Protein AF-0000000075737712 (afdb_homodimer)

Solvent-accessible surface area (backbone atoms only — not comparable to full-atom values): 26379 Å² total; per-residue (Å²): 135,84,79,73,77,73,74,68,77,76,77,76,68,74,72,74,31,56,35,34,42,17,41,94,82,67,62,63,42,80,44,81,36,83,49,54,65,42,32,29,44,57,57,32,47,80,74,64,46,76,66,58,78,51,39,43,37,33,36,39,42,82,89,48,37,44,40,80,39,49,55,85,38,77,43,50,46,87,69,40,35,41,34,35,51,35,73,28,31,40,35,22,30,32,29,46,74,85,38,64,37,58,39,51,47,57,53,48,33,29,44,54,54,23,53,58,67,74,46,68,51,87,57,45,36,36,32,38,64,48,86,98,45,79,60,42,80,40,46,56,86,35,73,43,73,34,70,52,92,54,56,50,40,33,37,70,44,70,52,67,54,66,28,46,30,25,49,72,87,41,80,40,84,35,59,51,69,54,47,36,31,66,57,56,47,33,74,76,36,77,63,38,86,80,46,72,83,65,60,64,46,33,37,38,36,57,34,35,90,95,50,38,56,50,74,45,50,88,88,36,68,44,65,60,36,67,62,18,34,36,43,76,41,76,48,78,79,116,134,85,80,74,78,73,74,69,77,76,75,76,69,75,71,74,32,55,35,35,41,16,42,93,82,66,63,63,42,79,44,80,36,82,48,54,66,42,30,28,44,57,57,32,48,80,73,64,45,76,66,57,77,49,38,42,36,32,38,39,41,82,89,49,35,46,38,82,39,50,54,84,38,75,42,49,45,86,68,36,36,42,34,35,51,34,72,28,31,39,35,23,29,32,30,48,73,84,39,64,36,58,38,52,47,57,53,49,33,30,42,54,53,22,53,57,67,74,46,69,51,86,56,44,36,36,32,39,65,48,86,99,44,78,59,42,79,40,47,54,86,36,75,42,75,33,69,52,93,54,56,51,41,33,39,72,44,71,52,68,56,66,26,46,32,26,49,70,88,40,79,39,84,36,60,51,68,53,47,37,32,66,56,56,46,34,75,74,37,76,62,36,86,80,46,71,82,65,62,61,46,34,35,36,36,57,35,34,90,92,49,38,57,49,74,44,50,89,89,35,66,44,62,60,36,67,63,18,34,36,43,74,42,76,49,76,80,114

Sequence (476 aa):
MSITDTLAPAASHPDVFAALIADESFNFRSFPFDDRQVTGAQIGEVFGAHPISDFVIIQQLESLELETLRPTELADLRKSVRFFVIRGDATYTFIVDGLTMVWPKKTITGKAVKMLTNKDEDDIEVLLEREDRPDKVIGDDDDIQLAADGVEKLKTRYAKTTVTIIVEGTPHKWDKKKISYAEVVTLEVSDYEHHPDITYSVNFTNGPHNRPEGDLAKGESVKVRDGMIFSVSETGQSMSITDTLAPAASHPDVFAALIADESFNFRSFPFDDRQVTGAQIGEVFGAHPISDFVIIQQLESLELETLRPTELADLRKSVRFFVIRGDATYTFIVDGLTMVWPKKTITGKAVKMLTNKDEDDIEVLLEREDRPDKVIGDDDDIQLAADGVEKLKTRYAKTTVTIIVEGTPHKWDKKKISYAEVVTLEVSDYEHHPDITYSVNFTNGPHNRPEGDLAKGESVKVRDGMIFSVSETGQS

Foldseek 3Di:
DPPPPPPDPDPPPQPKFWAFEEALVPPTDIDIDNDQKDAQLRNCVVVPNPPLQQKWKWFQFPQLAIDTTDRGRIDGRVGGRYMYIYGANDWFWAAEPRHIHIDRDQKHAQCSVCVSNVNNDPQKWKWWDDPPDDTDTGDRGRIDGRNPPDYIYMYMDGAQPFAWEAQPNRTDTDRDQKDAPQRSVCVVPVCCVVVVVFFKWKKKACFDPVDRIDTHGHPGMGGHDHHIYMYIGGDPPD/DPPPPPPDPDPPPQPKFWAFEEALVPPTDIDIDNDQKDAQLRNCVVVPNPPLQQKWKWFQFPQLAIDTTDRGRIDGRVGGRYMYIYGANDWFWAAEPRHIHIDRDQKHAQCSVCVSNVNNDPQKWKWWDDPPDDTDTGDRGRIDGRNPPDYIYMYMDGFQPFAWEAQPNRTDTDRDQKDAPQRSVCVVPVCCVVVVVFFKWKKKACFDPVDRIDTHGHPDMGGDDHHIYMYIGGDPPD

InterPro domains:
  IPR027802 Multi-ubiquitin domain [PF14452] (27-87)
  IPR027802 Multi-ubiquitin domain [PF14452] (92-157)
  IPR027802 Multi-ubiquitin domain [PF14452] (163-235)

Secondary structure (DSSP, 8-state):
----------------EEEEEE-TT---EEEEESSSEEEHHHHHHHHT-SSGGGEEEEEEPTTS-EEE--TT-EEETTT--EEEEEE-SEEEEEEETTEEEEESSSEEEHHHHHHHTT---TTEEEEE--SSSPPEEE-TTPEEE-SSSS-EEEEEEE----EEEEETTEEEEE-SSEEEHHHHHHHH-TTGGG-TTS-EEEEEES--TT-SSEE--TT-EEE--TT-EEEEEE-S--/----------------EEEEEE-TT---EEEEESSSEEEHHHHHHHHT-SSGGGEEEEEEPTTS-EEE--TT-EEETTT--EEEEEE-SEEEEEEETTEEEEESSSEEEHHHHHHHTT---TTEEEEE--SSSPPEEE-TTPEEE-SSSS-EEEEEEE----EEEEETTEEEEE-SSEEEHHHHHHHH-TTGGG-TTS-EEEEEES--TT-SSEE--TT-EEE--TT-EEEEEE-S--

Radius of gyration: 37.26 Å; Cα contacts (8 Å, |Δi|>4): 1011; chains: 2; bounding box: 70×129×100 Å

pLDDT: mean 91.1, std 13.83, range [31.19, 98.94]

Organism: Rhodopseudomonas palustris (strain ATCC BAA-98 / CGA009) (NCBI:txid258594)

Structure (mmCIF, N/CA/C/O backbone):
data_AF-0000000075737712-model_v1
#
loop_
_entity.id
_entity.type
_entity.pdbx_description
1 polymer 'Multiubiquitin domain-containing protein'
#
loop_
_atom_site.group_PDB
_atom_site.id
_atom_site.type_symbol
_atom_site.label_atom_id
_atom_site.label_alt_id
_atom_site.label_comp_id
_atom_site.label_asym_id
_atom_site.label_entity_id
_atom_site.label_seq_id
_atom_site.pdbx_PDB_ins_code
_atom_site.Cartn_x
_atom_site.Cartn_y
_atom_site.Cartn_z
_atom_site.occupancy
_atom_site.B_iso_or_equiv
_atom_site.auth_seq_id
_atom_site.auth_comp_id
_atom_site.auth_asym_id
_atom_site.auth_atom_id
_atom_site.pdbx_PDB_model_num
ATOM 1 N N . MET A 1 1 ? -29.906 17.703 -62.062 1 31.19 1 MET A N 1
ATOM 2 C CA . MET A 1 1 ? -29.438 18.094 -60.75 1 31.19 1 MET A CA 1
ATOM 3 C C . MET A 1 1 ? -29.188 16.875 -59.875 1 31.19 1 MET A C 1
ATOM 5 O O . MET A 1 1 ? -30.078 16.062 -59.625 1 31.19 1 MET A O 1
ATOM 9 N N . SER A 1 2 ? -27.953 16.328 -59.906 1 38.94 2 SER A N 1
ATOM 10 C CA . SER A 1 2 ? -27.469 15.109 -59.25 1 38.94 2 SER A CA 1
ATOM 11 C C . SER A 1 2 ? -27.516 15.25 -57.75 1 38.94 2 SER A C 1
ATOM 13 O O . SER A 1 2 ? -27.016 16.219 -57.188 1 38.94 2 SER A O 1
ATOM 15 N N . ILE A 1 3 ? -28.562 14.711 -57.125 1 43.81 3 ILE A N 1
ATOM 16 C CA . ILE A 1 3 ? -28.766 14.633 -55.656 1 43.81 3 ILE A CA 1
ATOM 17 C C . ILE A 1 3 ? -27.594 13.898 -55.031 1 43.81 3 ILE A C 1
ATOM 19 O O . ILE A 1 3 ? -27.375 12.711 -55.281 1 43.81 3 ILE A O 1
ATOM 23 N N . THR A 1 4 ? -26.406 14.539 -54.938 1 43.56 4 THR A N 1
ATOM 24 C CA . THR A 1 4 ? -25.344 13.953 -54.156 1 43.56 4 THR A CA 1
ATOM 25 C C . THR A 1 4 ? -25.812 13.742 -52.719 1 43.56 4 THR A C 1
ATOM 27 O O . THR A 1 4 ? -26.141 14.711 -52 1 43.56 4 THR A O 1
ATOM 30 N N . ASP A 1 5 ? -26.406 12.578 -52.469 1 45.56 5 ASP A N 1
ATOM 31 C CA . ASP A 1 5 ? -26.688 12.141 -51.094 1 45.56 5 ASP A CA 1
ATOM 32 C C . ASP A 1 5 ? -25.453 12.25 -50.219 1 45.56 5 ASP A C 1
ATOM 34 O O . ASP A 1 5 ? -24.438 11.609 -50.5 1 45.56 5 ASP A O 1
ATOM 38 N N . THR A 1 6 ? -25.188 13.469 -49.719 1 44.34 6 THR A N 1
ATOM 39 C CA . THR A 1 6 ? -24.141 13.602 -48.719 1 44.34 6 THR A CA 1
ATOM 40 C C . THR A 1 6 ? -24.406 12.633 -47.562 1 44.34 6 THR A C 1
ATOM 42 O O . THR A 1 6 ? -25.422 12.727 -46.875 1 44.34 6 THR A O 1
ATOM 45 N N . LEU A 1 7 ? -23.922 11.414 -47.594 1 35.03 7 LEU A N 1
ATOM 46 C CA . LEU A 1 7 ? -23.922 10.555 -46.406 1 35.03 7 LEU A CA 1
ATOM 47 C C . LEU A 1 7 ? -23.422 11.312 -45.188 1 35.03 7 LEU A C 1
ATOM 49 O O . LEU A 1 7 ? -22.422 12.023 -45.25 1 35.03 7 LEU A O 1
ATOM 53 N N . ALA A 1 8 ? -24.312 11.711 -44.312 1 48.03 8 ALA A N 1
ATOM 54 C CA . ALA A 1 8 ? -23.938 12.289 -43 1 48.03 8 ALA A CA 1
ATOM 55 C C . ALA A 1 8 ? -22.75 11.539 -42.406 1 48.03 8 ALA A C 1
ATOM 57 O O . ALA A 1 8 ? -22.609 10.328 -42.594 1 48.03 8 ALA A O 1
ATOM 58 N N . PRO A 1 9 ? -21.688 12.219 -42 1 45.56 9 PRO A N 1
ATOM 59 C CA . PRO A 1 9 ? -20.609 11.469 -41.375 1 45.56 9 PRO A CA 1
ATOM 60 C C . PRO A 1 9 ? -21.109 10.414 -40.375 1 45.56 9 PRO A C 1
ATOM 62 O O . PRO A 1 9 ? -22.156 10.602 -39.75 1 45.56 9 PRO A O 1
ATOM 65 N N . ALA A 1 10 ? -20.75 9.156 -40.5 1 46.53 10 ALA A N 1
ATOM 66 C CA . ALA A 1 10 ? -20.984 8.086 -39.531 1 46.53 10 ALA A CA 1
ATOM 67 C C . ALA A 1 10 ? -20.922 8.609 -38.094 1 46.53 10 ALA A C 1
ATOM 69 O O . ALA A 1 10 ? -20.031 9.398 -37.75 1 46.53 10 ALA A O 1
ATOM 70 N N . ALA A 1 11 ? -21.906 8.75 -37.375 1 44 11 ALA A N 1
ATOM 71 C CA . ALA A 1 11 ? -21.938 9.047 -35.938 1 44 11 ALA A CA 1
ATOM 72 C C . ALA A 1 11 ? -20.828 8.312 -35.188 1 44 11 ALA A C 1
ATOM 74 O O . ALA A 1 11 ? -20.75 7.082 -35.219 1 44 11 ALA A O 1
ATOM 75 N N . SER A 1 12 ? -19.594 8.852 -35.094 1 46.12 12 SER A N 1
ATOM 76 C CA . SER A 1 12 ? -18.516 8.305 -34.281 1 46.12 12 SER A CA 1
ATOM 77 C C . SER A 1 12 ? -19.047 7.789 -32.938 1 46.12 12 SER A C 1
ATOM 79 O O . SER A 1 12 ? -19.594 8.555 -32.156 1 46.12 12 SER A O 1
ATOM 81 N N . HIS A 1 13 ? -19.641 6.66 -32.844 1 52.53 13 HIS A N 1
ATOM 82 C CA . HIS A 1 13 ? -20.078 6.086 -31.578 1 52.53 13 HIS A CA 1
ATOM 83 C C . HIS A 1 13 ? -19.047 6.34 -30.484 1 52.53 13 HIS A C 1
ATOM 85 O O . HIS A 1 13 ? -17.859 6.086 -30.672 1 52.53 13 HIS A O 1
ATOM 91 N N . PRO A 1 14 ? -19.266 7.18 -29.578 1 59.62 14 PRO A N 1
ATOM 92 C CA . PRO A 1 14 ? -18.297 7.457 -28.5 1 59.62 14 PRO A CA 1
ATOM 93 C C . PRO A 1 14 ? -17.719 6.184 -27.906 1 59.62 14 PRO A C 1
ATOM 95 O O . PRO A 1 14 ? -18.422 5.18 -27.766 1 59.62 14 PRO A O 1
ATOM 98 N N . ASP A 1 15 ? -16.469 5.855 -28.125 1 75.44 15 ASP A N 1
ATOM 99 C CA . ASP A 1 15 ? -15.789 4.695 -27.562 1 75.44 15 ASP A CA 1
ATOM 100 C C . ASP A 1 15 ? -16.141 4.496 -26.094 1 75.44 15 ASP A C 1
ATOM 102 O O . ASP A 1 15 ? -15.992 5.414 -25.281 1 75.44 15 ASP A O 1
ATOM 106 N N . VAL A 1 16 ? -17.109 3.605 -25.797 1 86.38 16 VAL A N 1
ATOM 107 C CA . VAL A 1 16 ? -17.422 3.217 -24.422 1 86.38 16 VAL A CA 1
ATOM 108 C C . VAL A 1 16 ? -16.328 2.291 -23.891 1 86.38 16 VAL A C 1
ATOM 110 O O . VAL A 1 16 ? -15.93 1.337 -24.562 1 86.38 16 VAL A O 1
ATOM 113 N N . PHE A 1 17 ? -15.836 2.699 -22.75 1 95.19 17 PHE A N 1
ATOM 114 C CA . PHE A 1 17 ? -14.828 1.907 -22.047 1 95.19 17 PHE A CA 1
ATOM 115 C C . PHE A 1 17 ? -15.445 1.175 -20.875 1 95.19 17 PHE A C 1
ATOM 117 O O . PHE A 1 17 ? -16.469 1.601 -20.328 1 95.19 17 PHE A O 1
ATOM 124 N N . ALA A 1 18 ? -14.945 0.064 -20.594 1 97.69 18 ALA A N 1
ATOM 125 C CA . ALA A 1 18 ? -15.484 -0.687 -19.469 1 97.69 18 ALA A CA 1
ATOM 126 C C . ALA A 1 18 ? -14.367 -1.185 -18.547 1 97.69 18 ALA A C 1
ATOM 128 O O . ALA A 1 18 ? -13.281 -1.529 -19.016 1 97.69 18 ALA A O 1
ATOM 129 N N . ALA A 1 19 ? -14.617 -1.159 -17.266 1 98.62 19 ALA A N 1
ATOM 130 C CA . ALA A 1 19 ? -13.75 -1.778 -16.266 1 98.62 19 ALA A CA 1
ATOM 131 C C . ALA A 1 19 ? -14.406 -3.02 -15.664 1 98.62 19 ALA A C 1
ATOM 133 O O . ALA A 1 19 ? -15.633 -3.061 -15.492 1 98.62 19 ALA A O 1
ATOM 134 N N . LEU A 1 20 ? -13.68 -4.051 -15.43 1 98.81 20 LEU A N 1
ATOM 135 C CA . LEU A 1 20 ? -14.094 -5.203 -14.633 1 98.81 20 LEU A CA 1
ATOM 136 C C . LEU A 1 20 ? -13.68 -5.035 -13.18 1 98.81 20 LEU A C 1
ATOM 138 O O . LEU A 1 20 ? -12.492 -4.953 -12.867 1 98.81 20 LEU A O 1
ATOM 142 N N . ILE A 1 21 ? -14.68 -4.945 -12.328 1 98.88 21 ILE A N 1
ATOM 143 C CA . ILE A 1 21 ? -14.398 -4.625 -10.93 1 98.88 21 ILE A CA 1
ATOM 144 C C . ILE A 1 21 ? -14.938 -5.73 -10.023 1 98.88 21 ILE A C 1
ATOM 146 O O . ILE A 1 21 ? -16.062 -6.199 -10.219 1 98.88 21 ILE A O 1
ATOM 150 N N . ALA A 1 22 ? -14.18 -6.211 -9.125 1 98.88 22 ALA A N 1
ATOM 151 C CA . ALA A 1 22 ? -14.578 -7.18 -8.109 1 98.88 22 ALA A CA 1
ATOM 152 C C . ALA A 1 22 ? -14.078 -6.766 -6.727 1 98.88 22 ALA A C 1
ATOM 154 O O . ALA A 1 22 ? -13.297 -5.816 -6.605 1 98.88 22 ALA A O 1
ATOM 155 N N . ASP A 1 23 ? -14.625 -7.359 -5.738 1 98.69 23 ASP A N 1
ATOM 156 C CA . ASP A 1 23 ? -14.016 -7.363 -4.41 1 98.69 23 ASP A CA 1
ATOM 157 C C . ASP A 1 23 ? -13.227 -8.648 -4.172 1 98.69 23 ASP A C 1
ATOM 159 O O . ASP A 1 23 ? -12.719 -9.258 -5.117 1 98.69 23 ASP A O 1
ATOM 163 N N . GLU A 1 24 ? -12.984 -9.086 -3.002 1 97.88 24 GLU A N 1
ATOM 164 C CA . GLU A 1 24 ? -12.141 -10.227 -2.648 1 97.88 24 GLU A CA 1
ATOM 165 C C . GLU A 1 24 ? -12.797 -11.539 -3.059 1 97.88 24 GLU A C 1
ATOM 167 O O . GLU A 1 24 ? -12.164 -12.594 -3 1 97.88 24 GLU A O 1
ATOM 172 N N . SER A 1 25 ? -14.055 -11.5 -3.533 1 97.25 25 SER A N 1
ATOM 173 C CA . SER A 1 25 ? -14.727 -12.703 -4.008 1 97.25 25 SER A CA 1
ATOM 174 C C . SER A 1 25 ? -14.266 -13.078 -5.41 1 97.25 25 SER A C 1
ATOM 176 O O . SER A 1 25 ? -14.516 -14.195 -5.875 1 97.25 25 SER A O 1
ATOM 178 N N . PHE A 1 26 ? -13.719 -12.141 -6.156 1 97.81 26 PHE A N 1
ATOM 179 C CA . PHE A 1 26 ? -13.234 -12.297 -7.523 1 97.81 26 PHE A CA 1
ATOM 180 C C . PHE A 1 26 ? -14.406 -12.438 -8.5 1 97.81 26 PHE A C 1
ATOM 182 O O . PHE A 1 26 ? -14.242 -12.992 -9.586 1 97.81 26 PHE A O 1
ATOM 189 N N . ASN A 1 27 ? -15.594 -12.039 -8.039 1 98.19 27 ASN A N 1
ATOM 190 C CA . ASN A 1 27 ? -16.734 -11.945 -8.945 1 98.19 27 ASN A CA 1
ATOM 191 C C . ASN A 1 27 ? -16.734 -10.633 -9.719 1 98.19 27 ASN A C 1
ATOM 193 O O . ASN A 1 27 ? -17.344 -9.656 -9.297 1 98.19 27 ASN A O 1
ATOM 197 N N . PHE A 1 28 ? -16.125 -10.656 -10.836 1 98.5 28 PHE A N 1
ATOM 198 C CA . PHE A 1 28 ? -15.945 -9.445 -11.617 1 98.5 28 PHE A CA 1
ATOM 199 C C . PHE A 1 28 ? -17.234 -9.055 -12.32 1 98.5 28 PHE A C 1
ATOM 201 O O . PHE A 1 28 ? -17.938 -9.914 -12.852 1 98.5 28 PHE A O 1
ATOM 208 N N . ARG A 1 29 ? -17.547 -7.809 -12.297 1 98.69 29 ARG A N 1
ATOM 209 C CA . ARG A 1 29 ? -18.656 -7.191 -13.031 1 98.69 29 ARG A CA 1
ATOM 210 C C . ARG A 1 29 ? -18.141 -6.059 -13.922 1 98.69 29 ARG A C 1
ATOM 212 O O . ARG A 1 29 ? -17.172 -5.379 -13.578 1 98.69 29 ARG A O 1
ATOM 219 N N . SER A 1 30 ? -18.781 -5.918 -15 1 98.56 30 SER A N 1
ATOM 220 C CA . SER A 1 30 ? -18.391 -4.898 -15.961 1 98.56 30 SER A CA 1
ATOM 221 C C . SER A 1 30 ? -19.109 -3.58 -15.695 1 98.56 30 SER A C 1
ATOM 223 O O . SER A 1 30 ? -20.328 -3.564 -15.477 1 98.56 30 SER A O 1
ATOM 225 N N . PHE A 1 31 ? -18.422 -2.465 -15.648 1 98.69 31 PHE A N 1
ATOM 226 C CA . PHE A 1 31 ? -18.953 -1.125 -15.461 1 98.69 31 PHE A CA 1
ATOM 227 C C . PHE A 1 31 ? -18.531 -0.203 -16.594 1 98.69 31 PHE A C 1
ATOM 229 O O . PHE A 1 31 ? -17.344 -0.103 -16.906 1 98.69 31 PHE A O 1
ATOM 236 N N . PRO A 1 32 ? -19.406 0.487 -17.188 1 97.38 32 PRO A N 1
ATOM 237 C CA . PRO A 1 32 ? -19.078 1.386 -18.297 1 97.38 32 PRO A CA 1
ATOM 238 C C . PRO A 1 32 ? -18.562 2.744 -17.812 1 97.38 32 PRO A C 1
ATOM 240 O O . PRO A 1 32 ? -18.953 3.219 -16.75 1 97.38 32 PRO A O 1
ATOM 243 N N . PHE A 1 33 ? -17.688 3.301 -18.609 1 97.62 33 PHE A N 1
ATOM 244 C CA . PHE A 1 33 ? -17.203 4.66 -18.422 1 97.62 33 PHE A CA 1
ATOM 245 C C . PHE A 1 33 ? -17.203 5.434 -19.734 1 97.62 33 PHE A C 1
ATOM 247 O O . PHE A 1 33 ? -17.031 4.848 -20.797 1 97.62 33 PHE A O 1
ATOM 254 N N . ASP A 1 34 ? -17.281 6.773 -19.609 1 94.81 34 ASP A N 1
ATOM 255 C CA . ASP A 1 34 ? -17.328 7.633 -20.781 1 94.81 34 ASP A CA 1
ATOM 256 C C . ASP A 1 34 ? -15.922 7.965 -21.281 1 94.81 34 ASP A C 1
ATOM 258 O O . ASP A 1 34 ? -15.742 8.375 -22.422 1 94.81 34 ASP A O 1
ATOM 262 N N . ASP A 1 35 ? -15.031 7.848 -20.422 1 95.56 35 ASP A N 1
ATOM 263 C CA . ASP A 1 35 ? -13.641 8.195 -20.703 1 95.56 35 ASP A CA 1
ATOM 264 C C . ASP A 1 35 ? -12.719 7 -20.484 1 95.56 35 ASP A C 1
ATOM 266 O O . ASP A 1 35 ? -12.969 6.176 -19.594 1 95.56 35 ASP A O 1
ATOM 270 N N . ARG A 1 36 ? -11.648 6.984 -21.25 1 96.25 36 ARG A N 1
ATOM 271 C CA . ARG A 1 36 ? -10.68 5.906 -21.078 1 96.25 36 ARG A CA 1
ATOM 272 C C . ARG A 1 36 ? -9.867 6.094 -19.797 1 96.25 36 ARG A C 1
ATOM 274 O O . ARG A 1 36 ? -9.32 5.129 -19.25 1 96.25 36 ARG A O 1
ATOM 281 N N . GLN A 1 37 ? -9.711 7.367 -19.406 1 97.75 37 GLN A N 1
ATOM 282 C CA . GLN A 1 37 ? -9.016 7.676 -18.156 1 97.75 37 GLN A CA 1
ATOM 283 C C . GLN A 1 37 ? -9.992 7.824 -17 1 97.75 37 GLN A C 1
ATOM 285 O O . GLN A 1 37 ? -10.906 8.656 -17.062 1 97.75 37 GLN A O 1
ATOM 290 N N . VAL A 1 38 ? -9.82 7.008 -16 1 98.12 38 VAL A N 1
ATOM 291 C CA . VAL A 1 38 ? -10.711 7.02 -14.844 1 98.12 38 VAL A CA 1
ATOM 292 C C . VAL A 1 38 ? -9.891 7.109 -13.555 1 98.12 38 VAL A C 1
ATOM 294 O O . VAL A 1 38 ? -8.789 6.566 -13.477 1 98.12 38 VAL A O 1
ATOM 297 N N . THR A 1 39 ? -10.445 7.758 -12.523 1 97.38 39 THR A N 1
ATOM 298 C CA . THR A 1 39 ? -9.742 7.875 -11.25 1 97.38 39 THR A CA 1
ATOM 299 C C . THR A 1 39 ? -10.086 6.707 -10.328 1 97.38 39 THR A C 1
ATOM 301 O O . THR A 1 39 ? -11.078 6.012 -10.547 1 97.38 39 THR A O 1
ATOM 304 N N . GLY A 1 40 ? -9.242 6.531 -9.328 1 97.75 40 GLY A N 1
ATOM 305 C CA . GLY A 1 40 ? -9.586 5.562 -8.297 1 97.75 40 GLY A CA 1
ATOM 306 C C . GLY A 1 40 ? -10.93 5.824 -7.656 1 97.75 40 GLY A C 1
ATOM 307 O O . GLY A 1 40 ? -11.688 4.887 -7.387 1 97.75 40 GLY A O 1
ATOM 308 N N . ALA A 1 41 ? -11.227 7.082 -7.438 1 97.19 41 ALA A N 1
ATOM 309 C CA . ALA A 1 41 ? -12.5 7.449 -6.836 1 97.19 41 ALA A CA 1
ATOM 310 C C . ALA A 1 41 ? -13.672 7.023 -7.719 1 97.19 41 ALA A C 1
ATOM 312 O O . ALA A 1 41 ? -14.695 6.543 -7.223 1 97.19 41 ALA A O 1
ATOM 313 N N . GLN A 1 42 ? -13.555 7.203 -9.031 1 98.31 42 GLN A N 1
ATOM 314 C CA . GLN A 1 42 ? -14.609 6.805 -9.961 1 98.31 42 GLN A CA 1
ATOM 315 C C . GLN A 1 42 ? -14.805 5.289 -9.953 1 98.31 42 GLN A C 1
ATOM 317 O O . GLN A 1 42 ? -15.938 4.805 -9.953 1 98.31 42 GLN A O 1
ATOM 322 N N . ILE A 1 43 ? -13.688 4.535 -9.914 1 98.75 43 ILE A N 1
ATOM 323 C CA . ILE A 1 43 ? -13.75 3.08 -9.836 1 98.75 43 ILE A CA 1
ATOM 324 C C . ILE A 1 43 ? -14.492 2.658 -8.57 1 98.75 43 ILE A C 1
ATOM 326 O O . ILE A 1 43 ? -15.398 1.824 -8.625 1 98.75 43 ILE A O 1
ATOM 330 N N . GLY A 1 44 ? -14.078 3.246 -7.469 1 98.75 44 GLY A N 1
ATOM 331 C CA . GLY A 1 44 ? -14.734 2.928 -6.207 1 98.75 44 GLY A CA 1
ATOM 332 C C . GLY A 1 44 ? -16.203 3.279 -6.199 1 98.75 44 GLY A C 1
ATOM 333 O O . GLY A 1 44 ? -17.031 2.508 -5.707 1 98.75 44 GLY A O 1
ATOM 334 N N . GLU A 1 45 ? -16.547 4.402 -6.746 1 98.31 45 GLU A N 1
ATOM 335 C CA . GLU A 1 45 ? -17.922 4.918 -6.723 1 98.31 45 GLU A CA 1
ATOM 336 C C . GLU A 1 45 ? -18.859 3.994 -7.477 1 98.31 45 GLU A C 1
ATOM 338 O O . GLU A 1 45 ? -19.938 3.637 -6.969 1 98.31 45 GLU A O 1
ATOM 343 N N . VAL A 1 46 ? -18.531 3.586 -8.664 1 98.19 46 VAL A N 1
ATOM 344 C CA . VAL A 1 46 ? -19.438 2.77 -9.477 1 98.19 46 VAL A CA 1
ATOM 345 C C . VAL A 1 46 ? -19.625 1.403 -8.82 1 98.19 46 VAL A C 1
ATOM 347 O O . VAL A 1 46 ? -20.641 0.735 -9.039 1 98.19 46 VAL A O 1
ATOM 350 N N . PHE A 1 47 ? -18.688 1.034 -7.957 1 98.5 47 PHE A N 1
ATOM 351 C CA . PHE A 1 47 ? -18.766 -0.26 -7.289 1 98.5 47 PHE A CA 1
ATOM 352 C C . PHE A 1 47 ? -19.516 -0.149 -5.969 1 98.5 47 PHE A C 1
ATOM 354 O O . PHE A 1 47 ? -19.75 -1.155 -5.297 1 98.5 47 PHE A O 1
ATOM 361 N N . GLY A 1 48 ? -19.672 1.105 -5.523 1 98 48 GLY A N 1
ATOM 362 C CA . GLY A 1 48 ? -20.469 1.329 -4.324 1 98 48 GLY A CA 1
ATOM 363 C C . GLY A 1 48 ? -19.625 1.537 -3.08 1 98 48 GLY A C 1
ATOM 364 O O . GLY A 1 48 ? -20.125 1.379 -1.961 1 98 48 GLY A O 1
ATOM 365 N N . ALA A 1 49 ? -18.406 1.906 -3.254 1 97.75 49 ALA A N 1
ATOM 366 C CA . ALA A 1 49 ? -17.516 2.146 -2.119 1 97.75 49 ALA A CA 1
ATOM 367 C C . ALA A 1 49 ? -17.828 3.484 -1.454 1 97.75 49 ALA A C 1
ATOM 369 O O . ALA A 1 49 ? -17.484 4.543 -1.988 1 97.75 49 ALA A O 1
ATOM 370 N N . HIS A 1 50 ? -18.359 3.4 -0.224 1 95.94 50 HIS A N 1
ATOM 371 C CA . HIS A 1 50 ? -18.703 4.609 0.519 1 95.94 50 HIS A CA 1
ATOM 372 C C . HIS A 1 50 ? -18.594 4.379 2.021 1 95.94 50 HIS A C 1
ATOM 374 O O . HIS A 1 50 ? -19.25 3.49 2.568 1 95.94 50 HIS A O 1
ATOM 380 N N . PRO A 1 51 ? -17.828 5.371 2.674 1 95.06 51 PRO A N 1
ATOM 381 C CA . PRO A 1 51 ? -16.922 6.375 2.107 1 95.06 51 PRO A CA 1
ATOM 382 C C . PRO A 1 51 ? -15.711 5.758 1.419 1 95.06 51 PRO A C 1
ATOM 384 O O . PRO A 1 51 ? -15.266 4.676 1.805 1 95.06 51 PRO A O 1
ATOM 387 N N . ILE A 1 52 ? -15.156 6.359 0.39 1 95.44 52 ILE A N 1
ATOM 388 C CA . ILE A 1 52 ? -14.055 5.852 -0.426 1 95.44 52 ILE A CA 1
ATOM 389 C C . ILE A 1 52 ? -12.844 5.582 0.456 1 95.44 52 ILE A C 1
ATOM 391 O O . ILE A 1 52 ? -12.062 4.664 0.187 1 95.44 52 ILE A O 1
ATOM 395 N N . SER A 1 53 ? -12.703 6.328 1.571 1 93.19 53 SER A N 1
ATOM 396 C CA . SER A 1 53 ? -11.547 6.25 2.459 1 93.19 53 SER A CA 1
ATOM 397 C C . SER A 1 53 ? -11.492 4.902 3.176 1 93.19 53 SER A C 1
ATOM 399 O O . SER A 1 53 ? -10.461 4.535 3.738 1 93.19 53 SER A O 1
ATOM 401 N N . ASP A 1 54 ? -12.602 4.188 3.158 1 95.94 54 ASP A N 1
ATOM 402 C CA . ASP A 1 54 ? -12.664 2.912 3.861 1 95.94 54 ASP A CA 1
ATOM 403 C C . ASP A 1 54 ? -12.281 1.756 2.939 1 95.94 54 ASP A C 1
ATOM 405 O O . ASP A 1 54 ? -12.352 0.59 3.336 1 95.94 54 ASP A O 1
ATOM 409 N N . PHE A 1 55 ? -11.891 2.096 1.722 1 98.12 55 PHE A N 1
ATOM 410 C CA . PHE A 1 55 ? -11.617 1.06 0.734 1 98.12 55 PHE A CA 1
ATOM 411 C C . PHE A 1 55 ? -10.219 1.229 0.145 1 98.12 55 PHE A C 1
ATOM 413 O O . PHE A 1 55 ? -9.672 2.334 0.131 1 98.12 55 PHE A O 1
ATOM 420 N N . VAL A 1 56 ? -9.664 0.151 -0.22 1 98.38 56 VAL A N 1
ATOM 421 C CA . VAL A 1 56 ? -8.453 0.124 -1.039 1 98.38 56 VAL A CA 1
ATOM 422 C C . VAL A 1 56 ? -8.812 -0.26 -2.473 1 98.38 56 VAL A C 1
ATOM 424 O O . VAL A 1 56 ? -9.508 -1.25 -2.703 1 98.38 56 VAL A O 1
ATOM 427 N N . ILE A 1 57 ? -8.422 0.547 -3.4 1 98.56 57 ILE A N 1
ATOM 428 C CA . ILE A 1 57 ? -8.625 0.283 -4.82 1 98.56 57 ILE A CA 1
ATOM 429 C C . ILE A 1 57 ? -7.332 -0.229 -5.441 1 98.56 57 ILE A C 1
ATOM 431 O O . ILE A 1 57 ? -6.277 0.396 -5.301 1 98.56 57 ILE A O 1
ATOM 435 N N . ILE A 1 58 ? -7.395 -1.381 -6.07 1 98.62 58 ILE A N 1
ATOM 436 C CA . ILE A 1 58 ? -6.234 -2.031 -6.672 1 98.62 58 ILE A CA 1
ATOM 437 C C . ILE A 1 58 ? -6.477 -2.232 -8.164 1 98.62 58 ILE A C 1
ATOM 439 O O . ILE A 1 58 ? -7.562 -2.648 -8.578 1 98.62 58 ILE A O 1
ATOM 443 N N . GLN A 1 59 ? -5.551 -1.873 -8.922 1 97.94 59 GLN A N 1
ATOM 444 C CA . GLN A 1 59 ? -5.543 -2.209 -10.344 1 97.94 59 GLN A CA 1
ATOM 445 C C . GLN A 1 59 ? -4.633 -3.404 -10.625 1 97.94 59 GLN A C 1
ATOM 447 O O . GLN A 1 59 ? -3.498 -3.449 -10.141 1 97.94 59 GLN A O 1
ATOM 452 N N . GLN A 1 60 ? -5.164 -4.391 -11.258 1 97.75 60 GLN A N 1
ATOM 453 C CA . GLN A 1 60 ? -4.305 -5.469 -11.734 1 97.75 60 GLN A CA 1
ATOM 454 C C . GLN A 1 60 ? -3.785 -5.184 -13.141 1 97.75 60 GLN A C 1
ATOM 456 O O . GLN A 1 60 ? -4.57 -5.035 -14.078 1 97.75 60 GLN A O 1
ATOM 461 N N . LEU A 1 61 ? -2.529 -5.18 -13.266 1 96.75 61 LEU A N 1
ATOM 462 C CA . LEU A 1 61 ? -1.879 -4.84 -14.531 1 96.75 61 LEU A CA 1
ATOM 463 C C . LEU A 1 61 ? -1.852 -6.039 -15.469 1 96.75 61 LEU A C 1
ATOM 465 O O . LEU A 1 61 ? -2.174 -7.16 -15.062 1 96.75 61 LEU A O 1
ATOM 469 N N . GLU A 1 62 ? -1.472 -5.824 -16.734 1 94.81 62 GLU A N 1
ATOM 470 C CA . GLU A 1 62 ? -1.355 -6.902 -17.719 1 94.81 62 GLU A CA 1
ATOM 471 C C . GLU A 1 62 ? -0.3 -7.918 -17.297 1 94.81 62 GLU A C 1
ATOM 473 O O . GLU A 1 62 ? -0.424 -9.109 -17.594 1 94.81 62 GLU A O 1
ATOM 478 N N . SER A 1 63 ? 0.733 -7.473 -16.625 1 93.5 63 SER A N 1
ATOM 479 C CA . SER A 1 63 ? 1.775 -8.352 -16.109 1 93.5 63 SER A CA 1
ATOM 480 C C . SER A 1 63 ? 1.249 -9.203 -14.953 1 93.5 63 SER A C 1
ATOM 482 O O . SER A 1 63 ? 1.938 -10.109 -14.484 1 93.5 63 SER A O 1
ATOM 484 N N . LEU A 1 64 ? 0.059 -8.938 -14.43 1 95.69 64 LEU A N 1
ATOM 485 C CA . LEU A 1 64 ? -0.631 -9.594 -13.328 1 95.69 64 LEU A CA 1
ATOM 486 C C . LEU A 1 64 ? -0.238 -8.969 -11.992 1 95.69 64 LEU A C 1
ATOM 488 O O . LEU A 1 64 ? -0.844 -9.266 -10.961 1 95.69 64 LEU A O 1
ATOM 492 N N . GLU A 1 65 ? 0.757 -8.062 -12.055 1 96.06 65 GLU A N 1
ATOM 493 C CA . GLU A 1 65 ? 1.077 -7.332 -10.828 1 96.06 65 GLU A CA 1
ATOM 494 C C . GLU A 1 65 ? -0.105 -6.484 -10.367 1 96.06 65 GLU A C 1
ATOM 496 O O . GLU A 1 65 ? -1.002 -6.18 -11.156 1 96.06 65 GLU A O 1
ATOM 501 N N . LEU A 1 66 ? -0.091 -6.168 -9.117 1 96.5 66 LEU A N 1
ATOM 502 C CA . LEU A 1 66 ? -1.146 -5.363 -8.516 1 96.5 66 LEU A CA 1
ATOM 503 C C . LEU A 1 66 ? -0.614 -3.996 -8.094 1 96.5 66 LEU A C 1
ATOM 505 O O . LEU A 1 66 ? 0.502 -3.891 -7.582 1 96.5 66 LEU A O 1
ATOM 509 N N . GLU A 1 67 ? -1.422 -3.033 -8.312 1 94.69 67 GLU A N 1
ATOM 510 C CA . GLU A 1 67 ? -1.058 -1.671 -7.938 1 94.69 67 GLU A CA 1
ATOM 511 C C . GLU A 1 67 ? -2.213 -0.968 -7.227 1 94.69 67 GLU A C 1
ATOM 513 O O . GLU A 1 67 ? -3.354 -1.017 -7.688 1 94.69 67 GLU A O 1
ATOM 518 N N . THR A 1 68 ? -1.839 -0.36 -6.066 1 96.38 68 THR A N 1
ATOM 519 C CA . THR A 1 68 ? -2.861 0.477 -5.449 1 96.38 68 THR A CA 1
ATOM 520 C C . THR A 1 68 ? -3.119 1.725 -6.289 1 96.38 68 THR A C 1
ATOM 522 O O . THR A 1 68 ? -2.195 2.271 -6.895 1 96.38 68 THR A O 1
ATOM 525 N N . LEU A 1 69 ? -4.32 2.08 -6.332 1 96.5 69 LEU A N 1
ATOM 526 C CA . LEU A 1 69 ? -4.77 3.258 -7.066 1 96.5 69 LEU A CA 1
ATOM 527 C C . LEU A 1 69 ? -5.363 4.293 -6.117 1 96.5 69 LEU A C 1
ATOM 529 O O . LEU A 1 69 ? -6.383 4.039 -5.477 1 96.5 69 LEU A O 1
ATOM 533 N N . ARG A 1 70 ? -4.688 5.449 -6 1 95.12 70 ARG A N 1
ATOM 534 C CA . ARG A 1 70 ? -5.211 6.523 -5.16 1 95.12 70 ARG A CA 1
ATOM 535 C C . ARG A 1 70 ? -6.523 7.066 -5.719 1 95.12 70 ARG A C 1
ATOM 537 O O . ARG A 1 70 ? -6.781 6.957 -6.922 1 95.12 70 ARG A O 1
ATOM 544 N N . PRO A 1 71 ? -7.32 7.695 -4.891 1 94.75 71 PRO A N 1
ATOM 545 C CA . PRO A 1 71 ? -8.594 8.242 -5.355 1 94.75 71 PRO A CA 1
ATOM 546 C C . PRO A 1 71 ? -8.43 9.258 -6.488 1 94.75 71 PRO A C 1
ATOM 548 O O . PRO A 1 71 ? -9.25 9.312 -7.402 1 94.75 71 PRO A O 1
ATOM 551 N N . THR A 1 72 ? -7.324 10.016 -6.559 1 93.25 72 THR A N 1
ATOM 552 C CA . THR A 1 72 ? -7.125 11.07 -7.543 1 93.25 72 THR A CA 1
ATOM 553 C C . THR A 1 72 ? -6.258 10.586 -8.695 1 93.25 72 THR A C 1
ATOM 555 O O . THR A 1 72 ? -6.008 11.328 -9.648 1 93.25 72 THR A O 1
ATOM 558 N N . GLU A 1 73 ? -5.75 9.398 -8.523 1 94.88 73 GLU A N 1
ATOM 559 C CA . GLU A 1 73 ? -4.855 8.828 -9.523 1 94.88 73 GLU A CA 1
ATOM 560 C C . GLU A 1 73 ? -5.629 8.359 -10.75 1 94.88 73 GLU A C 1
ATOM 562 O O . GLU A 1 73 ? -6.711 7.777 -10.625 1 94.88 73 GLU A O 1
ATOM 567 N N . LEU A 1 74 ? -5.055 8.57 -11.93 1 95.56 74 LEU A N 1
ATOM 568 C CA . LEU A 1 74 ? -5.691 8.156 -13.172 1 95.56 74 LEU A CA 1
ATOM 569 C C . LEU A 1 74 ? -5.227 6.766 -13.586 1 95.56 74 LEU A C 1
ATOM 571 O O . LEU A 1 74 ? -4.043 6.441 -13.461 1 95.56 74 LEU A O 1
ATOM 575 N N . ALA A 1 75 ? -6.137 5.953 -14.016 1 97.12 75 ALA A N 1
ATOM 576 C CA . ALA A 1 75 ? -5.895 4.684 -14.688 1 97.12 75 ALA A CA 1
ATOM 577 C C . ALA A 1 75 ? -6.383 4.727 -16.141 1 97.12 75 ALA A C 1
ATOM 579 O O . ALA A 1 75 ? -7.402 5.355 -16.438 1 97.12 75 ALA A O 1
ATOM 580 N N . ASP A 1 76 ? -5.668 4.133 -17.016 1 97.19 76 ASP A N 1
ATOM 581 C CA . ASP A 1 76 ? -6.027 4.027 -18.438 1 97.19 76 ASP A CA 1
ATOM 582 C C . ASP A 1 76 ? -6.676 2.68 -18.734 1 97.19 76 ASP A C 1
ATOM 584 O O . ASP A 1 76 ? -6.008 1.644 -18.719 1 97.19 76 ASP A O 1
ATOM 588 N N . LEU A 1 77 ? -7.906 2.654 -19.156 1 97.5 77 LEU A N 1
ATOM 589 C CA . LEU A 1 77 ? -8.695 1.443 -19.344 1 97.5 77 LEU A CA 1
ATOM 590 C C . LEU A 1 77 ? -8.289 0.735 -20.641 1 97.5 77 LEU A C 1
ATOM 592 O O . LEU A 1 77 ? -8.734 -0.384 -20.906 1 97.5 77 LEU A O 1
ATOM 596 N N . ARG A 1 78 ? -7.395 1.354 -21.406 1 95.19 78 ARG A N 1
ATOM 597 C CA . ARG A 1 78 ? -6.84 0.674 -22.562 1 95.19 78 ARG A CA 1
ATOM 598 C C . ARG A 1 78 ? -5.691 -0.244 -22.172 1 95.19 78 ARG A C 1
ATOM 600 O O . ARG A 1 78 ? -5.363 -1.186 -22.906 1 95.19 78 ARG A O 1
ATOM 607 N N . LYS A 1 79 ? -5.113 0.107 -21 1 93.69 79 LYS A N 1
ATOM 608 C CA . LYS A 1 79 ? -3.955 -0.663 -20.547 1 93.69 79 LYS A CA 1
ATOM 609 C C . LYS A 1 79 ? -4.383 -1.837 -19.672 1 93.69 79 LYS A C 1
ATOM 611 O O . LYS A 1 79 ? -3.891 -2.955 -19.844 1 93.69 79 LYS A O 1
ATOM 616 N N . SER A 1 80 ? -5.238 -1.537 -18.781 1 94.62 80 SER A N 1
ATOM 617 C CA . SER A 1 80 ? -5.777 -2.586 -17.922 1 94.62 80 SER A CA 1
ATOM 618 C C . SER A 1 80 ? -7.191 -2.246 -17.453 1 94.62 80 SER A C 1
ATOM 620 O O . SER A 1 80 ? -7.488 -1.087 -17.156 1 94.62 80 SER A O 1
ATOM 622 N N . VAL A 1 81 ? -7.969 -3.359 -17.312 1 97 81 VAL A N 1
ATOM 623 C CA . VAL A 1 81 ? -9.375 -3.078 -17.047 1 97 81 VAL A CA 1
ATOM 624 C C . VAL A 1 81 ? -9.797 -3.734 -15.734 1 97 81 VAL A C 1
ATOM 626 O O . VAL A 1 81 ? -10.945 -3.605 -15.312 1 97 81 VAL A O 1
ATOM 629 N N . ARG A 1 82 ? -8.922 -4.465 -15.117 1 98.25 82 ARG A N 1
ATOM 630 C CA . ARG A 1 82 ? -9.312 -5.215 -13.93 1 98.25 82 ARG A CA 1
ATOM 631 C C . ARG A 1 82 ? -8.969 -4.445 -12.664 1 98.25 82 ARG A C 1
ATOM 633 O O . ARG A 1 82 ? -7.824 -4.016 -12.477 1 98.25 82 ARG A O 1
ATOM 640 N N . PHE A 1 83 ? -9.969 -4.328 -11.797 1 98.88 83 PHE A N 1
ATOM 641 C CA . PHE A 1 83 ? -9.797 -3.613 -10.539 1 98.88 83 PHE A CA 1
ATOM 642 C C . PHE A 1 83 ? -10.406 -4.398 -9.383 1 98.88 83 PHE A C 1
ATOM 644 O O . PHE A 1 83 ? -11.336 -5.184 -9.578 1 98.88 83 PHE A O 1
ATOM 651 N N . PHE A 1 84 ? -9.836 -4.23 -8.289 1 98.88 84 PHE A N 1
ATOM 652 C CA . PHE A 1 84 ? -10.422 -4.672 -7.027 1 98.88 84 PHE A CA 1
ATOM 653 C C . PHE A 1 84 ? -10.797 -3.479 -6.156 1 98.88 84 PHE A C 1
ATOM 655 O O . PHE A 1 84 ? -10.039 -2.506 -6.07 1 98.88 84 PHE A O 1
ATOM 662 N N . VAL A 1 85 ? -11.945 -3.482 -5.605 1 98.94 85 VAL A N 1
ATOM 663 C CA . VAL A 1 85 ? -12.398 -2.549 -4.582 1 98.94 85 VAL A CA 1
ATOM 664 C C . VAL A 1 85 ? -12.742 -3.309 -3.303 1 98.94 85 VAL A C 1
ATOM 666 O O . VAL A 1 85 ? -13.75 -4.012 -3.238 1 98.94 85 VAL A O 1
ATOM 669 N N . ILE A 1 86 ? -11.898 -3.164 -2.328 1 98.81 86 ILE A N 1
ATOM 670 C CA . ILE A 1 86 ? -12 -3.988 -1.129 1 98.81 86 ILE A CA 1
ATOM 671 C C . ILE A 1 86 ? -11.906 -3.107 0.114 1 98.81 86 ILE A C 1
ATOM 673 O O . ILE A 1 86 ? -11.055 -2.219 0.186 1 98.81 86 ILE A O 1
ATOM 677 N N . ARG A 1 87 ? -12.82 -3.277 1.049 1 98.31 87 ARG A N 1
ATOM 678 C CA . ARG A 1 87 ? -12.711 -2.553 2.311 1 98.31 87 ARG A CA 1
ATOM 679 C C . ARG A 1 87 ? -11.391 -2.865 3.012 1 98.31 87 ARG A C 1
ATOM 681 O O . ARG A 1 87 ? -11.023 -4.031 3.152 1 98.31 87 ARG A O 1
ATOM 688 N N . GLY A 1 88 ? -10.695 -1.879 3.371 1 97.69 88 GLY A N 1
ATOM 689 C CA . GLY A 1 88 ? -9.414 -2.064 4.039 1 97.69 88 GLY A CA 1
ATOM 690 C C . GLY A 1 88 ? -8.695 -0.761 4.316 1 97.69 88 GLY A C 1
ATOM 691 O O . GLY A 1 88 ? -9.102 0.296 3.828 1 97.69 88 GLY A O 1
ATOM 692 N N . ASP A 1 89 ? -7.66 -0.816 5.164 1 97.88 89 ASP A N 1
ATOM 693 C CA . ASP A 1 89 ? -6.902 0.347 5.617 1 97.88 89 ASP A CA 1
ATOM 694 C C . ASP A 1 89 ? -5.402 0.106 5.504 1 97.88 89 ASP A C 1
ATOM 696 O O . ASP A 1 89 ? -4.602 0.881 6.031 1 97.88 89 ASP A O 1
ATOM 700 N N . ALA A 1 90 ? -5.086 -0.962 4.883 1 98.44 90 ALA A N 1
ATOM 701 C CA . ALA A 1 90 ? -3.695 -1.38 4.707 1 98.44 90 ALA A CA 1
ATOM 702 C C . ALA A 1 90 ? -3.547 -2.289 3.488 1 98.44 90 ALA A C 1
ATOM 704 O O . ALA A 1 90 ? -4.543 -2.77 2.939 1 98.44 90 ALA A O 1
ATOM 705 N N . THR A 1 91 ? -2.336 -2.402 3.02 1 98.5 91 THR A N 1
ATOM 706 C CA . THR A 1 91 ? -1.988 -3.459 2.074 1 98.5 91 THR A CA 1
ATOM 707 C C . THR A 1 91 ? -0.762 -4.23 2.553 1 98.5 91 THR A C 1
ATOM 709 O O . THR A 1 91 ? 0.122 -3.664 3.199 1 98.5 91 THR A O 1
ATOM 712 N N . TYR A 1 92 ? -0.728 -5.445 2.213 1 98.62 92 TYR A N 1
ATOM 713 C CA . TYR A 1 92 ? 0.359 -6.352 2.564 1 98.62 92 TYR A CA 1
ATOM 714 C C . TYR A 1 92 ? 1.032 -6.906 1.314 1 98.62 92 TYR A C 1
ATOM 716 O O . TYR A 1 92 ? 0.356 -7.309 0.364 1 98.62 92 TYR A O 1
ATOM 724 N N . THR A 1 93 ? 2.363 -6.922 1.372 1 98.06 93 THR A N 1
ATOM 725 C CA . THR A 1 93 ? 3.146 -7.34 0.215 1 98.06 93 THR A CA 1
ATOM 726 C C . THR A 1 93 ? 3.406 -8.844 0.253 1 98.06 93 THR A C 1
ATOM 728 O O . THR A 1 93 ? 3.678 -9.406 1.316 1 98.06 93 THR A O 1
ATOM 731 N N . PHE A 1 94 ? 3.285 -9.477 -0.813 1 97.94 94 PHE A N 1
ATOM 732 C CA . PHE A 1 94 ? 3.725 -10.852 -1.003 1 97.94 94 PHE A CA 1
ATOM 733 C C . PHE A 1 94 ? 4.223 -11.07 -2.428 1 97.94 94 PHE A C 1
ATOM 735 O O . PHE A 1 94 ? 4.035 -10.211 -3.293 1 97.94 94 PHE A O 1
ATOM 742 N N . ILE A 1 95 ? 4.922 -12.164 -2.6 1 97.56 95 ILE A N 1
ATOM 743 C CA . ILE A 1 95 ? 5.504 -12.477 -3.9 1 97.56 95 ILE A CA 1
ATOM 744 C C . ILE A 1 95 ? 4.992 -13.828 -4.383 1 97.56 95 ILE A C 1
ATOM 746 O O . ILE A 1 95 ? 4.934 -14.789 -3.607 1 97.56 95 ILE A O 1
ATOM 750 N N . VAL A 1 96 ? 4.582 -13.898 -5.539 1 97.81 96 VAL A N 1
ATOM 751 C CA . VAL A 1 96 ? 4.188 -15.164 -6.156 1 97.81 96 VAL A CA 1
ATOM 752 C C . VAL A 1 96 ? 4.891 -15.32 -7.504 1 97.81 96 VAL A C 1
ATOM 754 O O . VAL A 1 96 ? 4.758 -14.469 -8.383 1 97.81 96 VAL A O 1
ATOM 757 N N . ASP A 1 97 ? 5.641 -16.422 -7.695 1 96.38 97 ASP A N 1
ATOM 758 C CA . ASP A 1 97 ? 6.367 -16.688 -8.93 1 96.38 97 ASP A CA 1
ATOM 759 C C . ASP A 1 97 ? 7.199 -15.477 -9.352 1 96.38 97 ASP A C 1
ATOM 761 O O . ASP A 1 97 ? 7.211 -15.102 -10.531 1 96.38 97 ASP A O 1
ATOM 765 N N . GLY A 1 98 ? 7.719 -14.758 -8.406 1 91.94 98 GLY A N 1
ATOM 766 C CA . GLY A 1 98 ? 8.617 -13.648 -8.68 1 91.94 98 GLY A CA 1
ATOM 767 C C . GLY A 1 98 ? 7.898 -12.328 -8.883 1 91.94 98 GLY A C 1
ATOM 768 O O . GLY A 1 98 ? 8.531 -11.273 -8.984 1 91.94 98 GLY A O 1
ATOM 769 N N . LEU A 1 99 ? 6.562 -12.344 -8.93 1 92.62 99 LEU A N 1
ATOM 770 C CA . LEU A 1 99 ? 5.754 -11.141 -9.086 1 92.62 99 LEU A CA 1
ATOM 771 C C . LEU A 1 99 ? 5.449 -10.508 -7.734 1 92.62 99 LEU A C 1
ATOM 773 O O . LEU A 1 99 ? 4.957 -11.18 -6.828 1 92.62 99 LEU A O 1
ATOM 777 N N . THR A 1 100 ? 5.84 -9.25 -7.602 1 91.25 100 THR A N 1
ATOM 778 C CA . THR A 1 100 ? 5.504 -8.539 -6.367 1 91.25 100 THR A CA 1
ATOM 779 C C . THR A 1 100 ? 4.039 -8.125 -6.363 1 91.25 100 THR A C 1
ATOM 781 O O . THR A 1 100 ? 3.58 -7.434 -7.273 1 91.25 100 THR A O 1
ATOM 784 N N . MET A 1 101 ? 3.287 -8.617 -5.32 1 96.31 101 MET A N 1
ATOM 785 C CA . MET A 1 101 ? 1.856 -8.367 -5.176 1 96.31 101 MET A CA 1
ATOM 786 C C . MET A 1 101 ? 1.568 -7.578 -3.902 1 96.31 101 MET A C 1
ATOM 788 O O . MET A 1 101 ? 2.443 -7.43 -3.047 1 96.31 101 MET A O 1
ATOM 792 N N . VAL A 1 102 ? 0.386 -6.98 -3.865 1 97.94 102 VAL A N 1
ATOM 793 C CA . VAL A 1 102 ? -0.165 -6.371 -2.658 1 97.94 102 VAL A CA 1
ATOM 794 C C . VAL A 1 102 ? -1.622 -6.793 -2.486 1 97.94 102 VAL A C 1
ATOM 796 O O . VAL A 1 102 ? -2.344 -6.973 -3.469 1 97.94 102 VAL A O 1
ATOM 799 N N . TRP A 1 103 ? -2.053 -6.977 -1.294 1 98.62 103 TRP A N 1
ATOM 800 C CA . TRP A 1 103 ? -3.426 -7.363 -0.988 1 98.62 103 TRP A CA 1
ATOM 801 C C . TRP A 1 103 ? -3.928 -6.645 0.261 1 98.62 103 TRP A C 1
ATOM 803 O O . TRP A 1 103 ? -3.199 -6.527 1.25 1 98.62 103 TRP A O 1
ATOM 813 N N . PRO A 1 104 ? -5.133 -6.164 0.21 1 98.5 104 PRO A N 1
ATOM 814 C CA . PRO A 1 104 ? -5.598 -5.301 1.299 1 98.5 104 PRO A CA 1
ATOM 815 C C . PRO A 1 104 ? -6.285 -6.082 2.418 1 98.5 104 PRO A C 1
ATOM 817 O O . PRO A 1 104 ? -7.211 -5.57 3.053 1 98.5 104 PRO A O 1
ATOM 820 N N . LYS A 1 105 ? -6.004 -7.344 2.553 1 98.38 105 LYS A N 1
ATOM 821 C CA . LYS A 1 105 ? -6.457 -8.195 3.652 1 98.38 105 LYS A CA 1
ATOM 822 C C . LYS A 1 105 ? -5.277 -8.859 4.348 1 98.38 105 LYS A C 1
ATOM 824 O O . LYS A 1 105 ? -4.25 -9.141 3.721 1 98.38 105 LYS A O 1
ATOM 829 N N . LYS A 1 106 ? -5.508 -9.164 5.625 1 98.06 106 LYS A N 1
ATOM 830 C CA . LYS A 1 106 ? -4.445 -9.766 6.434 1 98.06 106 LYS A CA 1
ATOM 831 C C . LYS A 1 106 ? -4.129 -11.18 5.961 1 98.06 106 LYS A C 1
ATOM 833 O O . LYS A 1 106 ? -3.066 -11.719 6.273 1 98.06 106 LYS A O 1
ATOM 838 N N . THR A 1 107 ? -5.133 -11.766 5.285 1 98.44 107 THR A N 1
ATOM 839 C CA . THR A 1 107 ? -4.949 -13.117 4.758 1 98.44 107 THR A CA 1
ATOM 840 C C . THR A 1 107 ? -5.398 -13.195 3.299 1 98.44 107 THR A C 1
ATOM 842 O O . THR A 1 107 ? -6.137 -12.328 2.826 1 98.44 107 THR A O 1
ATOM 845 N N . ILE A 1 108 ? -4.941 -14.203 2.605 1 98.62 108 ILE A N 1
ATOM 846 C CA . ILE A 1 108 ? -5.371 -14.539 1.252 1 98.62 108 ILE A CA 1
ATOM 847 C C . ILE A 1 108 ? -5.438 -16.062 1.091 1 98.62 108 ILE A C 1
ATOM 849 O O . ILE A 1 108 ? -4.637 -16.781 1.683 1 98.62 108 ILE A O 1
ATOM 853 N N . THR A 1 109 ? -6.375 -16.594 0.345 1 98.31 109 THR A N 1
ATOM 854 C CA . THR A 1 109 ? -6.527 -18.031 0.188 1 98.31 109 THR A CA 1
ATOM 855 C C . THR A 1 109 ? -5.664 -18.547 -0.96 1 98.31 109 THR A C 1
ATOM 857 O O . THR A 1 109 ? -5.277 -17.781 -1.846 1 98.31 109 THR A O 1
ATOM 860 N N . GLY A 1 110 ? -5.383 -19.844 -0.919 1 98.31 110 GLY A N 1
ATOM 861 C CA . GLY A 1 110 ? -4.723 -20.453 -2.064 1 98.31 110 GLY A CA 1
ATOM 862 C C . GLY A 1 110 ? -5.461 -20.234 -3.369 1 98.31 110 GLY A C 1
ATOM 863 O O . GLY A 1 110 ? -4.84 -19.938 -4.395 1 98.31 110 GLY A O 1
ATOM 864 N N . LYS A 1 111 ? -6.746 -20.344 -3.318 1 97.38 111 LYS A N 1
ATOM 865 C CA . LYS A 1 111 ? -7.566 -20.125 -4.508 1 97.38 111 LYS A CA 1
ATOM 866 C C . LYS A 1 111 ? -7.391 -18.703 -5.047 1 97.38 111 LYS A C 1
ATOM 868 O O . LYS A 1 111 ? -7.254 -18.516 -6.254 1 97.38 111 LYS A O 1
ATOM 873 N N . ALA A 1 112 ? -7.422 -17.734 -4.18 1 98.5 112 ALA A N 1
ATOM 874 C CA . ALA A 1 112 ? -7.246 -16.344 -4.586 1 98.5 112 ALA A CA 1
ATOM 875 C C . ALA A 1 112 ? -5.891 -16.125 -5.258 1 98.5 112 ALA A C 1
ATOM 877 O O . ALA A 1 112 ? -5.793 -15.422 -6.262 1 98.5 112 ALA A O 1
ATOM 878 N N . VAL A 1 113 ? -4.852 -16.719 -4.676 1 98.75 113 VAL A N 1
ATOM 879 C CA . VAL A 1 113 ? -3.52 -16.609 -5.262 1 98.75 113 VAL A CA 1
ATOM 880 C C . VAL A 1 113 ? -3.533 -17.172 -6.684 1 98.75 113 VAL A C 1
ATOM 882 O O . VAL A 1 113 ? -2.992 -16.562 -7.605 1 98.75 113 VAL A O 1
ATOM 885 N N . LYS A 1 114 ? -4.168 -18.328 -6.859 1 97.88 114 LYS A N 1
ATOM 886 C CA . LYS A 1 114 ? -4.273 -18.938 -8.18 1 97.88 114 LYS A CA 1
ATOM 887 C C . LYS A 1 114 ? -5.02 -18.031 -9.148 1 97.88 114 LYS A C 1
ATOM 889 O O . LYS A 1 114 ? -4.59 -17.844 -10.289 1 97.88 114 LYS A O 1
ATOM 894 N N . MET A 1 115 ? -6.074 -17.422 -8.688 1 98 115 MET A N 1
ATOM 895 C CA . MET A 1 115 ? -6.883 -16.531 -9.523 1 98 115 MET A CA 1
ATOM 896 C C . MET A 1 115 ? -6.102 -15.289 -9.914 1 98 115 MET A C 1
ATOM 898 O O . MET A 1 115 ? -6.164 -14.836 -11.055 1 98 115 MET A O 1
ATOM 902 N N . LEU A 1 116 ? -5.332 -14.742 -8.945 1 98 116 LEU A N 1
ATOM 903 C CA . LEU A 1 116 ? -4.543 -13.539 -9.203 1 98 116 LEU A CA 1
ATOM 904 C C . LEU A 1 116 ? -3.479 -13.812 -10.266 1 98 116 LEU A C 1
ATOM 906 O O . LEU A 1 116 ? -3.09 -12.906 -11.008 1 98 116 LEU A O 1
ATOM 910 N N . THR A 1 117 ? -2.994 -15.078 -10.344 1 97.56 117 THR A N 1
ATOM 911 C CA . THR A 1 117 ? -1.895 -15.406 -11.242 1 97.56 117 THR A CA 1
ATOM 912 C C . THR A 1 117 ? -2.412 -16.094 -12.508 1 97.56 117 THR A C 1
ATOM 914 O O . THR A 1 117 ? -1.629 -16.609 -13.305 1 97.56 117 THR A O 1
ATOM 917 N N . ASN A 1 118 ? -3.738 -16.156 -12.648 1 95.94 118 ASN A N 1
ATOM 918 C CA . ASN A 1 118 ? -4.391 -16.812 -13.773 1 95.94 118 ASN A CA 1
ATOM 919 C C . ASN A 1 118 ? -3.982 -18.266 -13.891 1 95.94 118 ASN A C 1
ATOM 921 O O . ASN A 1 118 ? -3.674 -18.75 -14.984 1 95.94 118 ASN A O 1
ATOM 925 N N . LYS A 1 119 ? -3.889 -18.953 -12.773 1 96.12 119 LYS A N 1
ATOM 926 C CA . LYS A 1 119 ? -3.535 -20.359 -12.68 1 96.12 119 LYS A CA 1
ATOM 927 C C . LYS A 1 119 ? -4.535 -21.125 -11.805 1 96.12 119 LYS A C 1
ATOM 929 O O . LYS A 1 119 ? -4.141 -21.859 -10.906 1 96.12 119 LYS A O 1
ATOM 934 N N . ASP A 1 120 ? -5.781 -20.859 -12.125 1 93.5 120 ASP A N 1
ATOM 935 C CA . ASP A 1 120 ? -6.809 -21.391 -11.242 1 93.5 120 ASP A CA 1
ATOM 936 C C . ASP A 1 120 ? -7.234 -22.797 -11.688 1 93.5 120 ASP A C 1
ATOM 938 O O . ASP A 1 120 ? -8.312 -23.266 -11.328 1 93.5 120 ASP A O 1
ATOM 942 N N . GLU A 1 121 ? -6.367 -23.469 -12.406 1 90.12 121 GLU A N 1
ATOM 943 C CA . GLU A 1 121 ? -6.609 -24.859 -12.766 1 90.12 121 GLU A CA 1
ATOM 944 C C . GLU A 1 121 ? -6.527 -25.766 -11.547 1 90.12 121 GLU A C 1
ATOM 946 O O . GLU A 1 121 ? -5.746 -25.516 -10.625 1 90.12 121 GLU A O 1
ATOM 951 N N . ASP A 1 122 ? -7.223 -26.859 -11.562 1 85.19 122 ASP A N 1
ATOM 952 C CA . ASP A 1 122 ? -7.324 -27.766 -10.422 1 85.19 122 ASP A CA 1
ATOM 953 C C . ASP A 1 122 ? -5.988 -28.453 -10.141 1 85.19 122 ASP A C 1
ATOM 955 O O . ASP A 1 122 ? -5.684 -28.781 -9 1 85.19 122 ASP A O 1
ATOM 959 N N . ASP A 1 123 ? -5.191 -28.656 -11.133 1 84.19 123 ASP A N 1
ATOM 960 C CA . ASP A 1 123 ? -3.971 -29.438 -10.953 1 84.19 123 ASP A CA 1
ATOM 961 C C . ASP A 1 123 ? -2.785 -28.531 -10.633 1 84.19 123 ASP A C 1
ATOM 963 O O . ASP A 1 123 ? -1.638 -28.984 -10.625 1 84.19 123 ASP A O 1
ATOM 967 N N . ILE A 1 124 ? -3.086 -27.281 -10.406 1 92.5 124 ILE A N 1
ATOM 968 C CA . ILE A 1 124 ? -2.039 -26.375 -9.961 1 92.5 124 ILE A CA 1
ATOM 969 C C . ILE A 1 124 ? -2.113 -26.203 -8.445 1 92.5 124 ILE A C 1
ATOM 971 O O . ILE A 1 124 ? -3.201 -26.062 -7.883 1 92.5 124 ILE A O 1
ATOM 975 N N . GLU A 1 125 ? -0.982 -26.297 -7.863 1 94.38 125 GLU A N 1
ATOM 976 C CA . GLU A 1 125 ? -0.918 -26.078 -6.422 1 94.38 125 GLU A CA 1
ATOM 977 C C . GLU A 1 125 ? -0.051 -24.859 -6.086 1 94.38 125 GLU A C 1
ATOM 979 O O . GLU A 1 125 ? 0.82 -24.484 -6.871 1 94.38 125 GLU A O 1
ATOM 984 N N . VAL A 1 126 ? -0.35 -24.203 -4.992 1 97.69 126 VAL A N 1
ATOM 985 C CA . VAL A 1 126 ? 0.409 -23.078 -4.449 1 97.69 126 VAL A CA 1
ATOM 986 C C . VAL A 1 126 ? 1.348 -23.562 -3.352 1 97.69 126 VAL A C 1
ATOM 988 O O . VAL A 1 126 ? 0.961 -24.391 -2.521 1 97.69 126 VAL A O 1
ATOM 991 N N . LEU A 1 127 ? 2.555 -23.125 -3.404 1 98.06 127 LEU A N 1
ATOM 992 C CA . LEU A 1 127 ? 3.537 -23.453 -2.373 1 98.06 127 LEU A CA 1
ATOM 993 C C . LEU A 1 127 ? 3.986 -22.188 -1.638 1 98.06 127 LEU A C 1
ATOM 995 O O . LEU A 1 127 ? 4.219 -21.156 -2.26 1 98.06 127 LEU A O 1
ATOM 999 N N . LEU A 1 128 ? 4.027 -22.266 -0.327 1 98.44 128 LEU A N 1
ATOM 1000 C CA . LEU A 1 128 ? 4.629 -21.234 0.503 1 98.44 128 LEU A CA 1
ATOM 1001 C C . LEU A 1 128 ? 6.082 -21.562 0.833 1 98.44 128 LEU A C 1
ATOM 1003 O O . LEU A 1 128 ? 6.355 -22.609 1.443 1 98.44 128 LEU A O 1
ATOM 1007 N N . GLU A 1 129 ? 6.945 -20.688 0.376 1 97.62 129 GLU A N 1
ATOM 1008 C CA . GLU A 1 129 ? 8.359 -20.906 0.666 1 97.62 129 GLU A CA 1
ATOM 1009 C C . GLU A 1 129 ? 8.664 -20.688 2.145 1 97.62 129 GLU A C 1
ATOM 1011 O O . GLU A 1 129 ? 8.195 -19.719 2.738 1 97.62 129 GLU A O 1
ATOM 1016 N N . ARG A 1 130 ? 9.375 -21.656 2.74 1 95.94 130 ARG A N 1
ATOM 1017 C CA . ARG A 1 130 ? 9.773 -21.562 4.141 1 95.94 130 ARG A CA 1
ATOM 1018 C C . ARG A 1 130 ? 11.289 -21.656 4.285 1 95.94 130 ARG A C 1
ATOM 1020 O O . ARG A 1 130 ? 11.961 -22.25 3.432 1 95.94 130 ARG A O 1
ATOM 1027 N N . GLU A 1 131 ? 11.742 -20.969 5.305 1 91.62 131 GLU A N 1
ATOM 1028 C CA . GLU A 1 131 ? 13.172 -21.031 5.574 1 91.62 131 GLU A CA 1
ATOM 1029 C C . GLU A 1 131 ? 13.547 -22.312 6.301 1 91.62 131 GLU A C 1
ATOM 1031 O O . GLU A 1 131 ? 12.953 -22.656 7.328 1 91.62 131 GLU A O 1
ATOM 1036 N N . ASP A 1 132 ? 14.477 -23.047 5.828 1 92.44 132 ASP A N 1
ATOM 1037 C CA . ASP A 1 132 ? 15.117 -24.219 6.438 1 92.44 132 ASP A CA 1
ATOM 1038 C C . ASP A 1 132 ? 14.133 -25.375 6.586 1 92.44 132 ASP A C 1
ATOM 1040 O O . ASP A 1 132 ? 14.289 -26.219 7.461 1 92.44 132 ASP A O 1
ATOM 1044 N N . ARG A 1 133 ? 12.992 -25.297 6.059 1 92.94 133 ARG A N 1
ATOM 1045 C CA . ARG A 1 133 ? 12.008 -26.359 6 1 92.94 133 ARG A CA 1
ATOM 1046 C C . ARG A 1 133 ? 11.398 -26.484 4.605 1 92.94 133 ARG A C 1
ATOM 1048 O O . ARG A 1 133 ? 11.461 -25.531 3.82 1 92.94 133 ARG A O 1
ATOM 1055 N N . PRO A 1 134 ? 10.922 -27.656 4.246 1 93.56 134 PRO A N 1
ATOM 1056 C CA . PRO A 1 134 ? 10.289 -27.781 2.934 1 93.56 134 PRO A CA 1
ATOM 1057 C C . PRO A 1 134 ? 9.133 -26.812 2.734 1 93.56 134 PRO A C 1
ATOM 1059 O O . PRO A 1 134 ? 8.438 -26.469 3.695 1 93.56 134 PRO A O 1
ATOM 1062 N N . ASP A 1 135 ? 8.898 -26.422 1.525 1 96.44 135 ASP A N 1
ATOM 1063 C CA . ASP A 1 135 ? 7.77 -25.562 1.188 1 96.44 135 ASP A CA 1
ATOM 1064 C C . ASP A 1 135 ? 6.449 -26.172 1.646 1 96.44 135 ASP A C 1
ATOM 1066 O O . ASP A 1 135 ? 6.293 -27.391 1.649 1 96.44 135 ASP A O 1
ATOM 1070 N N . LYS A 1 136 ? 5.57 -25.453 2.049 1 96.69 136 LYS A N 1
ATOM 1071 C CA . LYS A 1 136 ? 4.238 -25.891 2.463 1 96.69 136 LYS A CA 1
ATOM 1072 C C . LYS A 1 136 ? 3.242 -25.781 1.314 1 96.69 136 LYS A C 1
ATOM 1074 O O . LYS A 1 136 ? 3.121 -24.719 0.691 1 96.69 136 LYS A O 1
ATOM 1079 N N . VAL A 1 137 ? 2.566 -26.859 1.037 1 95.31 137 VAL A N 1
ATOM 1080 C CA . VAL A 1 137 ? 1.49 -26.828 0.052 1 95.31 137 VAL A CA 1
ATOM 1081 C C . VAL A 1 137 ? 0.271 -26.125 0.64 1 95.31 137 VAL A C 1
ATOM 1083 O O . VAL A 1 137 ? -0.156 -26.438 1.755 1 95.31 137 VAL A O 1
ATOM 1086 N N . ILE A 1 138 ? -0.224 -25.172 -0.141 1 97.38 138 ILE A N 1
ATOM 1087 C CA . ILE A 1 138 ? -1.388 -24.406 0.281 1 97.38 138 ILE A CA 1
ATOM 1088 C C . ILE A 1 138 ? -2.609 -24.828 -0.532 1 97.38 138 ILE A C 1
ATOM 1090 O O . ILE A 1 138 ? -2.625 -24.688 -1.758 1 97.38 138 ILE A O 1
ATOM 1094 N N . GLY A 1 139 ? -3.629 -25.344 0.199 1 94.38 139 GLY A N 1
ATOM 1095 C CA . GLY A 1 139 ? -4.867 -25.703 -0.475 1 94.38 139 GLY A CA 1
ATOM 1096 C C . GLY A 1 139 ? -5.688 -24.5 -0.892 1 94.38 139 GLY A C 1
ATOM 1097 O O . GLY A 1 139 ? -5.426 -23.375 -0.449 1 94.38 139 GLY A O 1
ATOM 1098 N N . ASP A 1 140 ? -6.668 -24.797 -1.677 1 94.62 140 ASP A N 1
ATOM 1099 C CA . ASP A 1 140 ? -7.492 -23.719 -2.221 1 94.62 140 ASP A CA 1
ATOM 1100 C C . ASP A 1 140 ? -8.164 -22.922 -1.104 1 94.62 140 ASP A C 1
ATOM 1102 O O . ASP A 1 140 ? -8.273 -21.703 -1.192 1 94.62 140 ASP A O 1
ATOM 1106 N N . ASP A 1 141 ? -8.539 -23.562 -0.02 1 96.5 141 ASP A N 1
ATOM 1107 C CA . ASP A 1 141 ? -9.32 -22.906 1.03 1 96.5 141 ASP A CA 1
ATOM 1108 C C . ASP A 1 141 ? -8.43 -22.516 2.205 1 96.5 141 ASP A C 1
ATOM 1110 O O . ASP A 1 141 ? -8.914 -21.938 3.182 1 96.5 141 ASP A O 1
ATOM 1114 N N . ASP A 1 142 ? -7.156 -22.859 2.051 1 97.75 142 ASP A N 1
ATOM 1115 C CA . ASP A 1 142 ? -6.223 -22.5 3.117 1 97.75 142 ASP A CA 1
ATOM 1116 C C . ASP A 1 142 ? -5.855 -21.016 3.059 1 97.75 142 ASP A C 1
ATOM 1118 O O . ASP A 1 142 ? -5.715 -20.453 1.974 1 97.75 142 ASP A O 1
ATOM 1122 N N . ASP A 1 143 ? -5.645 -20.453 4.285 1 98 143 ASP A N 1
ATOM 1123 C CA . ASP A 1 143 ? -5.242 -19.047 4.391 1 98 143 ASP A CA 1
ATOM 1124 C C . ASP A 1 143 ? -3.725 -18.922 4.488 1 98 143 ASP A C 1
ATOM 1126 O O . ASP A 1 143 ? -3.07 -19.719 5.16 1 98 143 ASP A O 1
ATOM 1130 N N . ILE A 1 144 ? -3.256 -18 3.812 1 98.31 144 ILE A N 1
ATOM 1131 C CA . ILE A 1 144 ? -1.891 -17.516 3.977 1 98.31 144 ILE A CA 1
ATOM 1132 C C . ILE A 1 144 ? -1.899 -16.203 4.773 1 98.31 144 ILE A C 1
ATOM 1134 O O . ILE A 1 144 ? -2.613 -15.266 4.426 1 98.31 144 ILE A O 1
ATOM 1138 N N . GLN A 1 145 ? -1.132 -16.156 5.848 1 98.44 145 GLN A N 1
ATOM 1139 C CA . GLN A 1 145 ? -1.049 -14.953 6.668 1 98.44 145 GLN A CA 1
ATOM 1140 C C . GLN A 1 145 ? -0.124 -13.914 6.035 1 98.44 145 GLN A C 1
ATOM 1142 O O . GLN A 1 145 ? 1.086 -14.133 5.938 1 98.44 145 GLN A O 1
ATOM 1147 N N . LEU A 1 146 ? -0.65 -12.812 5.656 1 98.12 146 LEU A N 1
ATOM 1148 C CA . LEU A 1 146 ? 0.153 -11.789 4.988 1 98.12 146 LEU A CA 1
ATOM 1149 C C . LEU A 1 146 ? 0.623 -10.734 5.98 1 98.12 146 LEU A C 1
ATOM 1151 O O . LEU A 1 146 ? 1.569 -9.992 5.703 1 98.12 146 LEU A O 1
ATOM 1155 N N . ALA A 1 147 ? -0.057 -10.664 7.129 1 96.88 147 ALA A N 1
ATOM 1156 C CA . ALA A 1 147 ? 0.214 -9.594 8.086 1 96.88 147 ALA A CA 1
ATOM 1157 C C . ALA A 1 147 ? 1.319 -9.984 9.055 1 96.88 147 ALA A C 1
ATOM 1159 O O . ALA A 1 147 ? 1.667 -9.219 9.961 1 96.88 147 ALA A O 1
ATOM 1160 N N . ALA A 1 148 ? 1.777 -11.211 8.984 1 94.94 148 ALA A N 1
ATOM 1161 C CA . ALA A 1 148 ? 2.953 -11.578 9.773 1 94.94 148 ALA A CA 1
ATOM 1162 C C . ALA A 1 148 ? 4.191 -10.82 9.289 1 94.94 148 ALA A C 1
ATOM 1164 O O . ALA A 1 148 ? 4.215 -10.305 8.172 1 94.94 148 ALA A O 1
ATOM 1165 N N . ASP A 1 149 ? 5.223 -10.758 10.156 1 94.69 149 ASP A N 1
ATOM 1166 C CA . ASP A 1 149 ? 6.434 -10.047 9.773 1 94.69 149 ASP A CA 1
ATOM 1167 C C . ASP A 1 149 ? 7.113 -10.719 8.578 1 94.69 149 ASP A C 1
ATOM 1169 O O . ASP A 1 149 ? 7.285 -11.938 8.562 1 94.69 149 ASP A O 1
ATOM 1173 N N . GLY A 1 150 ? 7.508 -9.867 7.637 1 95.81 150 GLY A N 1
ATOM 1174 C CA . GLY A 1 150 ? 8.203 -10.367 6.457 1 95.81 150 GLY A CA 1
ATOM 1175 C C . GLY A 1 150 ? 7.305 -10.492 5.242 1 95.81 150 GLY A C 1
ATOM 1176 O O . GLY A 1 150 ? 6.078 -10.438 5.363 1 95.81 150 GLY A O 1
ATOM 1177 N N . VAL A 1 151 ? 7.879 -10.672 4.125 1 97.44 151 VAL A N 1
ATOM 1178 C CA . VAL A 1 151 ? 7.168 -10.836 2.859 1 97.44 151 VAL A CA 1
ATOM 1179 C C . VAL A 1 151 ? 7.008 -12.312 2.539 1 97.44 151 VAL A C 1
ATOM 1181 O O . VAL A 1 151 ? 7.992 -13.047 2.449 1 97.44 151 VAL A O 1
ATOM 1184 N N . GLU A 1 152 ? 5.766 -12.789 2.404 1 97.94 15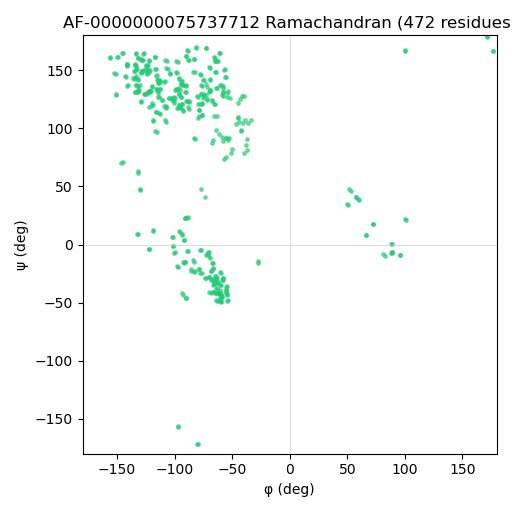2 GLU A N 1
ATOM 1185 C CA . GLU A 1 152 ? 5.527 -14.172 2.018 1 97.94 152 GLU A CA 1
ATOM 1186 C C . GLU A 1 152 ? 5.938 -14.422 0.569 1 97.94 152 GLU A C 1
ATOM 1188 O O . GLU A 1 152 ? 5.617 -13.625 -0.317 1 97.94 152 GLU A O 1
ATOM 1193 N N . LYS A 1 153 ? 6.633 -15.453 0.37 1 97.94 153 LYS A N 1
ATOM 1194 C CA . LYS A 1 153 ? 7.035 -15.867 -0.97 1 97.94 153 LYS A CA 1
ATOM 1195 C C . LYS A 1 153 ? 6.328 -17.156 -1.383 1 97.94 153 LYS A C 1
ATOM 1197 O O . LYS A 1 153 ? 6.41 -18.172 -0.686 1 97.94 153 LYS A O 1
ATOM 1202 N N . LEU A 1 154 ? 5.691 -17.078 -2.453 1 98.62 154 LEU A N 1
ATOM 1203 C CA . LEU A 1 154 ? 4.891 -18.188 -2.957 1 98.62 154 LEU A CA 1
ATOM 1204 C C . LEU A 1 154 ? 5.359 -18.609 -4.348 1 98.62 154 LEU A C 1
ATOM 1206 O O . LEU A 1 154 ? 5.961 -17.812 -5.07 1 98.62 154 LEU A O 1
ATOM 1210 N N . LYS A 1 155 ? 5.039 -19.812 -4.707 1 97.94 155 LYS A N 1
ATOM 1211 C CA . LYS A 1 155 ? 5.23 -20.375 -6.047 1 97.94 155 LYS A CA 1
ATOM 1212 C C . LYS A 1 155 ? 4.059 -21.266 -6.441 1 97.94 155 LYS A C 1
ATOM 1214 O O . LYS A 1 155 ? 3.314 -21.75 -5.582 1 97.94 155 LYS A O 1
ATOM 1219 N N . THR A 1 156 ? 3.867 -21.406 -7.66 1 97.44 156 THR A N 1
ATOM 1220 C CA . THR A 1 156 ? 2.863 -22.328 -8.172 1 97.44 156 THR A CA 1
ATOM 1221 C C . THR A 1 156 ? 3.518 -23.453 -8.977 1 97.44 156 THR A C 1
ATOM 1223 O O . THR A 1 156 ? 4.594 -23.266 -9.547 1 97.44 156 THR A O 1
ATOM 1226 N N . ARG A 1 157 ? 2.963 -24.641 -8.898 1 94.44 157 ARG A N 1
ATOM 1227 C CA . ARG A 1 157 ? 3.404 -25.781 -9.695 1 94.44 157 ARG A CA 1
ATOM 1228 C C . ARG A 1 157 ? 2.242 -26.719 -9.984 1 94.44 157 ARG A C 1
ATOM 1230 O O . ARG A 1 157 ? 1.185 -26.625 -9.359 1 94.44 157 ARG A O 1
ATOM 1237 N N . TYR A 1 158 ? 2.484 -27.5 -10.977 1 88.31 158 TYR A N 1
ATOM 1238 C CA . TYR A 1 158 ? 1.529 -28.578 -11.211 1 88.31 158 TYR A CA 1
ATOM 1239 C C . TYR A 1 158 ? 1.651 -29.656 -10.133 1 88.31 158 TYR A C 1
ATOM 1241 O O . TYR A 1 158 ? 2.76 -30.062 -9.773 1 88.31 158 TYR A O 1
ATOM 1249 N N . ALA A 1 159 ? 0.51 -29.922 -9.508 1 80.06 159 ALA A N 1
ATOM 1250 C CA . ALA A 1 159 ? 0.491 -30.953 -8.477 1 80.06 159 ALA A CA 1
ATOM 1251 C C . ALA A 1 159 ? 1.042 -32.281 -9.016 1 80.06 159 ALA A C 1
ATOM 1253 O O . ALA A 1 159 ? 0.822 -32.625 -10.18 1 80.06 159 ALA A O 1
ATOM 1254 N N . LYS A 1 160 ? 1.946 -32.75 -8.172 1 69.12 160 LYS A N 1
ATOM 1255 C CA . LYS A 1 160 ? 2.424 -34.094 -8.516 1 69.12 160 LYS A CA 1
ATOM 1256 C C . LYS A 1 160 ? 1.317 -35.125 -8.359 1 69.12 160 LYS A C 1
ATOM 1258 O O . LYS A 1 160 ? 0.625 -35.156 -7.34 1 69.12 160 LYS A O 1
ATOM 1263 N N . THR A 1 161 ? 0.534 -35.406 -9.328 1 64.12 161 THR A N 1
ATOM 1264 C CA . THR A 1 161 ? -0.453 -36.469 -9.234 1 64.12 161 THR A CA 1
ATOM 1265 C C . THR A 1 161 ? 0.224 -37.812 -8.945 1 64.12 161 THR A C 1
ATOM 1267 O O . THR A 1 161 ? 1.107 -38.219 -9.695 1 64.12 161 THR A O 1
ATOM 1270 N N . THR A 1 162 ? 0.277 -38.062 -7.59 1 74.94 162 THR A N 1
ATOM 1271 C CA . THR A 1 162 ? 0.749 -39.406 -7.305 1 74.94 162 THR A CA 1
ATOM 1272 C C . THR A 1 162 ? -0.371 -40.406 -7.508 1 74.94 162 THR A C 1
ATOM 1274 O O . THR A 1 162 ? -1.502 -40.188 -7.066 1 74.94 162 THR A O 1
ATOM 1277 N N . VAL A 1 163 ? -0.227 -41.188 -8.523 1 83.06 163 VAL A N 1
ATOM 1278 C CA . VAL A 1 163 ? -1.182 -42.281 -8.742 1 83.06 163 VAL A CA 1
ATOM 1279 C C . VAL A 1 163 ? -0.599 -43.594 -8.219 1 83.06 163 VAL A C 1
ATOM 1281 O O . VAL A 1 163 ? 0.604 -43.688 -7.965 1 83.06 163 VAL A O 1
ATOM 1284 N N . THR A 1 164 ? -1.518 -44.5 -7.723 1 93.44 164 THR A N 1
ATOM 1285 C CA . THR A 1 164 ? -1.106 -45.844 -7.422 1 93.44 164 THR A CA 1
ATOM 1286 C C . THR A 1 164 ? -1.232 -46.75 -8.656 1 93.44 164 THR A C 1
ATOM 1288 O O . THR A 1 164 ? -2.314 -46.875 -9.227 1 93.44 164 THR A O 1
ATOM 1291 N N . ILE A 1 165 ? -0.158 -47.281 -9.102 1 95.88 165 ILE A N 1
ATOM 1292 C CA . ILE A 1 165 ? -0.186 -48.281 -10.164 1 95.88 165 ILE A CA 1
ATOM 1293 C C . ILE A 1 165 ? 0.128 -49.656 -9.578 1 95.88 165 ILE A C 1
ATOM 1295 O O . ILE A 1 165 ? 0.678 -49.75 -8.484 1 95.88 165 ILE A O 1
ATOM 1299 N N . ILE A 1 166 ? -0.415 -50.688 -10.242 1 97.25 166 ILE A N 1
ATOM 1300 C CA . ILE A 1 166 ? -0.191 -52.062 -9.797 1 97.25 166 ILE A CA 1
ATOM 1301 C C . ILE A 1 166 ? 0.723 -52.781 -10.789 1 97.25 166 ILE A C 1
ATOM 1303 O O . ILE A 1 166 ? 0.407 -52.875 -11.984 1 97.25 166 ILE A O 1
ATOM 1307 N N . VAL A 1 167 ? 1.854 -53.219 -10.328 1 97.5 167 VAL A N 1
ATOM 1308 C CA . VAL A 1 167 ? 2.773 -53.969 -11.156 1 97.5 167 VAL A CA 1
ATOM 1309 C C . VAL A 1 167 ? 2.879 -55.406 -10.633 1 97.5 167 VAL A C 1
ATOM 1311 O O . VAL A 1 167 ? 3.367 -55.625 -9.523 1 97.5 167 VAL A O 1
ATOM 1314 N N . GLU A 1 168 ? 2.426 -56.375 -11.359 1 95.94 168 GLU A N 1
ATOM 1315 C CA . GLU A 1 168 ? 2.434 -57.781 -10.984 1 95.94 168 GLU A CA 1
ATOM 1316 C C . GLU A 1 168 ? 1.812 -57.969 -9.602 1 95.94 168 GLU A C 1
ATOM 1318 O O . GLU A 1 168 ? 2.41 -58.625 -8.734 1 95.94 168 GLU A O 1
ATOM 1323 N N . GLY A 1 169 ? 0.63 -57.312 -9.461 1 95.69 169 GLY A N 1
ATOM 1324 C CA . GLY A 1 169 ? -0.156 -57.5 -8.258 1 95.69 169 GLY A CA 1
ATOM 1325 C C . GLY A 1 169 ? 0.319 -56.625 -7.098 1 95.69 169 GLY A C 1
ATOM 1326 O O . GLY A 1 169 ? -0.337 -56.562 -6.055 1 95.69 169 GLY A O 1
ATOM 1327 N N . THR A 1 170 ? 1.449 -55.969 -7.215 1 96.62 170 THR A N 1
ATOM 1328 C CA . THR A 1 170 ? 2.006 -55.156 -6.141 1 96.62 170 THR A CA 1
ATOM 1329 C C . THR A 1 170 ? 1.714 -53.688 -6.371 1 96.62 170 THR A C 1
ATOM 1331 O O . THR A 1 170 ? 2.07 -53.125 -7.414 1 96.62 170 THR A O 1
ATOM 1334 N N . PRO A 1 171 ? 1.09 -53 -5.473 1 96.88 171 PRO A N 1
ATOM 1335 C CA . PRO A 1 171 ? 0.842 -51.562 -5.625 1 96.88 171 PRO A CA 1
ATOM 1336 C C . PRO A 1 171 ? 2.107 -50.719 -5.457 1 96.88 171 PRO A C 1
ATOM 1338 O O . PRO A 1 171 ? 2.957 -51.031 -4.621 1 96.88 171 PRO A O 1
ATOM 1341 N N . HIS A 1 172 ? 2.252 -49.688 -6.344 1 95.31 172 HIS A N 1
ATOM 1342 C CA . HIS A 1 172 ? 3.34 -48.719 -6.301 1 95.31 172 HIS A CA 1
ATOM 1343 C C . HIS A 1 172 ? 2.814 -47.312 -6.426 1 95.31 172 HIS A C 1
ATOM 1345 O O . HIS A 1 172 ? 1.941 -47.031 -7.25 1 95.31 172 HIS A O 1
ATOM 1351 N N . LYS A 1 173 ? 3.312 -46.375 -5.629 1 92.88 173 LYS A N 1
ATOM 1352 C CA . LYS A 1 173 ? 3.033 -44.969 -5.816 1 92.88 173 LYS A CA 1
ATOM 1353 C C . LYS A 1 173 ? 3.857 -44.375 -6.965 1 92.88 173 LYS A C 1
ATOM 1355 O O . LYS A 1 173 ? 5.035 -44.719 -7.117 1 92.88 173 LYS A O 1
ATOM 1360 N N . TRP A 1 174 ? 3.176 -43.688 -7.859 1 89.38 174 TRP A N 1
ATOM 1361 C CA . TRP A 1 174 ? 3.811 -43.094 -9.023 1 89.38 174 TRP A CA 1
ATOM 1362 C C . TRP A 1 174 ? 3.486 -41.594 -9.109 1 89.38 174 TRP A C 1
ATOM 1364 O O . TRP A 1 174 ? 2.322 -41.219 -9.008 1 89.38 174 TRP A O 1
ATOM 1374 N N . ASP A 1 175 ? 4.504 -40.781 -9.273 1 83.19 175 ASP A N 1
ATOM 1375 C CA . ASP A 1 175 ? 4.273 -39.344 -9.133 1 83.19 175 ASP A CA 1
ATOM 1376 C C . ASP A 1 175 ? 4.59 -38.594 -10.43 1 83.19 175 ASP A C 1
ATOM 1378 O O . ASP A 1 175 ? 4.777 -37.375 -10.422 1 83.19 175 ASP A O 1
ATOM 1382 N N . LYS A 1 176 ? 4.766 -39.438 -11.461 1 81.31 176 LYS A N 1
ATOM 1383 C CA . LYS A 1 176 ? 4.945 -38.844 -12.773 1 81.31 176 LYS A CA 1
ATOM 1384 C C . LYS A 1 176 ? 3.703 -39.031 -13.641 1 81.31 176 LYS A C 1
ATOM 1386 O O . LYS A 1 176 ? 2.861 -39.875 -13.352 1 81.31 176 LYS A O 1
ATOM 1391 N N . LYS A 1 177 ? 3.578 -38.125 -14.695 1 80.38 177 LYS A N 1
ATOM 1392 C CA . LYS A 1 177 ? 2.443 -38.188 -15.609 1 80.38 177 LYS A CA 1
ATOM 1393 C C . LYS A 1 177 ? 2.527 -39.406 -16.5 1 80.38 177 LYS A C 1
ATOM 1395 O O . LYS A 1 177 ? 1.502 -39.938 -16.953 1 80.38 177 LYS A O 1
ATOM 1400 N N . LYS A 1 178 ? 3.803 -39.906 -16.781 1 89.38 178 LYS A N 1
ATOM 1401 C CA . LYS A 1 178 ? 4.047 -41.062 -17.625 1 89.38 178 LYS A CA 1
ATOM 1402 C C . LYS A 1 178 ? 4.957 -42.062 -16.922 1 89.38 178 LYS A C 1
ATOM 1404 O O . LYS A 1 178 ? 5.613 -41.719 -15.938 1 89.38 178 LYS A O 1
ATOM 1409 N N . ILE A 1 179 ? 4.883 -43.312 -17.406 1 94.81 179 ILE A N 1
ATOM 1410 C CA . ILE A 1 179 ? 5.809 -44.344 -16.953 1 94.81 179 ILE A CA 1
ATOM 1411 C C . ILE A 1 179 ? 6.391 -45.062 -18.172 1 94.81 179 ILE A C 1
ATOM 1413 O O . ILE A 1 179 ? 5.676 -45.344 -19.141 1 94.81 179 ILE A O 1
ATOM 1417 N N . SER A 1 180 ? 7.637 -45.219 -18.156 1 95.5 180 SER A N 1
ATOM 1418 C CA . SER A 1 180 ? 8.312 -45.875 -19.266 1 95.5 180 SER A CA 1
ATOM 1419 C C . SER A 1 180 ? 8.359 -47.406 -19.062 1 95.5 180 SER A C 1
ATOM 1421 O O . SER A 1 180 ? 8.133 -47.875 -17.953 1 95.5 180 SER A O 1
ATOM 1423 N N . TYR A 1 181 ? 8.719 -48.125 -20.203 1 95.5 181 TYR A N 1
ATOM 1424 C CA . TYR A 1 181 ? 8.977 -49.562 -20.172 1 95.5 181 TYR A CA 1
ATOM 1425 C C . TYR A 1 181 ? 10.008 -49.906 -19.109 1 95.5 181 TYR A C 1
ATOM 1427 O O . TYR A 1 181 ? 9.773 -50.75 -18.25 1 95.5 181 TYR A O 1
ATOM 1435 N N . ALA A 1 182 ? 11.078 -49.156 -19.125 1 94.56 182 ALA A N 1
ATOM 1436 C CA . ALA A 1 182 ? 12.188 -49.469 -18.219 1 94.56 182 ALA A CA 1
ATOM 1437 C C . ALA A 1 182 ? 11.781 -49.25 -16.766 1 94.56 182 ALA A C 1
ATOM 1439 O O . ALA A 1 182 ? 12.156 -50.062 -15.898 1 94.56 182 ALA A O 1
ATOM 1440 N N . GLU A 1 183 ? 10.953 -48.25 -16.531 1 94.88 183 GLU A N 1
ATOM 1441 C CA . GLU A 1 183 ? 10.516 -47.969 -15.18 1 94.88 183 GLU A CA 1
ATOM 1442 C C . GLU A 1 183 ? 9.57 -49.031 -14.656 1 94.88 183 GLU A C 1
ATOM 1444 O O . GLU A 1 183 ? 9.672 -49.438 -13.5 1 94.88 183 GLU A O 1
ATOM 1449 N N . VAL A 1 184 ? 8.641 -49.5 -15.516 1 96.81 184 VAL A N 1
ATOM 1450 C CA . VAL A 1 184 ? 7.727 -50.562 -15.109 1 96.81 184 VAL A CA 1
ATOM 1451 C C . VAL A 1 184 ? 8.516 -51.812 -14.773 1 96.81 184 VAL A C 1
ATOM 1453 O O . VAL A 1 184 ? 8.312 -52.438 -13.719 1 96.81 184 VAL A O 1
ATOM 1456 N N . VAL A 1 185 ? 9.453 -52.219 -15.68 1 96.06 185 VAL A N 1
ATOM 1457 C CA . VAL A 1 185 ? 10.227 -53.438 -15.492 1 96.06 185 VAL A CA 1
ATOM 1458 C C . VAL A 1 185 ? 11.047 -53.344 -14.211 1 96.06 185 VAL A C 1
ATOM 1460 O O . VAL A 1 185 ? 11.125 -54.312 -13.445 1 96.06 185 VAL A O 1
ATOM 1463 N N . THR A 1 186 ? 11.586 -52.188 -13.938 1 95 186 THR A N 1
ATOM 1464 C CA . THR A 1 186 ? 12.414 -52 -12.758 1 95 186 THR A CA 1
ATOM 1465 C C . THR A 1 186 ? 11.602 -52.188 -11.477 1 95 186 THR A C 1
ATOM 1467 O O . THR A 1 186 ? 12.125 -52.656 -10.469 1 95 186 THR A O 1
ATOM 1470 N N . LEU A 1 187 ? 10.359 -51.812 -11.5 1 95 187 LEU A N 1
ATOM 1471 C CA . LEU A 1 187 ? 9.5 -51.969 -10.328 1 95 187 LEU A CA 1
ATOM 1472 C C . LEU A 1 187 ? 9.297 -53.438 -10 1 95 187 LEU A C 1
ATOM 1474 O O . LEU A 1 187 ? 9.094 -53.812 -8.844 1 95 187 LEU A O 1
ATOM 1478 N N . GLU A 1 188 ? 9.328 -54.344 -11.039 1 93.38 188 GLU A N 1
ATOM 1479 C CA . GLU A 1 188 ? 9.141 -55.781 -10.852 1 93.38 188 GLU A CA 1
ATOM 1480 C C . GLU A 1 188 ? 10.477 -56.469 -10.672 1 93.38 188 GLU A C 1
ATOM 1482 O O . GLU A 1 188 ? 10.594 -57.406 -9.859 1 93.38 188 GLU A O 1
ATOM 1487 N N . VAL A 1 189 ? 11.477 -56.062 -11.516 1 92.88 189 VAL A N 1
ATOM 1488 C CA . VAL A 1 189 ? 12.805 -56.656 -11.539 1 92.88 189 VAL A CA 1
ATOM 1489 C C . VAL A 1 189 ? 13.852 -55.625 -11.109 1 92.88 189 VAL A C 1
ATOM 1491 O O . VAL A 1 189 ? 14.367 -54.875 -11.945 1 92.88 189 VAL A O 1
ATOM 1494 N N . SER A 1 190 ? 14.242 -55.625 -9.914 1 89.5 190 SER A N 1
ATOM 1495 C CA . SER A 1 190 ? 15.055 -54.562 -9.32 1 89.5 190 SER A CA 1
ATOM 1496 C C . SER A 1 190 ? 16.422 -54.5 -9.984 1 89.5 190 SER A C 1
ATOM 1498 O O . SER A 1 190 ? 17.031 -53.406 -10.031 1 89.5 190 SER A O 1
ATOM 1500 N N . ASP A 1 191 ? 16.922 -55.562 -10.523 1 88.81 191 ASP A N 1
ATOM 1501 C CA . ASP A 1 191 ? 18.266 -55.594 -11.094 1 88.81 191 ASP A CA 1
ATOM 1502 C C . ASP A 1 191 ? 18.219 -55.344 -12.602 1 88.81 191 ASP A C 1
ATOM 1504 O O . ASP A 1 191 ? 19.234 -55.5 -13.289 1 88.81 191 ASP A O 1
ATOM 1508 N N . TYR A 1 192 ? 17.078 -54.938 -13.133 1 90.38 192 TYR A N 1
ATOM 1509 C CA . TYR A 1 192 ? 16.922 -54.75 -14.562 1 90.38 192 TYR A CA 1
ATOM 1510 C C . TYR A 1 192 ? 17.969 -53.812 -15.109 1 90.38 192 TYR A C 1
ATOM 1512 O O . TYR A 1 192 ? 18.484 -54 -16.219 1 90.38 192 TYR A O 1
ATOM 1520 N N . GLU A 1 193 ? 18.359 -52.812 -14.375 1 86.75 193 GLU A N 1
ATOM 1521 C CA . GLU A 1 193 ? 19.328 -51.812 -14.828 1 86.75 193 GLU A CA 1
ATOM 1522 C C . GLU A 1 193 ? 20.672 -52.438 -15.164 1 86.75 193 GLU A C 1
ATOM 1524 O O . GLU A 1 193 ? 21.422 -51.938 -16 1 86.75 193 GLU A O 1
ATOM 1529 N N . HIS A 1 194 ? 20.922 -53.594 -14.57 1 88.31 194 HIS A N 1
ATOM 1530 C CA . HIS A 1 194 ? 22.203 -54.281 -14.781 1 88.31 194 HIS A CA 1
ATOM 1531 C C . HIS A 1 194 ? 22.109 -55.25 -15.938 1 88.31 194 HIS A C 1
ATOM 1533 O O . HIS A 1 194 ? 23.141 -55.781 -16.406 1 88.31 194 HIS A O 1
ATOM 1539 N N . HIS A 1 195 ? 21 -55.625 -16.406 1 86.5 195 HIS A N 1
ATOM 1540 C CA . HIS A 1 195 ? 20.781 -56.531 -17.516 1 86.5 195 HIS A CA 1
ATOM 1541 C C . HIS A 1 195 ? 19.781 -56 -18.531 1 86.5 195 HIS A C 1
ATOM 1543 O O . HIS A 1 195 ? 18.766 -56.625 -18.812 1 86.5 195 HIS A O 1
ATOM 1549 N N . PRO A 1 196 ? 20.125 -54.844 -19.156 1 82.5 196 PRO A N 1
ATOM 1550 C CA . PRO A 1 196 ? 19.141 -54.188 -20 1 82.5 196 PRO A CA 1
ATOM 1551 C C . PRO A 1 196 ? 18.875 -54.938 -21.312 1 82.5 196 PRO A C 1
ATOM 1553 O O . PRO A 1 196 ? 17.922 -54.625 -22.031 1 82.5 196 PRO A O 1
ATOM 1556 N N . ASP A 1 197 ? 19.672 -55.969 -21.594 1 86.5 197 ASP A N 1
ATOM 1557 C CA . ASP A 1 197 ? 19.516 -56.719 -22.828 1 86.5 197 ASP A CA 1
ATOM 1558 C C . ASP A 1 197 ? 18.344 -57.688 -22.719 1 86.5 197 ASP A C 1
ATOM 1560 O O . ASP A 1 197 ? 17.828 -58.188 -23.719 1 86.5 197 ASP A O 1
ATOM 1564 N N . ILE A 1 198 ? 18.031 -58.062 -21.453 1 87.5 198 ILE A N 1
ATOM 1565 C CA . ILE A 1 198 ? 16.875 -58.938 -21.266 1 87.5 198 ILE A CA 1
ATOM 1566 C C . ILE A 1 198 ? 15.594 -58.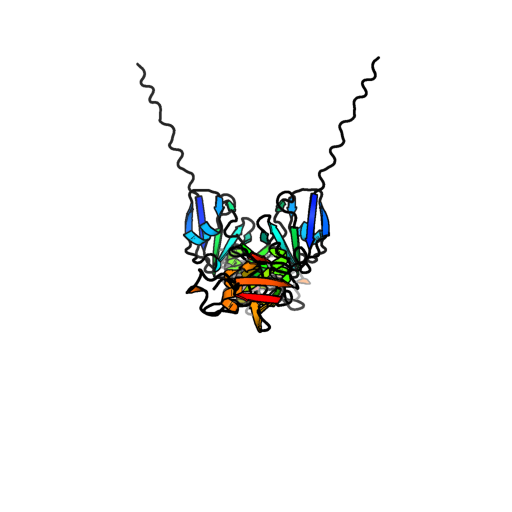188 -21.625 1 87.5 198 ILE A C 1
ATOM 1568 O O . ILE A 1 198 ? 15.391 -57.062 -21.219 1 87.5 198 ILE A O 1
ATOM 1572 N N . THR A 1 199 ? 14.852 -58.781 -22.547 1 91.5 199 THR A N 1
ATOM 1573 C CA . THR A 1 199 ? 13.586 -58.156 -22.953 1 91.5 199 THR A CA 1
ATOM 1574 C C . THR A 1 199 ? 12.422 -58.781 -22.188 1 91.5 199 THR A C 1
ATOM 1576 O O . THR A 1 199 ? 12.344 -60 -22.047 1 91.5 199 THR A O 1
ATOM 1579 N N . TYR A 1 200 ? 11.57 -58 -21.703 1 94.5 200 TYR A N 1
ATOM 1580 C CA . TYR A 1 200 ? 10.344 -58.406 -21.016 1 94.5 200 TYR A CA 1
ATOM 1581 C C . TYR A 1 200 ? 9.109 -58 -21.812 1 94.5 200 TYR A C 1
ATOM 1583 O O . TYR A 1 200 ? 9.133 -56.969 -22.531 1 94.5 200 TYR A O 1
ATOM 1591 N N . SER A 1 201 ? 8.117 -58.906 -21.781 1 95.25 201 SER A N 1
ATOM 1592 C CA . SER A 1 201 ? 6.805 -58.5 -22.266 1 95.25 201 SER A CA 1
ATOM 1593 C C . SER A 1 201 ? 6.051 -57.688 -21.219 1 95.25 201 SER A C 1
ATOM 1595 O O . SER A 1 201 ? 5.887 -58.156 -20.078 1 95.25 201 SER A O 1
ATOM 1597 N N . VAL A 1 202 ? 5.676 -56.469 -21.516 1 96.94 202 VAL A N 1
ATOM 1598 C CA . VAL A 1 202 ? 4.93 -55.625 -20.609 1 96.94 202 VAL A CA 1
ATOM 1599 C C . VAL A 1 202 ? 3.58 -55.25 -21.234 1 96.94 202 VAL A C 1
ATOM 1601 O O . VAL A 1 202 ? 3.521 -54.781 -22.359 1 96.94 202 VAL A O 1
ATOM 1604 N N . ASN A 1 203 ? 2.527 -55.594 -20.562 1 97.44 203 ASN A N 1
ATOM 1605 C CA . ASN A 1 203 ? 1.19 -55.156 -20.953 1 97.44 203 ASN A CA 1
ATOM 1606 C C . ASN A 1 203 ? 0.487 -54.438 -19.812 1 97.44 203 ASN A C 1
ATOM 1608 O O . ASN A 1 203 ? 0.895 -54.531 -18.656 1 97.44 203 ASN A O 1
ATOM 1612 N N . PHE A 1 204 ? -0.445 -53.562 -20.141 1 97.56 204 PHE A N 1
ATOM 1613 C CA . PHE A 1 204 ? -1.173 -52.844 -19.109 1 97.56 204 PHE A CA 1
ATOM 1614 C C . PHE A 1 204 ? -2.672 -52.875 -19.375 1 97.56 204 PHE A C 1
ATOM 1616 O O . PHE A 1 204 ? -3.096 -53.031 -20.531 1 97.56 204 PHE A O 1
ATOM 1623 N N . THR A 1 205 ? -3.49 -52.812 -18.328 1 97 205 THR A N 1
ATOM 1624 C CA . THR A 1 205 ? -4.934 -52.625 -18.312 1 97 205 THR A CA 1
ATOM 1625 C C . THR A 1 205 ? -5.305 -51.469 -17.391 1 97 205 THR A C 1
ATOM 1627 O O . THR A 1 205 ? -4.441 -50.906 -16.703 1 97 205 THR A O 1
ATOM 1630 N N . ASN A 1 206 ? -6.559 -51 -17.562 1 95.69 206 ASN A N 1
ATOM 1631 C CA . ASN A 1 206 ? -7.031 -49.812 -16.828 1 95.69 206 ASN A CA 1
ATOM 1632 C C . ASN A 1 206 ? -6.172 -48.594 -17.125 1 95.69 206 ASN A C 1
ATOM 1634 O O . ASN A 1 206 ? -5.797 -47.844 -16.203 1 95.69 206 ASN A O 1
ATOM 1638 N N . GLY A 1 207 ? -5.844 -48.594 -18.391 1 92.06 207 GLY A N 1
ATOM 1639 C CA . GLY A 1 207 ? -4.984 -47.531 -18.844 1 92.06 207 GLY A CA 1
ATOM 1640 C C . GLY A 1 207 ? -5.738 -46.219 -19.094 1 92.06 207 GLY A C 1
ATOM 1641 O O . GLY A 1 207 ? -6.891 -46.094 -18.688 1 92.06 207 GLY A O 1
ATOM 1642 N N . PRO A 1 208 ? -5.078 -45.219 -19.672 1 88.19 208 PRO A N 1
ATOM 1643 C CA . PRO A 1 208 ? -5.727 -43.938 -19.969 1 88.19 208 PRO A CA 1
ATOM 1644 C C . PRO A 1 208 ? -6.898 -44.062 -20.922 1 88.19 208 PRO A C 1
ATOM 1646 O O . PRO A 1 208 ? -7.059 -45.094 -21.562 1 88.19 208 PRO A O 1
ATOM 1649 N N . HIS A 1 209 ? -7.676 -43.062 -20.984 1 84.88 209 HIS A N 1
ATOM 1650 C CA . HIS A 1 209 ? -8.93 -43.062 -21.734 1 84.88 209 HIS A CA 1
ATOM 1651 C C . HIS A 1 209 ? -8.695 -43.469 -23.188 1 84.88 209 HIS A C 1
ATOM 1653 O O . HIS A 1 209 ? -9.438 -44.281 -23.734 1 84.88 209 HIS A O 1
ATOM 1659 N N . ASN A 1 210 ? -7.66 -42.938 -23.781 1 85.5 210 ASN A N 1
ATOM 1660 C CA . ASN A 1 210 ? -7.422 -43.156 -25.203 1 85.5 210 ASN A CA 1
ATOM 1661 C C . ASN A 1 210 ? -6.695 -44.5 -25.453 1 85.5 210 ASN A C 1
ATOM 1663 O O . ASN A 1 210 ? -6.59 -44.938 -26.594 1 85.5 210 ASN A O 1
ATOM 1667 N N . ARG A 1 211 ? -6.137 -45.094 -24.469 1 91.12 211 ARG A N 1
ATOM 1668 C CA . ARG A 1 211 ? -5.402 -46.375 -24.531 1 91.12 211 ARG A CA 1
ATOM 1669 C C . ARG A 1 211 ? -5.625 -47.188 -23.266 1 91.12 211 ARG A C 1
ATOM 1671 O O . ARG A 1 211 ? -4.691 -47.438 -22.5 1 91.12 211 ARG A O 1
ATOM 1678 N N . PRO A 1 212 ? -6.895 -47.75 -23.078 1 93 212 PRO A N 1
ATOM 1679 C CA . PRO A 1 212 ? -7.273 -48.375 -21.828 1 93 212 PRO A CA 1
ATOM 1680 C C . PRO A 1 212 ? -6.465 -49.656 -21.531 1 93 212 PRO A C 1
ATOM 1682 O O . PRO A 1 212 ? -6.355 -50.062 -20.391 1 93 212 PRO A O 1
ATOM 1685 N N . GLU A 1 213 ? -6.07 -50.406 -22.641 1 96.38 213 GLU A N 1
ATOM 1686 C CA . GLU A 1 213 ? -5.188 -51.562 -22.484 1 96.38 213 GLU A CA 1
ATOM 1687 C C . GLU A 1 213 ? -4.188 -51.625 -23.641 1 96.38 213 GLU A C 1
ATOM 1689 O O . GLU A 1 213 ? -4.398 -51.031 -24.688 1 96.38 213 GLU A O 1
ATOM 1694 N N . GLY A 1 214 ? -3.049 -52.219 -23.469 1 95.38 214 GLY A N 1
ATOM 1695 C CA . GLY A 1 214 ? -2.076 -52.375 -24.531 1 95.38 214 GLY A CA 1
ATOM 1696 C C . GLY A 1 214 ? -0.734 -52.906 -24.047 1 95.38 214 GLY A C 1
ATOM 1697 O O . GLY A 1 214 ? -0.597 -53.281 -22.891 1 95.38 214 GLY A O 1
ATOM 1698 N N . ASP A 1 215 ? 0.136 -53.062 -25.031 1 96.5 215 ASP A N 1
ATOM 1699 C CA . ASP A 1 215 ? 1.52 -53.438 -24.781 1 96.5 215 ASP A CA 1
ATOM 1700 C C . ASP A 1 215 ? 2.424 -52.219 -24.688 1 96.5 215 ASP A C 1
ATOM 1702 O O . ASP A 1 215 ? 2.182 -51.219 -25.359 1 96.5 215 ASP A O 1
ATOM 1706 N N . LEU A 1 216 ? 3.309 -52.281 -23.812 1 96 216 LEU A N 1
ATOM 1707 C CA . LEU A 1 216 ? 4.355 -51.281 -23.672 1 96 216 LEU A CA 1
ATOM 1708 C C . LEU A 1 216 ? 5.703 -51.812 -24.125 1 96 216 LEU A C 1
ATOM 1710 O O . LEU A 1 216 ? 6.285 -52.656 -23.438 1 96 216 LEU A O 1
ATOM 1714 N N . ALA A 1 217 ? 6.211 -51.406 -25.297 1 94.38 217 ALA A N 1
ATOM 1715 C CA . ALA A 1 217 ? 7.457 -51.938 -25.859 1 94.38 217 ALA A CA 1
ATOM 1716 C C . ALA A 1 217 ? 8.664 -51.219 -25.25 1 94.38 217 ALA A C 1
ATOM 1718 O O . ALA A 1 217 ? 8.539 -50.125 -24.688 1 94.38 217 ALA A O 1
ATOM 1719 N N . LYS A 1 218 ? 9.789 -51.969 -25.391 1 91.94 218 LYS A N 1
ATOM 1720 C CA . LYS A 1 218 ? 11.047 -51.375 -24.969 1 91.94 218 LYS A CA 1
ATOM 1721 C C . LYS A 1 218 ? 11.25 -50 -25.609 1 91.94 218 LYS A C 1
ATOM 1723 O O . LYS A 1 218 ? 11.086 -49.844 -26.828 1 91.94 218 LYS A O 1
ATOM 1728 N N . GLY A 1 219 ? 11.508 -48.969 -24.734 1 92.88 219 GLY A N 1
ATOM 1729 C CA . GLY A 1 219 ? 11.727 -47.625 -25.25 1 92.88 219 GLY A CA 1
ATOM 1730 C C . GLY A 1 219 ? 10.469 -46.781 -25.234 1 92.88 219 GLY A C 1
ATOM 1731 O O . GLY A 1 219 ? 10.539 -45.562 -25.438 1 92.88 219 GLY A O 1
ATOM 1732 N N . GLU A 1 220 ? 9.312 -47.344 -24.953 1 94.75 220 GLU A N 1
ATOM 1733 C CA . GLU A 1 220 ? 8.055 -46.594 -24.984 1 94.75 220 GLU A CA 1
ATOM 1734 C C . GLU A 1 220 ? 7.641 -46.156 -23.578 1 94.75 220 GLU A C 1
ATOM 1736 O O . GLU A 1 220 ? 8.148 -46.688 -22.578 1 94.75 220 GLU A O 1
ATOM 1741 N N . SER A 1 221 ? 6.805 -45.125 -23.562 1 95.94 221 SER A N 1
ATOM 1742 C CA . SER A 1 221 ? 6.148 -44.688 -22.344 1 95.94 221 SER A CA 1
ATOM 1743 C C . SER A 1 221 ? 4.641 -44.562 -22.531 1 95.94 221 SER A C 1
ATOM 1745 O O . SER A 1 221 ? 4.156 -44.531 -23.672 1 95.94 221 SER A O 1
ATOM 1747 N N . VAL A 1 222 ? 3.9 -44.594 -21.469 1 94.69 222 VAL A N 1
ATOM 1748 C CA . VAL A 1 222 ? 2.447 -44.469 -21.484 1 94.69 222 VAL A CA 1
ATOM 1749 C C . VAL A 1 222 ? 2.002 -43.5 -20.375 1 94.69 222 VAL A C 1
ATOM 1751 O O . VAL A 1 222 ? 2.602 -43.5 -19.297 1 94.69 222 VAL A O 1
ATOM 1754 N N . LYS A 1 223 ? 0.979 -42.656 -20.594 1 92.38 223 LYS A N 1
ATOM 1755 C CA . LYS A 1 223 ? 0.369 -41.844 -19.562 1 92.38 223 LYS A CA 1
ATOM 1756 C C . LYS A 1 223 ? -0.21 -42.688 -18.438 1 92.38 223 LYS A C 1
ATOM 1758 O O . LYS A 1 223 ? -0.822 -43.75 -18.688 1 92.38 223 LYS A O 1
ATOM 1763 N N . VAL A 1 224 ? 0.019 -42.25 -17.219 1 90.19 224 VAL A N 1
ATOM 1764 C CA . VAL A 1 224 ? -0.383 -43.062 -16.062 1 90.19 224 VAL A CA 1
ATOM 1765 C C . VAL A 1 224 ? -1.745 -42.594 -15.562 1 90.19 224 VAL A C 1
ATOM 1767 O O . VAL A 1 224 ? -2.08 -41.406 -15.664 1 90.19 224 VAL A O 1
ATOM 1770 N N . ARG A 1 225 ? -2.492 -43.5 -15.148 1 88.88 225 ARG A N 1
ATOM 1771 C CA . ARG A 1 225 ? -3.762 -43.281 -14.461 1 88.88 225 ARG A CA 1
ATOM 1772 C C . ARG A 1 225 ? -3.822 -44.062 -13.156 1 88.88 225 ARG A C 1
ATOM 1774 O O . ARG A 1 225 ? -3.193 -45.125 -13.039 1 88.88 225 ARG A O 1
ATOM 1781 N N . ASP A 1 226 ? -4.527 -43.5 -12.219 1 91.56 226 ASP A N 1
ATOM 1782 C CA . ASP A 1 226 ? -4.668 -44.219 -10.953 1 91.56 226 ASP A CA 1
ATOM 1783 C C . ASP A 1 226 ? -5.285 -45.594 -11.172 1 91.56 226 ASP A C 1
ATOM 1785 O O . ASP A 1 226 ? -6.293 -45.719 -11.867 1 91.56 226 ASP A O 1
ATOM 1789 N N . GLY A 1 227 ? -4.695 -46.625 -10.609 1 94.44 227 GLY A N 1
ATOM 1790 C CA . GLY A 1 227 ? -5.211 -47.969 -10.68 1 94.44 227 GLY A CA 1
ATOM 1791 C C . GLY A 1 227 ? -4.727 -48.75 -11.891 1 94.44 227 GLY A C 1
ATOM 1792 O O . GLY A 1 227 ? -5.102 -49.906 -12.094 1 94.44 227 GLY A O 1
ATOM 1793 N N . MET A 1 228 ? -3.93 -48.094 -12.664 1 96 228 MET A N 1
ATOM 1794 C CA . MET A 1 228 ? -3.383 -48.781 -13.836 1 96 228 MET A CA 1
ATOM 1795 C C . MET A 1 228 ? -2.619 -50.031 -13.43 1 96 228 MET A C 1
ATOM 1797 O O . MET A 1 228 ? -1.897 -50.031 -12.43 1 96 228 MET A O 1
ATOM 1801 N N . ILE A 1 229 ? -2.859 -51.188 -14.227 1 97.44 229 ILE A N 1
ATOM 1802 C CA . ILE A 1 229 ? -2.289 -52.5 -13.891 1 97.44 229 ILE A CA 1
ATOM 1803 C C . ILE A 1 229 ? -1.3 -52.906 -14.969 1 97.44 229 ILE A C 1
ATOM 1805 O O . ILE A 1 229 ? -1.645 -52.969 -16.156 1 97.44 229 ILE A O 1
ATOM 1809 N N . PHE A 1 230 ? -0.142 -53.219 -14.547 1 97.5 230 PHE A N 1
ATOM 1810 C CA . PHE A 1 230 ? 0.898 -53.688 -15.461 1 97.5 230 PHE A CA 1
ATOM 1811 C C . PHE A 1 230 ? 1.241 -55.125 -15.188 1 97.5 230 PHE A C 1
ATOM 1813 O O . PHE A 1 230 ? 1.302 -55.562 -14.031 1 97.5 230 PHE A O 1
ATOM 1820 N N . SER A 1 231 ? 1.441 -55.906 -16.266 1 97.12 231 SER A N 1
ATOM 1821 C CA . SER A 1 231 ? 1.988 -57.281 -16.219 1 97.12 231 SER A CA 1
ATOM 1822 C C . SER A 1 231 ? 3.354 -57.344 -16.906 1 97.12 231 SER A C 1
ATOM 1824 O O . SER A 1 231 ? 3.549 -56.75 -17.969 1 97.12 231 SER A O 1
ATOM 1826 N N . VAL A 1 232 ? 4.262 -57.906 -16.234 1 96.06 232 VAL A N 1
ATOM 1827 C CA . VAL A 1 232 ? 5.629 -58.062 -16.719 1 96.06 232 VAL A CA 1
ATOM 1828 C C . VAL A 1 232 ? 6 -59.531 -16.781 1 96.06 232 VAL A C 1
ATOM 1830 O O . VAL A 1 232 ? 5.898 -60.25 -15.773 1 96.06 232 VAL A O 1
ATOM 1833 N N . SER A 1 233 ? 6.348 -60.094 -17.969 1 92.31 233 SER A N 1
ATOM 1834 C CA . SER A 1 233 ? 6.75 -61.469 -18.125 1 92.31 233 SER A CA 1
ATOM 1835 C C . SER A 1 233 ? 8.008 -61.594 -18.984 1 92.31 233 SER A C 1
ATOM 1837 O O . SER A 1 233 ? 8.211 -60.812 -19.906 1 92.31 233 SER A O 1
ATOM 1839 N N . GLU A 1 234 ? 8.945 -62.469 -18.547 1 85.31 234 GLU A N 1
ATOM 1840 C CA . GLU A 1 234 ? 10.141 -62.719 -19.344 1 85.31 234 GLU A CA 1
ATOM 1841 C C . GLU A 1 234 ? 9.797 -63.375 -20.672 1 85.31 234 GLU A C 1
ATOM 1843 O O . GLU A 1 234 ? 8.945 -64.25 -20.734 1 85.31 234 GLU A O 1
ATOM 1848 N N . THR A 1 235 ? 10.172 -62.688 -21.75 1 78.94 235 THR A N 1
ATOM 1849 C CA . THR A 1 235 ? 9.969 -63.344 -23.047 1 78.94 235 THR A CA 1
ATOM 1850 C C . THR A 1 235 ? 10.836 -64.562 -23.172 1 78.94 235 THR A C 1
ATOM 1852 O O . THR A 1 235 ? 11.93 -64.625 -22.609 1 78.94 235 THR A O 1
ATOM 1855 N N . GLY A 1 236 ? 10.344 -65.75 -23.172 1 60.38 236 GLY A N 1
ATOM 1856 C CA . GLY A 1 236 ? 10.984 -67.062 -23.281 1 60.38 236 GLY A CA 1
ATOM 1857 C C . GLY A 1 236 ? 12.289 -67 -24.062 1 60.38 236 GLY A C 1
ATOM 1858 O O . GLY A 1 236 ? 12.953 -68 -24.234 1 60.38 236 GLY A O 1
ATOM 1859 N N . GLN A 1 237 ? 12.594 -66 -24.797 1 49.78 237 GLN A N 1
ATOM 1860 C CA . GLN A 1 237 ? 13.82 -66.312 -25.5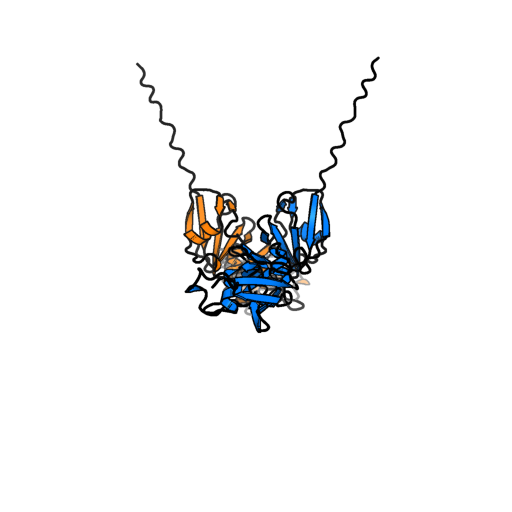31 1 49.78 237 GLN A CA 1
ATOM 1861 C C . GLN A 1 237 ? 15.039 -66.188 -24.625 1 49.78 237 GLN A C 1
ATOM 1863 O O . GLN A 1 237 ? 15.609 -65.125 -24.422 1 49.78 237 GLN A O 1
ATOM 1868 N N . SER A 1 238 ? 15.016 -66.75 -23.469 1 36.5 238 SER A N 1
ATOM 1869 C CA . SER A 1 238 ? 16.391 -66.938 -23 1 36.5 238 SER A CA 1
ATOM 1870 C C . SER A 1 238 ? 17.219 -67.75 -23.984 1 36.5 238 SER A C 1
ATOM 1872 O O . SER A 1 238 ? 16.688 -68.562 -24.719 1 36.5 238 SER A O 1
ATOM 1874 N N . MET B 1 1 ? 41.812 34.25 -46.531 1 31.83 1 MET B N 1
ATOM 1875 C CA . MET B 1 1 ? 41.031 33.094 -46.188 1 31.83 1 MET B CA 1
ATOM 1876 C C . MET B 1 1 ? 40.531 33.156 -44.75 1 31.83 1 MET B C 1
ATOM 1878 O O . MET B 1 1 ? 41.344 33.312 -43.812 1 31.83 1 MET B O 1
ATOM 1882 N N . SER B 1 2 ? 39.344 33.688 -44.531 1 39.22 2 SER B N 1
ATOM 1883 C CA . SER B 1 2 ? 38.656 33.938 -43.25 1 39.22 2 SER B CA 1
ATOM 1884 C C . SER B 1 2 ? 38.406 32.656 -42.5 1 39.22 2 SER B C 1
ATOM 1886 O O . SER B 1 2 ? 37.812 31.703 -43.031 1 39.22 2 SER B O 1
ATOM 1888 N N . ILE B 1 3 ? 39.312 32.281 -41.562 1 43.91 3 ILE B N 1
ATOM 1889 C CA . ILE B 1 3 ? 39.188 31.125 -40.656 1 43.91 3 ILE B CA 1
ATOM 1890 C C . ILE B 1 3 ? 37.875 31.234 -39.875 1 43.91 3 ILE B C 1
ATOM 1892 O O . ILE B 1 3 ? 37.688 32.188 -39.094 1 43.91 3 ILE B O 1
ATOM 1896 N N . THR B 1 4 ? 36.719 30.953 -40.531 1 44.47 4 THR B N 1
ATOM 1897 C CA . THR B 1 4 ? 35.5 30.828 -39.75 1 44.47 4 THR B CA 1
ATOM 1898 C C . THR B 1 4 ? 35.688 29.781 -38.656 1 44.47 4 THR B C 1
ATOM 1900 O O . THR B 1 4 ? 35.969 28.609 -38.938 1 44.47 4 THR B O 1
ATOM 1903 N N . ASP B 1 5 ? 36.125 30.25 -37.469 1 46.75 5 ASP B N 1
ATOM 1904 C CA . ASP B 1 5 ? 36.125 29.438 -36.25 1 46.75 5 ASP B CA 1
ATOM 1905 C C . ASP B 1 5 ? 34.75 28.797 -36.031 1 46.75 5 ASP B C 1
ATOM 1907 O O . ASP B 1 5 ? 33.75 29.5 -35.844 1 46.75 5 ASP B O 1
ATOM 1911 N N . THR B 1 6 ? 34.469 27.703 -36.781 1 43.88 6 THR B N 1
ATOM 1912 C CA . THR B 1 6 ? 33.25 26.953 -36.438 1 43.88 6 THR B CA 1
ATOM 1913 C C . THR B 1 6 ? 33.219 26.594 -34.969 1 43.88 6 THR B C 1
ATOM 1915 O O . THR B 1 6 ? 34.094 25.906 -34.469 1 43.88 6 THR B O 1
ATOM 1918 N N . LEU B 1 7 ? 32.625 27.438 -34.094 1 38.62 7 LEU B N 1
ATOM 1919 C CA . LEU B 1 7 ? 32.344 27.062 -32.719 1 38.62 7 LEU B CA 1
ATOM 1920 C C . LEU B 1 7 ? 31.766 25.656 -32.656 1 38.62 7 LEU B C 1
ATOM 1922 O O . LEU B 1 7 ? 30.875 25.312 -33.438 1 38.62 7 LEU B O 1
ATOM 1926 N N . ALA B 1 8 ? 32.531 24.641 -32.219 1 45.53 8 ALA B N 1
ATOM 1927 C CA . ALA B 1 8 ? 32.031 23.312 -31.953 1 45.53 8 ALA B CA 1
ATOM 1928 C C . ALA B 1 8 ? 30.672 23.375 -31.234 1 45.53 8 ALA B C 1
ATOM 1930 O O . ALA B 1 8 ? 30.422 24.281 -30.453 1 45.53 8 ALA B O 1
ATOM 1931 N N . PRO B 1 9 ? 29.625 22.672 -31.734 1 44 9 PRO B N 1
ATOM 1932 C CA . PRO B 1 9 ? 28.375 22.688 -30.984 1 44 9 PRO B CA 1
ATOM 1933 C C . PRO B 1 9 ? 28.578 22.484 -29.484 1 44 9 PRO B C 1
ATOM 1935 O O . PRO B 1 9 ? 29.531 21.828 -29.078 1 44 9 PRO B O 1
ATOM 1938 N N . ALA B 1 10 ? 28.172 23.359 -28.625 1 40.56 10 ALA B N 1
ATOM 1939 C CA . ALA B 1 10 ? 28.156 23.188 -27.172 1 40.56 10 ALA B CA 1
ATOM 1940 C C . ALA B 1 10 ? 27.812 21.75 -26.797 1 40.56 10 ALA B C 1
ATOM 1942 O O . ALA B 1 10 ? 26.875 21.156 -27.344 1 40.56 10 ALA B O 1
ATOM 1943 N N . ALA B 1 11 ? 28.672 20.922 -26.391 1 42.75 11 ALA B N 1
ATOM 1944 C CA . ALA B 1 11 ? 28.438 19.594 -25.844 1 42.75 11 ALA B CA 1
ATOM 1945 C C . ALA B 1 11 ? 27.172 19.562 -24.984 1 42.75 11 ALA B C 1
ATOM 1947 O O . ALA B 1 11 ? 27.031 20.359 -24.047 1 42.75 11 ALA B O 1
ATOM 1948 N N . SER B 1 12 ? 25.969 19.266 -25.484 1 46.47 12 SER B N 1
ATOM 1949 C CA . SER B 1 12 ? 24.719 19.094 -24.734 1 46.47 12 SER B CA 1
ATOM 1950 C C . SER B 1 12 ? 24.969 18.406 -23.406 1 46.47 12 SER B C 1
ATOM 1952 O O . SER B 1 12 ? 25.438 17.266 -23.359 1 46.47 12 SER B O 1
ATOM 1954 N N . HIS B 1 13 ? 25.391 19.047 -22.391 1 53.25 13 HIS B N 1
ATOM 1955 C CA . HIS B 1 13 ? 25.547 18.438 -21.078 1 53.25 13 HIS B CA 1
ATOM 1956 C C . HIS B 1 13 ? 24.375 17.5 -20.766 1 53.25 13 HIS B C 1
ATOM 1958 O O . HIS B 1 13 ? 23.219 17.875 -20.922 1 53.25 13 HIS B O 1
ATOM 1964 N N . PRO B 1 14 ? 24.594 16.234 -20.844 1 59.44 14 PRO B N 1
ATOM 1965 C CA . PRO B 1 14 ? 23.484 15.312 -20.547 1 59.44 14 PRO B CA 1
ATOM 1966 C C . PRO B 1 14 ? 22.703 15.703 -19.297 1 59.44 14 PRO B C 1
ATOM 1968 O O . PRO B 1 14 ? 23.297 16.172 -18.312 1 59.44 14 PRO B O 1
ATOM 1971 N N . ASP B 1 15 ? 21.5 16.172 -19.375 1 75.12 15 ASP B N 1
ATOM 1972 C CA . ASP B 1 15 ? 20.641 16.531 -18.25 1 75.12 15 ASP B CA 1
ATOM 1973 C C . ASP B 1 15 ? 20.734 15.484 -17.141 1 75.12 15 ASP B C 1
ATOM 1975 O O . ASP B 1 15 ? 20.531 14.297 -17.375 1 75.12 15 ASP B O 1
ATOM 1979 N N . VAL B 1 16 ? 21.547 15.75 -16.109 1 86.44 16 VAL B N 1
ATOM 1980 C CA . VAL B 1 16 ? 21.609 14.914 -14.914 1 86.44 16 VAL B CA 1
ATOM 1981 C C . VAL B 1 16 ? 20.375 15.164 -14.047 1 86.44 16 VAL B C 1
ATOM 1983 O O . VAL B 1 16 ? 20.016 16.312 -13.781 1 86.44 16 VAL B O 1
ATOM 1986 N N . PHE B 1 17 ? 19.734 14.086 -13.75 1 95.25 17 PHE B N 1
ATOM 1987 C CA . PHE B 1 17 ? 18.562 14.117 -12.867 1 95.25 17 PHE B CA 1
ATOM 1988 C C . PHE B 1 17 ? 18.922 13.609 -11.477 1 95.25 17 PHE B C 1
ATOM 1990 O O . PHE B 1 17 ? 19.875 12.844 -11.312 1 95.25 17 PHE B O 1
ATOM 1997 N N . ALA B 1 18 ? 18.312 14.133 -10.523 1 97.75 18 ALA B N 1
ATOM 1998 C CA . ALA B 1 18 ? 18.609 13.68 -9.164 1 97.75 18 ALA B CA 1
ATOM 1999 C C . ALA B 1 18 ? 17.328 13.383 -8.391 1 97.75 18 ALA B C 1
ATOM 2001 O O . ALA B 1 18 ? 16.312 14.047 -8.586 1 97.75 18 ALA B O 1
ATOM 2002 N N . ALA B 1 19 ? 17.344 12.359 -7.582 1 98.62 19 ALA B N 1
ATOM 2003 C CA . ALA B 1 19 ? 16.297 12.039 -6.625 1 98.62 19 ALA B CA 1
ATOM 2004 C C . ALA B 1 19 ? 16.75 12.312 -5.195 1 98.62 19 ALA B C 1
ATOM 2006 O O . ALA B 1 19 ? 17.922 12.125 -4.863 1 98.62 19 ALA B O 1
ATOM 2007 N N . LEU B 1 20 ? 15.906 12.828 -4.375 1 98.81 20 LEU B N 1
ATOM 2008 C CA . LEU B 1 20 ? 16.094 12.914 -2.93 1 98.81 20 LEU B CA 1
ATOM 2009 C C . LEU B 1 20 ? 15.477 11.711 -2.23 1 98.81 20 LEU B C 1
ATOM 2011 O O . LEU B 1 20 ? 14.258 11.516 -2.295 1 98.81 20 LEU B O 1
ATOM 2015 N N . ILE B 1 21 ? 16.328 10.914 -1.61 1 98.88 21 ILE B N 1
ATOM 2016 C CA . ILE B 1 21 ? 15.852 9.656 -1.047 1 98.88 21 ILE B CA 1
ATOM 2017 C C . ILE B 1 21 ? 16.156 9.617 0.45 1 98.88 21 ILE B C 1
ATOM 2019 O O . ILE B 1 21 ? 17.25 9.969 0.878 1 98.88 21 ILE B O 1
ATOM 2023 N N . ALA B 1 22 ? 15.234 9.289 1.25 1 98.88 22 ALA B N 1
ATOM 2024 C CA . ALA B 1 22 ? 15.391 9.078 2.688 1 98.88 22 ALA B CA 1
ATOM 2025 C C . ALA B 1 22 ? 14.703 7.793 3.133 1 98.88 22 ALA B C 1
ATOM 2027 O O . ALA B 1 22 ? 13.984 7.164 2.352 1 98.88 22 ALA B O 1
ATOM 2028 N N . ASP B 1 23 ? 15.031 7.359 4.285 1 98.69 23 ASP B N 1
ATOM 2029 C CA . ASP B 1 23 ? 14.227 6.383 5.008 1 98.69 23 ASP B CA 1
ATOM 2030 C C . ASP B 1 23 ? 13.312 7.07 6.02 1 98.69 23 ASP B C 1
ATOM 2032 O O . ASP B 1 23 ? 12.914 8.227 5.828 1 98.69 23 ASP B O 1
ATOM 2036 N N . GLU B 1 24 ? 12.852 6.457 7.047 1 97.88 24 GLU B N 1
ATOM 2037 C CA . GLU B 1 24 ? 11.875 6.965 8.008 1 97.88 24 GLU B CA 1
ATOM 2038 C C . GLU B 1 24 ? 12.484 8.062 8.883 1 97.88 24 GLU B C 1
ATOM 2040 O O . GLU B 1 24 ? 11.773 8.727 9.633 1 97.88 24 GLU B O 1
ATOM 2045 N N . SER B 1 25 ? 13.805 8.305 8.75 1 97.25 25 SER B N 1
ATOM 2046 C CA . SER B 1 25 ? 14.453 9.375 9.492 1 97.25 25 SER B CA 1
ATOM 2047 C C . SER B 1 25 ? 14.195 10.734 8.852 1 97.25 25 SER B C 1
ATOM 2049 O O . SER B 1 25 ? 14.438 11.773 9.461 1 97.25 25 SER B O 1
ATOM 2051 N N . PHE B 1 26 ? 13.844 10.75 7.578 1 97.81 26 PHE B N 1
ATOM 2052 C CA . PHE B 1 26 ? 13.578 11.945 6.785 1 97.81 26 PHE B CA 1
ATOM 2053 C C . PHE B 1 26 ? 14.875 12.695 6.484 1 97.81 26 PHE B C 1
ATOM 2055 O O . PHE B 1 26 ? 14.852 13.898 6.211 1 97.81 26 PHE B O 1
ATOM 2062 N N . ASN B 1 27 ? 16 12 6.648 1 98.19 27 ASN B N 1
ATOM 2063 C CA . ASN B 1 27 ? 17.281 12.562 6.207 1 98.19 27 ASN B CA 1
ATOM 2064 C C . ASN B 1 27 ? 17.5 12.328 4.715 1 98.19 27 ASN B C 1
ATOM 2066 O O . ASN B 1 27 ? 18.125 11.344 4.32 1 98.19 27 ASN B O 1
ATOM 2070 N N . PHE B 1 28 ? 17.094 13.258 3.957 1 98.5 28 PHE B N 1
ATOM 2071 C CA . PHE B 1 28 ? 17.125 13.109 2.506 1 98.5 28 PHE B CA 1
ATOM 2072 C C . PHE B 1 28 ? 18.547 13.305 1.982 1 98.5 28 PHE B C 1
ATOM 2074 O O . PHE B 1 28 ? 19.266 14.195 2.441 1 98.5 28 PHE B O 1
ATOM 2081 N N . ARG B 1 29 ? 18.938 12.484 1.086 1 98.69 29 ARG B N 1
ATOM 2082 C CA . ARG B 1 29 ? 20.188 12.578 0.333 1 98.69 29 ARG B CA 1
ATOM 2083 C C . ARG B 1 29 ? 19.922 12.586 -1.168 1 98.69 29 ARG B C 1
ATOM 2085 O O . ARG B 1 29 ? 18.969 11.969 -1.638 1 98.69 29 ARG B O 1
ATOM 2092 N N . SER B 1 30 ? 20.75 13.266 -1.847 1 98.56 30 SER B N 1
ATOM 2093 C CA . SER B 1 30 ? 20.594 13.398 -3.293 1 98.56 30 SER B CA 1
ATOM 2094 C C . SER B 1 30 ? 21.359 12.305 -4.031 1 98.56 30 SER B C 1
ATOM 2096 O O . SER B 1 30 ? 22.516 12.023 -3.709 1 98.56 30 SER B O 1
ATOM 2098 N N . PHE B 1 31 ? 20.734 11.625 -4.977 1 98.69 31 PHE B N 1
ATOM 2099 C CA . PHE B 1 31 ? 21.344 10.594 -5.809 1 98.69 31 PHE B CA 1
ATOM 2100 C C . PHE B 1 31 ? 21.172 10.922 -7.285 1 98.69 31 PHE B C 1
ATOM 2102 O O . PHE B 1 31 ? 20.062 11.188 -7.746 1 98.69 31 PHE B O 1
ATOM 2109 N N . PRO B 1 32 ? 22.188 10.867 -8.031 1 97.38 32 PRO B N 1
ATOM 2110 C CA . PRO B 1 32 ? 22.109 11.188 -9.461 1 97.38 32 PRO B CA 1
ATOM 2111 C C . PRO B 1 32 ? 21.641 10 -10.305 1 97.38 32 PRO B C 1
ATOM 2113 O O . PRO B 1 32 ? 21.891 8.844 -9.953 1 97.38 32 PRO B O 1
ATOM 2116 N N . PHE B 1 33 ? 20.938 10.344 -11.383 1 97.62 33 PHE B N 1
ATOM 2117 C CA . PHE B 1 33 ? 20.531 9.375 -12.391 1 97.62 33 PHE B CA 1
ATOM 2118 C C . PHE B 1 33 ? 20.797 9.906 -13.789 1 97.62 33 PHE B C 1
ATOM 2120 O O . PHE B 1 33 ? 20.766 11.117 -14.023 1 97.62 33 PHE B O 1
ATOM 2127 N N . ASP B 1 34 ? 20.969 8.953 -14.734 1 94.81 34 ASP B N 1
ATOM 2128 C CA . ASP B 1 34 ? 21.266 9.328 -16.109 1 94.81 34 ASP B CA 1
ATOM 2129 C C . ASP B 1 34 ? 19.984 9.602 -16.891 1 94.81 34 ASP B C 1
ATOM 2131 O O . ASP B 1 34 ? 20.016 10.242 -17.953 1 94.81 34 ASP B O 1
ATOM 2135 N N . ASP B 1 35 ? 18.953 9.086 -16.406 1 95.56 35 ASP B N 1
ATOM 2136 C CA . ASP B 1 35 ? 17.672 9.203 -17.078 1 95.56 35 ASP B CA 1
ATOM 2137 C C . ASP B 1 35 ? 16.625 9.844 -16.156 1 95.56 35 ASP B C 1
ATOM 2139 O O . ASP B 1 35 ? 16.672 9.664 -14.945 1 95.56 35 ASP B O 1
ATOM 2143 N N . ARG B 1 36 ? 15.703 10.539 -16.797 1 96.31 36 ARG B N 1
ATOM 2144 C CA . ARG B 1 36 ? 14.641 11.156 -16.016 1 96.31 36 ARG B CA 1
ATOM 2145 C C . ARG B 1 36 ? 13.648 10.109 -15.508 1 96.31 36 ARG B C 1
ATOM 2147 O O . ARG B 1 36 ? 12.938 10.352 -14.523 1 96.31 36 ARG B O 1
ATOM 2154 N N . GLN B 1 37 ? 13.531 9.031 -16.266 1 97.75 37 GLN B N 1
ATOM 2155 C CA . GLN B 1 37 ? 12.672 7.926 -15.859 1 97.75 37 GLN B CA 1
ATOM 2156 C C . GLN B 1 37 ? 13.461 6.859 -15.102 1 97.75 37 GLN B C 1
ATOM 2158 O O . GLN B 1 37 ? 14.43 6.309 -15.633 1 97.75 37 GLN B O 1
ATOM 2163 N N . VAL B 1 38 ? 13.062 6.609 -13.883 1 98.12 38 VAL B N 1
ATOM 2164 C CA . VAL B 1 38 ? 13.75 5.641 -13.039 1 98.12 38 VAL B CA 1
ATOM 2165 C C . VAL B 1 38 ? 12.742 4.652 -12.453 1 98.12 38 VAL B C 1
ATOM 2167 O O . VAL B 1 38 ? 11.609 5.02 -12.156 1 98.12 38 VAL B O 1
ATOM 2170 N N . THR B 1 39 ? 13.164 3.4 -12.234 1 97.38 39 THR B N 1
ATOM 2171 C CA . THR B 1 39 ? 12.273 2.395 -11.656 1 97.38 39 THR B CA 1
ATOM 2172 C C . THR B 1 39 ? 12.375 2.391 -10.133 1 97.38 39 THR B C 1
ATOM 2174 O O . THR B 1 39 ? 13.344 2.916 -9.57 1 97.38 39 THR B O 1
ATOM 2177 N N . GLY B 1 40 ? 11.367 1.793 -9.516 1 97.81 40 GLY B N 1
ATOM 2178 C CA . GLY B 1 40 ? 11.461 1.581 -8.086 1 97.81 40 GLY B CA 1
ATOM 2179 C C . GLY B 1 40 ? 12.711 0.814 -7.672 1 97.81 40 GLY B C 1
ATOM 2180 O O . GLY B 1 40 ? 13.336 1.136 -6.664 1 97.81 40 GLY B O 1
ATOM 2181 N N . ALA B 1 41 ? 13.062 -0.172 -8.477 1 97.19 41 ALA B N 1
ATOM 2182 C CA . ALA B 1 41 ? 14.25 -0.97 -8.188 1 97.19 41 ALA B CA 1
ATOM 2183 C C . ALA B 1 41 ? 15.508 -0.107 -8.211 1 97.19 41 ALA B C 1
ATOM 2185 O O . ALA B 1 41 ? 16.391 -0.269 -7.367 1 97.19 41 ALA B O 1
ATOM 2186 N N . GLN B 1 42 ? 15.625 0.805 -9.172 1 98.38 42 GLN B N 1
ATOM 2187 C CA . GLN B 1 42 ? 16.781 1.694 -9.266 1 98.38 42 GLN B CA 1
ATOM 2188 C C . GLN B 1 42 ? 16.859 2.625 -8.055 1 98.38 42 GLN B C 1
ATOM 2190 O O . GLN B 1 42 ? 17.938 2.842 -7.504 1 98.38 42 GLN B O 1
ATOM 2195 N N . ILE B 1 43 ? 15.688 3.166 -7.629 1 98.81 43 ILE B N 1
ATOM 2196 C CA . ILE B 1 43 ? 15.625 4.016 -6.445 1 98.81 43 ILE B CA 1
ATOM 2197 C C . ILE B 1 43 ? 16.109 3.242 -5.227 1 98.81 43 ILE B C 1
ATOM 2199 O O . ILE B 1 43 ? 16.953 3.738 -4.465 1 98.81 43 ILE B O 1
ATOM 2203 N N . GLY B 1 44 ? 15.586 2.053 -5.062 1 98.75 44 GLY B N 1
ATOM 2204 C CA . GLY B 1 44 ? 16 1.227 -3.941 1 98.75 44 GLY B CA 1
ATOM 2205 C C . GLY B 1 44 ? 17.484 0.881 -3.973 1 98.75 44 GLY B C 1
ATOM 2206 O O . GLY B 1 44 ? 18.156 0.922 -2.941 1 98.75 44 GLY B O 1
ATOM 2207 N N . GLU B 1 45 ? 17.984 0.571 -5.121 1 98.31 45 GLU B N 1
ATOM 2208 C CA . GLU B 1 45 ? 19.359 0.121 -5.285 1 98.31 45 GLU B CA 1
ATOM 2209 C C . GLU B 1 45 ? 20.344 1.214 -4.887 1 98.31 45 GLU B C 1
ATOM 2211 O O . GLU B 1 45 ? 21.297 0.961 -4.129 1 98.31 45 GLU B O 1
ATOM 2216 N N . VAL B 1 46 ? 20.172 2.422 -5.344 1 98.19 46 VAL B N 1
ATOM 2217 C CA . VAL B 1 46 ? 21.125 3.49 -5.066 1 98.19 46 VAL B CA 1
ATOM 2218 C C . VAL B 1 46 ? 21.109 3.83 -3.576 1 98.19 46 VAL B C 1
ATOM 2220 O O . VAL B 1 46 ? 22.078 4.34 -3.033 1 98.19 46 VAL B O 1
ATOM 2223 N N . PHE B 1 47 ? 20.031 3.469 -2.916 1 98.5 47 PHE B N 1
ATOM 2224 C CA . PHE B 1 47 ? 19.891 3.762 -1.494 1 98.5 47 PHE B CA 1
ATOM 2225 C C . PHE B 1 47 ? 20.422 2.611 -0.65 1 98.5 47 PHE B C 1
ATOM 2227 O O . PHE B 1 47 ? 20.484 2.711 0.577 1 98.5 47 PHE B O 1
ATOM 2234 N N . GLY B 1 48 ? 20.609 1.47 -1.322 1 98 48 GLY B N 1
ATOM 2235 C CA . GLY B 1 48 ? 21.234 0.343 -0.635 1 98 48 GLY B CA 1
ATOM 2236 C C . GLY B 1 48 ? 20.219 -0.687 -0.162 1 98 48 GLY B C 1
ATOM 2237 O O . GLY B 1 48 ? 20.516 -1.491 0.724 1 98 48 GLY B O 1
ATOM 2238 N N . ALA B 1 49 ? 19.078 -0.7 -0.751 1 97.75 49 ALA B N 1
ATOM 2239 C CA . ALA B 1 49 ? 18.031 -1.662 -0.379 1 97.75 49 ALA B CA 1
ATOM 2240 C C . ALA B 1 49 ? 18.344 -3.043 -0.953 1 97.75 49 ALA B C 1
ATOM 2242 O O . ALA B 1 49 ? 18.188 -3.27 -2.156 1 97.75 49 ALA B O 1
ATOM 2243 N N . HIS B 1 50 ? 18.656 -3.988 -0.044 1 95.88 50 HIS B N 1
ATOM 2244 C CA . HIS B 1 50 ? 18.969 -5.348 -0.467 1 95.88 50 HIS B CA 1
ATOM 2245 C C . HIS B 1 50 ? 18.594 -6.359 0.613 1 95.88 50 HIS B C 1
ATOM 2247 O O . HIS B 1 50 ? 19.078 -6.27 1.744 1 95.88 50 HIS B O 1
ATOM 2253 N N . PRO B 1 51 ? 17.797 -7.41 0.117 1 95 51 PRO B N 1
ATOM 2254 C CA . PRO B 1 51 ? 17.078 -7.543 -1.15 1 95 51 PRO B CA 1
ATOM 2255 C C . PRO B 1 51 ? 15.945 -6.527 -1.29 1 95 51 PRO B C 1
ATOM 2257 O O . PRO B 1 51 ? 15.352 -6.117 -0.29 1 95 51 PRO B O 1
ATOM 2260 N N . ILE B 1 52 ? 15.625 -6.074 -2.471 1 95.5 52 ILE B N 1
ATOM 2261 C CA . ILE B 1 52 ? 14.633 -5.039 -2.754 1 95.5 52 ILE B CA 1
ATOM 2262 C C . ILE B 1 52 ? 13.273 -5.453 -2.201 1 95.5 52 ILE B C 1
ATOM 2264 O O . ILE B 1 52 ? 12.484 -4.605 -1.78 1 95.5 52 ILE B O 1
ATOM 2268 N N . SER B 1 53 ? 13.016 -6.77 -2.123 1 93.25 53 SER B N 1
ATOM 2269 C CA . SER B 1 53 ? 11.734 -7.316 -1.704 1 93.25 53 SER B CA 1
ATOM 2270 C C . SER B 1 53 ? 11.453 -7.02 -0.233 1 93.25 53 SER B C 1
ATOM 2272 O O . SER B 1 53 ? 10.32 -7.145 0.229 1 93.25 53 SER B O 1
ATOM 2274 N N . ASP B 1 54 ? 12.484 -6.641 0.493 1 96 54 ASP B N 1
ATOM 2275 C CA . ASP B 1 54 ? 12.336 -6.383 1.923 1 96 54 ASP B CA 1
ATOM 2276 C C . ASP B 1 54 ? 12.023 -4.914 2.188 1 96 54 ASP B C 1
ATOM 2278 O O . ASP B 1 54 ? 11.938 -4.488 3.342 1 96 54 ASP B O 1
ATOM 2282 N N . PHE B 1 55 ? 11.852 -4.152 1.111 1 98.12 55 PHE B N 1
ATOM 2283 C CA . PHE B 1 55 ? 11.664 -2.715 1.262 1 98.12 55 PHE B CA 1
ATOM 2284 C C . PHE B 1 55 ? 10.398 -2.256 0.541 1 98.12 55 PHE B C 1
ATOM 2286 O O . PHE B 1 55 ? 9.953 -2.9 -0.412 1 98.12 55 PHE B O 1
ATOM 2293 N N . VAL B 1 56 ? 9.836 -1.253 1.06 1 98.38 56 VAL B N 1
ATOM 2294 C CA . VAL B 1 56 ? 8.773 -0.509 0.384 1 98.38 56 VAL B CA 1
ATOM 2295 C C . VAL B 1 56 ? 9.328 0.814 -0.141 1 98.38 56 VAL B C 1
ATOM 2297 O O . VAL B 1 56 ? 9.977 1.559 0.596 1 98.38 56 VAL B O 1
ATOM 2300 N N . ILE B 1 57 ? 9.148 1.058 -1.397 1 98.56 57 ILE B N 1
ATOM 2301 C CA . ILE B 1 57 ? 9.562 2.305 -2.031 1 98.56 57 ILE B CA 1
ATOM 2302 C C . ILE B 1 57 ? 8.352 3.211 -2.225 1 98.56 57 ILE B C 1
ATOM 2304 O O . ILE B 1 57 ? 7.34 2.793 -2.799 1 98.56 57 ILE B O 1
ATOM 2308 N N . ILE B 1 58 ? 8.422 4.41 -1.705 1 98.62 58 ILE B N 1
ATOM 2309 C CA . ILE B 1 58 ? 7.332 5.379 -1.758 1 98.62 58 ILE B CA 1
ATOM 2310 C C . ILE B 1 58 ? 7.797 6.641 -2.48 1 98.62 58 ILE B C 1
ATOM 2312 O O . ILE B 1 58 ? 8.898 7.137 -2.229 1 98.62 58 ILE B O 1
ATOM 2316 N N . GLN B 1 59 ? 7.035 7.082 -3.371 1 97.94 59 GLN B N 1
ATOM 2317 C CA . GLN B 1 59 ? 7.23 8.391 -3.982 1 97.94 59 GLN B CA 1
ATOM 2318 C C . GLN B 1 59 ? 6.289 9.43 -3.377 1 97.94 59 GLN B C 1
ATOM 2320 O O . GLN B 1 59 ? 5.094 9.18 -3.23 1 97.94 59 GLN B O 1
ATOM 2325 N N . GLN B 1 60 ? 6.844 10.492 -2.93 1 97.75 60 GLN B N 1
ATOM 2326 C CA . GLN B 1 60 ? 5.992 11.609 -2.523 1 97.75 60 GLN B CA 1
ATOM 2327 C C . GLN B 1 60 ? 5.73 12.555 -3.691 1 97.75 60 GLN B C 1
ATOM 2329 O O . GLN B 1 60 ? 6.668 13.125 -4.258 1 97.75 60 GLN B O 1
ATOM 2334 N N . LEU B 1 61 ? 4.52 12.75 -3.967 1 96.75 61 LEU B N 1
ATOM 2335 C CA . LEU B 1 61 ? 4.105 13.562 -5.105 1 96.75 61 LEU B CA 1
ATOM 2336 C C . LEU B 1 61 ? 4.141 15.047 -4.758 1 96.75 61 LEU B C 1
ATOM 2338 O O . LEU B 1 61 ? 4.305 15.414 -3.59 1 96.75 61 LEU B O 1
ATOM 2342 N N . GLU B 1 62 ? 3.992 15.922 -5.777 1 94.88 62 GLU B N 1
ATOM 2343 C CA . GLU B 1 62 ? 3.953 17.375 -5.562 1 94.88 62 GLU B CA 1
ATOM 2344 C C . GLU B 1 62 ? 2.768 17.766 -4.688 1 94.88 62 GLU B C 1
ATOM 2346 O O . GLU B 1 62 ? 2.848 18.734 -3.926 1 94.88 62 GLU B O 1
ATOM 2351 N N . SER B 1 63 ? 1.675 17.047 -4.793 1 93.62 63 SER B N 1
ATOM 2352 C CA . SER B 1 63 ? 0.498 17.281 -3.959 1 93.62 63 SER B CA 1
ATOM 2353 C C . SER B 1 63 ? 0.767 16.891 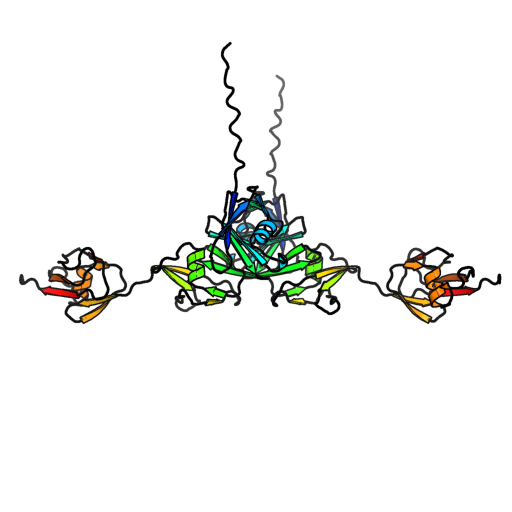-2.51 1 93.62 63 SER B C 1
ATOM 2355 O O . SER B 1 63 ? -0.05 17.156 -1.627 1 93.62 63 SER B O 1
ATOM 2357 N N . LEU B 1 64 ? 1.872 16.203 -2.199 1 95.88 64 LEU B N 1
ATOM 2358 C CA . LEU B 1 64 ? 2.322 15.711 -0.904 1 95.88 64 LEU B CA 1
ATOM 2359 C C . LEU B 1 64 ? 1.764 14.32 -0.632 1 95.88 64 LEU B C 1
ATOM 2361 O O . LEU B 1 64 ? 2.164 13.664 0.332 1 95.88 64 LEU B O 1
ATOM 2365 N N . GLU B 1 65 ? 0.856 13.875 -1.529 1 96.19 65 GLU B N 1
ATOM 2366 C CA . GLU B 1 65 ? 0.399 12.492 -1.396 1 96.19 65 GLU B CA 1
ATOM 2367 C C . GLU B 1 65 ? 1.551 11.508 -1.577 1 96.19 65 GLU B C 1
ATOM 2369 O O . GLU B 1 65 ? 2.586 11.852 -2.15 1 96.19 65 GLU B O 1
ATOM 2374 N N . LEU B 1 66 ? 1.358 10.344 -1.048 1 96.5 66 LEU B N 1
ATOM 2375 C CA . LEU B 1 66 ? 2.361 9.289 -1.129 1 96.5 66 LEU B CA 1
ATOM 2376 C C . LEU B 1 66 ? 1.874 8.141 -2.008 1 96.5 66 LEU B C 1
ATOM 2378 O O . LEU B 1 66 ? 0.701 7.77 -1.954 1 96.5 66 LEU B O 1
ATOM 2382 N N . GLU B 1 67 ? 2.781 7.641 -2.756 1 94.69 67 GLU B N 1
ATOM 2383 C CA . GLU B 1 67 ? 2.463 6.516 -3.631 1 94.69 67 GLU B CA 1
ATOM 2384 C C . GLU B 1 67 ? 3.539 5.438 -3.555 1 94.69 67 GLU B C 1
ATOM 2386 O O . GLU B 1 67 ? 4.734 5.738 -3.615 1 94.69 67 GLU B O 1
ATOM 2391 N N . THR B 1 68 ? 3.037 4.188 -3.377 1 96.44 68 THR B N 1
ATOM 2392 C CA . THR B 1 68 ? 4.008 3.104 -3.482 1 96.44 68 THR B CA 1
ATOM 2393 C C . THR B 1 68 ? 4.492 2.949 -4.922 1 96.44 68 THR B C 1
ATOM 2395 O O . THR B 1 68 ? 3.721 3.143 -5.863 1 96.44 68 THR B O 1
ATOM 2398 N N . LEU B 1 69 ? 5.723 2.67 -5.031 1 96.62 69 LEU B N 1
ATOM 2399 C CA . LEU B 1 69 ? 6.371 2.459 -6.324 1 96.62 69 LEU B CA 1
ATOM 2400 C C . LEU B 1 69 ? 6.883 1.029 -6.449 1 96.62 69 LEU B C 1
ATOM 2402 O O . LEU B 1 69 ? 7.766 0.614 -5.695 1 96.62 69 LEU B O 1
ATOM 2406 N N . ARG B 1 70 ? 6.277 0.256 -7.383 1 95.25 70 ARG B N 1
ATOM 2407 C CA . ARG B 1 70 ? 6.734 -1.11 -7.613 1 95.25 70 ARG B CA 1
ATOM 2408 C C . ARG B 1 70 ? 8.156 -1.124 -8.164 1 95.25 70 ARG B C 1
ATOM 2410 O O . ARG B 1 70 ? 8.602 -0.149 -8.773 1 95.25 70 ARG B O 1
ATOM 2417 N N . PRO B 1 71 ? 8.852 -2.221 -8.016 1 94.81 71 PRO B N 1
ATOM 2418 C CA . PRO B 1 71 ? 10.227 -2.311 -8.523 1 94.81 71 PRO B CA 1
ATOM 2419 C C . PRO B 1 71 ? 10.32 -2.059 -10.023 1 94.81 71 PRO B C 1
ATOM 2421 O O . PRO B 1 71 ? 11.289 -1.457 -10.492 1 94.81 71 PRO B O 1
ATOM 2424 N N . THR B 1 72 ? 9.297 -2.385 -10.828 1 93.25 72 THR B N 1
ATOM 2425 C CA . THR B 1 72 ? 9.344 -2.273 -12.281 1 93.25 72 THR B CA 1
ATOM 2426 C C . THR B 1 72 ? 8.641 -1.005 -12.75 1 93.25 72 THR B C 1
ATOM 2428 O O . THR B 1 72 ? 8.602 -0.716 -13.945 1 93.25 72 THR B O 1
ATOM 2431 N N . GLU B 1 73 ? 8.016 -0.353 -11.805 1 94.94 73 GLU B N 1
ATOM 2432 C CA . GLU B 1 73 ? 7.262 0.853 -12.125 1 94.94 73 GLU B CA 1
ATOM 2433 C C . GLU B 1 73 ? 8.188 2.035 -12.391 1 94.94 73 GLU B C 1
ATOM 2435 O O . GLU B 1 73 ? 9.195 2.211 -11.695 1 94.94 73 GLU B O 1
ATOM 2440 N N . LEU B 1 74 ? 7.832 2.85 -13.367 1 95.62 74 LEU B N 1
ATOM 2441 C CA . LEU B 1 74 ? 8.625 4.023 -13.703 1 95.62 74 LEU B CA 1
ATOM 2442 C C . LEU B 1 74 ? 8.133 5.254 -12.953 1 95.62 74 LEU B C 1
ATOM 2444 O O . LEU B 1 74 ? 6.922 5.457 -12.82 1 95.62 74 LEU B O 1
ATOM 2448 N N . ALA B 1 75 ? 9.031 6.035 -12.453 1 97.19 75 ALA B N 1
ATOM 2449 C CA . ALA B 1 75 ? 8.797 7.379 -11.93 1 97.19 75 ALA B CA 1
ATOM 2450 C C . ALA B 1 75 ? 9.523 8.43 -12.766 1 97.19 75 ALA B C 1
ATOM 2452 O O . ALA B 1 75 ? 10.617 8.188 -13.266 1 97.19 75 ALA B O 1
ATOM 2453 N N . ASP B 1 76 ? 8.914 9.539 -12.977 1 97.25 76 ASP B N 1
ATOM 2454 C CA . ASP B 1 76 ? 9.492 10.672 -13.703 1 97.25 76 ASP B CA 1
ATOM 2455 C C . ASP B 1 76 ? 10.07 11.703 -12.734 1 97.25 76 ASP B C 1
ATOM 2457 O O . ASP B 1 76 ? 9.336 12.391 -12.031 1 97.25 76 ASP B O 1
ATOM 2461 N N . LEU B 1 77 ? 11.352 11.945 -12.773 1 97.56 77 LEU B N 1
ATOM 2462 C CA . LEU B 1 77 ? 12.07 12.797 -11.828 1 97.56 77 LEU B CA 1
ATOM 2463 C C . LEU B 1 77 ? 11.828 14.273 -12.133 1 97.56 77 LEU B C 1
ATOM 2465 O O . LEU B 1 77 ? 12.211 15.141 -11.352 1 97.56 77 LEU B O 1
ATOM 2469 N N . ARG B 1 78 ? 11.117 14.547 -13.211 1 95.31 78 ARG B N 1
ATOM 2470 C CA . ARG B 1 78 ? 10.711 15.914 -13.492 1 95.31 78 ARG B CA 1
ATOM 2471 C C . ARG B 1 78 ? 9.438 16.281 -12.727 1 95.31 78 ARG B C 1
ATOM 2473 O O . ARG B 1 78 ? 9.156 17.453 -12.492 1 95.31 78 ARG B O 1
ATOM 2480 N N . LYS B 1 79 ? 8.703 15.195 -12.383 1 93.88 79 LYS B N 1
ATOM 2481 C CA . LYS B 1 79 ? 7.43 15.414 -11.703 1 93.88 79 LYS B CA 1
ATOM 2482 C C . LYS B 1 79 ? 7.617 15.445 -10.188 1 93.88 79 LYS B C 1
ATOM 2484 O O . LYS B 1 79 ? 7.062 16.312 -9.508 1 93.88 79 LYS B O 1
ATOM 2489 N N . SER B 1 80 ? 8.344 14.516 -9.727 1 94.88 80 SER B N 1
ATOM 2490 C CA . SER B 1 80 ? 8.664 14.477 -8.305 1 94.88 80 SER B CA 1
ATOM 2491 C C . SER B 1 80 ? 10 13.781 -8.055 1 94.88 80 SER B C 1
ATOM 2493 O O . SER B 1 80 ? 10.328 12.805 -8.719 1 94.88 80 SER B O 1
ATOM 2495 N N . VAL B 1 81 ? 10.664 14.305 -6.98 1 97.19 81 VAL B N 1
ATOM 2496 C CA . VAL B 1 81 ? 12.031 13.805 -6.812 1 97.19 81 VAL B CA 1
ATOM 2497 C C . VAL B 1 81 ? 12.172 13.172 -5.434 1 97.19 81 VAL B C 1
ATOM 2499 O O . VAL B 1 81 ? 13.25 12.664 -5.086 1 97.19 81 VAL B O 1
ATOM 2502 N N . ARG B 1 82 ? 11.156 13.227 -4.629 1 98.25 82 ARG B N 1
ATOM 2503 C CA . ARG B 1 82 ? 11.289 12.75 -3.258 1 98.25 82 ARG B CA 1
ATOM 2504 C C . ARG B 1 82 ? 10.805 11.312 -3.131 1 98.25 82 ARG B C 1
ATOM 2506 O O . ARG B 1 82 ? 9.688 10.984 -3.543 1 98.25 82 ARG B O 1
ATOM 2513 N N . PHE B 1 83 ? 11.664 10.484 -2.529 1 98.88 83 PHE B N 1
ATOM 2514 C CA . PHE B 1 83 ? 11.344 9.078 -2.332 1 98.88 83 PHE B CA 1
ATOM 2515 C C . PHE B 1 83 ? 11.695 8.633 -0.918 1 98.88 83 PHE B C 1
ATOM 2517 O O . PHE B 1 83 ? 12.586 9.211 -0.286 1 98.88 83 PHE B O 1
ATOM 2524 N N . PHE B 1 84 ? 10.969 7.73 -0.465 1 98.88 84 PHE B N 1
ATOM 2525 C CA . PHE B 1 84 ? 11.305 6.988 0.744 1 98.88 84 PHE B CA 1
ATOM 2526 C C . PHE B 1 84 ? 11.625 5.535 0.416 1 98.88 84 PHE B C 1
ATOM 2528 O O . PHE B 1 84 ? 10.945 4.914 -0.401 1 98.88 84 PHE B O 1
ATOM 2535 N N . VAL B 1 85 ? 12.656 5.02 0.94 1 98.94 85 VAL B N 1
ATOM 2536 C CA . VAL B 1 85 ? 13.023 3.607 0.919 1 98.94 85 VAL B CA 1
ATOM 2537 C C . VAL B 1 85 ? 13.086 3.068 2.348 1 98.94 85 VAL B C 1
ATOM 2539 O O . VAL B 1 85 ? 14.016 3.383 3.092 1 98.94 85 VAL B O 1
ATOM 2542 N N . ILE B 1 86 ? 12.117 2.293 2.695 1 98.81 86 ILE B N 1
ATOM 2543 C CA . ILE B 1 86 ? 11.961 1.876 4.086 1 98.81 86 ILE B CA 1
ATOM 2544 C C . ILE B 1 86 ? 11.727 0.368 4.148 1 98.81 86 ILE B C 1
ATOM 2546 O O . ILE B 1 86 ? 10.945 -0.179 3.367 1 98.81 86 ILE B O 1
ATOM 2550 N N . ARG B 1 87 ? 12.461 -0.324 5.008 1 98.31 87 ARG B N 1
ATOM 2551 C CA . ARG B 1 87 ? 12.211 -1.747 5.203 1 98.31 87 ARG B CA 1
ATOM 2552 C C . ARG B 1 87 ? 10.773 -1.987 5.66 1 98.31 87 ARG B C 1
ATOM 2554 O O . ARG B 1 87 ? 10.289 -1.332 6.586 1 98.31 87 ARG B O 1
ATOM 2561 N N . GLY B 1 88 ? 10.109 -2.836 5 1 97.69 88 GLY B N 1
ATOM 2562 C CA . GLY B 1 88 ? 8.727 -3.135 5.344 1 97.69 88 GLY B CA 1
ATOM 2563 C C . GLY B 1 88 ? 8.078 -4.117 4.387 1 97.69 88 GLY B C 1
ATOM 2564 O O . GLY B 1 88 ? 8.633 -4.434 3.336 1 97.69 88 GLY B O 1
ATOM 2565 N N . ASP B 1 89 ? 6.914 -4.652 4.785 1 97.88 89 ASP B N 1
ATOM 2566 C CA . ASP B 1 89 ? 6.188 -5.68 4.047 1 97.88 89 ASP B CA 1
ATOM 2567 C C . ASP B 1 89 ? 4.707 -5.324 3.92 1 97.88 89 ASP B C 1
ATOM 2569 O O . ASP B 1 89 ? 3.896 -6.156 3.51 1 97.88 89 ASP B O 1
ATOM 2573 N N . ALA B 1 90 ? 4.406 -4.145 4.312 1 98.44 90 ALA B N 1
ATOM 2574 C CA . ALA B 1 90 ? 3.037 -3.637 4.301 1 98.44 90 ALA B CA 1
ATOM 2575 C C . ALA B 1 90 ? 3.018 -2.113 4.234 1 98.44 90 ALA B C 1
ATOM 2577 O O . ALA B 1 90 ? 4.047 -1.463 4.426 1 98.44 90 ALA B O 1
ATOM 2578 N N . THR B 1 91 ? 1.901 -1.589 3.834 1 98.5 91 THR B N 1
ATOM 2579 C CA . THR B 1 91 ? 1.631 -0.168 4.02 1 98.5 91 THR B CA 1
ATOM 2580 C C . THR B 1 91 ? 0.285 0.042 4.707 1 98.5 91 THR B C 1
ATOM 2582 O O . THR B 1 91 ? -0.644 -0.747 4.52 1 98.5 91 THR B O 1
ATOM 2585 N N . TYR B 1 92 ? 0.211 1.079 5.434 1 98.62 92 TYR B N 1
ATOM 2586 C CA . TYR B 1 92 ? -0.988 1.464 6.172 1 98.62 92 TYR B CA 1
ATOM 2587 C C . TYR B 1 92 ? -1.487 2.832 5.723 1 98.62 92 TYR B C 1
ATOM 2589 O O . TYR B 1 92 ? -0.698 3.766 5.562 1 98.62 92 TYR B O 1
ATOM 2597 N N . THR B 1 93 ? -2.807 2.9 5.543 1 98.06 93 THR B N 1
ATOM 2598 C CA . THR B 1 93 ? -3.42 4.121 5.031 1 98.06 93 THR B CA 1
ATOM 2599 C C . THR B 1 93 ? -3.803 5.059 6.172 1 98.06 93 THR B C 1
ATOM 2601 O O . THR B 1 93 ? -4.293 4.609 7.211 1 98.06 93 THR B O 1
ATOM 2604 N N . PHE B 1 94 ? -3.545 6.273 6.035 1 97.94 94 PHE B N 1
ATOM 2605 C CA . PHE B 1 94 ? -4.059 7.32 6.906 1 97.94 94 PHE B CA 1
ATOM 2606 C C . PHE B 1 94 ? -4.328 8.594 6.121 1 97.94 94 PHE B C 1
ATOM 2608 O O . PHE B 1 94 ? -3.936 8.711 4.957 1 97.94 94 PHE B O 1
ATOM 2615 N N . ILE B 1 95 ? -5.078 9.469 6.738 1 97.5 95 ILE B N 1
ATOM 2616 C CA . ILE B 1 95 ? -5.461 10.719 6.086 1 97.5 95 ILE B CA 1
ATOM 2617 C C . ILE B 1 95 ? -4.988 11.906 6.926 1 97.5 95 ILE B C 1
ATOM 2619 O O . ILE B 1 95 ? -5.137 11.906 8.148 1 97.5 95 ILE B O 1
ATOM 2623 N N . VAL B 1 96 ? -4.391 12.812 6.332 1 97.88 96 VAL B N 1
ATOM 2624 C CA . VAL B 1 96 ? -4.004 14.055 6.996 1 97.88 96 VAL B CA 1
ATOM 2625 C C . VAL B 1 96 ? -4.484 15.25 6.176 1 97.88 96 VAL B C 1
ATOM 2627 O O . VAL B 1 96 ? -4.133 15.383 5.004 1 97.88 96 VAL B O 1
ATOM 2630 N N . ASP B 1 97 ? -5.285 16.141 6.781 1 96.38 97 ASP B N 1
ATOM 2631 C CA . ASP B 1 97 ? -5.816 17.328 6.109 1 96.38 97 ASP B CA 1
ATOM 2632 C C . ASP B 1 97 ? -6.469 16.953 4.777 1 96.38 97 ASP B C 1
ATOM 2634 O O . ASP B 1 97 ? -6.254 17.625 3.77 1 96.38 97 ASP B O 1
ATOM 2638 N N . GLY B 1 98 ? -7.066 15.812 4.719 1 92 98 GLY B N 1
ATOM 2639 C CA . GLY B 1 98 ? -7.82 15.398 3.547 1 92 98 GLY B CA 1
ATOM 2640 C C . GLY B 1 98 ? -6.973 14.672 2.52 1 92 98 GLY B C 1
ATOM 2641 O O . GLY B 1 98 ? -7.496 14.133 1.542 1 92 98 GLY B O 1
ATOM 2642 N N . LEU B 1 99 ? -5.66 14.609 2.73 1 92.69 99 LEU B N 1
ATOM 2643 C CA . LEU B 1 99 ? -4.746 13.906 1.831 1 92.69 99 LEU B CA 1
ATOM 2644 C C . LEU B 1 99 ? -4.621 12.438 2.215 1 92.69 99 LEU B C 1
ATOM 2646 O O . LEU B 1 99 ? -4.344 12.117 3.373 1 92.69 99 LEU B O 1
ATOM 2650 N N . THR B 1 100 ? -4.91 11.578 1.254 1 91 100 THR B N 1
ATOM 2651 C CA . THR B 1 100 ? -4.73 10.148 1.51 1 91 100 THR B CA 1
ATOM 2652 C C . THR B 1 100 ? -3.25 9.773 1.45 1 91 100 THR B C 1
ATOM 2654 O O . THR B 1 100 ? -2.582 10.023 0.445 1 91 100 THR B O 1
ATOM 2657 N N . MET B 1 101 ? -2.742 9.211 2.598 1 96.38 101 MET B N 1
ATOM 2658 C CA . MET B 1 101 ? -1.34 8.828 2.738 1 96.38 101 MET B CA 1
ATOM 2659 C C . MET B 1 101 ? -1.203 7.324 2.949 1 96.38 101 MET B C 1
ATOM 2661 O O . MET B 1 101 ? -2.193 6.637 3.209 1 96.38 101 MET B O 1
ATOM 2665 N N . VAL B 1 102 ? -0.002 6.816 2.707 1 97.94 102 VAL B N 1
ATOM 2666 C CA . VAL B 1 102 ? 0.39 5.457 3.064 1 97.94 102 VAL B CA 1
ATOM 2667 C C . VAL B 1 102 ? 1.761 5.473 3.736 1 97.94 102 VAL B C 1
ATOM 2669 O O . VAL B 1 102 ? 2.619 6.289 3.389 1 97.94 102 VAL B O 1
ATOM 2672 N N . TRP B 1 103 ? 1.967 4.652 4.684 1 98.62 103 TRP B N 1
ATOM 2673 C CA . TRP B 1 103 ? 3.238 4.551 5.395 1 98.62 103 TRP B CA 1
ATOM 2674 C C . TRP B 1 103 ? 3.582 3.092 5.688 1 98.62 103 TRP B C 1
ATOM 2676 O O . TRP B 1 103 ? 2.713 2.312 6.086 1 98.62 103 TRP B O 1
ATOM 2686 N N . PRO B 1 104 ? 4.816 2.727 5.488 1 98.5 104 PRO B N 1
ATOM 2687 C CA . PRO B 1 104 ? 5.16 1.306 5.562 1 98.5 104 PRO B CA 1
ATOM 2688 C C . PRO B 1 104 ? 5.594 0.877 6.965 1 98.5 104 PRO B C 1
ATOM 2690 O O . PRO B 1 104 ? 6.434 -0.014 7.109 1 98.5 104 PRO B O 1
ATOM 2693 N N . LYS B 1 105 ? 5.203 1.595 7.977 1 98.38 105 LYS B N 1
ATOM 2694 C CA . LYS B 1 105 ? 5.402 1.244 9.375 1 98.38 105 LYS B CA 1
ATOM 2695 C C . LYS B 1 105 ? 4.074 1.222 10.133 1 98.38 105 LYS B C 1
ATOM 2697 O O . LYS B 1 105 ? 3.148 1.962 9.789 1 98.38 105 LYS B O 1
ATOM 2702 N N . LYS B 1 106 ? 4.066 0.404 11.195 1 98.06 106 LYS B N 1
ATOM 2703 C CA . LYS B 1 106 ? 2.844 0.243 11.977 1 98.06 106 LYS B CA 1
ATOM 2704 C C . LYS B 1 106 ? 2.5 1.525 12.727 1 98.06 106 LYS B C 1
ATOM 2706 O O . LYS B 1 106 ? 1.363 1.708 13.172 1 98.06 106 LYS B O 1
ATOM 2711 N N . THR B 1 107 ? 3.545 2.342 12.93 1 98.44 107 THR B N 1
ATOM 2712 C CA . THR B 1 107 ? 3.352 3.611 13.625 1 98.44 107 THR B CA 1
ATOM 2713 C C . THR B 1 107 ? 4.023 4.75 12.859 1 98.44 107 THR B C 1
ATOM 2715 O O . THR B 1 107 ? 4.898 4.512 12.023 1 98.44 107 THR B O 1
ATOM 2718 N N . ILE B 1 108 ? 3.609 5.961 13.141 1 98.62 108 ILE B N 1
ATOM 2719 C CA . ILE B 1 108 ? 4.227 7.184 12.641 1 98.62 108 ILE B CA 1
ATOM 2720 C C . ILE B 1 108 ? 4.199 8.258 13.727 1 98.62 108 ILE B C 1
ATOM 2722 O O . ILE B 1 108 ? 3.258 8.32 14.523 1 98.62 108 ILE B O 1
ATOM 2726 N N . THR B 1 109 ? 5.191 9.109 13.828 1 98.38 109 THR B N 1
ATOM 2727 C CA . THR B 1 109 ? 5.25 10.133 14.875 1 98.38 109 THR B CA 1
ATOM 2728 C C . THR B 1 109 ? 4.551 11.406 14.422 1 98.38 109 THR B C 1
ATOM 2730 O O . THR B 1 109 ? 4.375 11.641 13.227 1 98.38 109 THR B O 1
ATOM 2733 N N . GLY B 1 110 ? 4.168 12.211 15.406 1 98.31 110 GLY B N 1
ATOM 2734 C CA . GLY B 1 110 ? 3.662 13.531 15.07 1 98.31 110 GLY B CA 1
ATOM 2735 C C . GLY B 1 110 ? 4.621 14.336 14.211 1 98.31 110 GLY B C 1
ATOM 2736 O O . GLY B 1 110 ? 4.207 14.992 13.258 1 98.31 110 GLY B O 1
ATOM 2737 N N . LYS B 1 111 ? 5.867 14.273 14.547 1 97.38 111 LYS B N 1
ATOM 2738 C CA . LYS B 1 111 ? 6.887 14.992 13.789 1 97.38 111 LYS B CA 1
ATOM 2739 C C . LYS B 1 111 ? 6.914 14.531 12.328 1 97.38 111 LYS B C 1
ATOM 2741 O O . LYS B 1 111 ? 6.992 15.352 11.414 1 97.38 111 LYS B O 1
ATOM 2746 N N . ALA B 1 112 ? 6.879 13.242 12.109 1 98.5 112 ALA B N 1
ATOM 2747 C CA . ALA B 1 112 ? 6.883 12.695 10.75 1 98.5 112 ALA B CA 1
ATOM 2748 C C . ALA B 1 112 ? 5.68 13.188 9.953 1 98.5 112 ALA B C 1
ATOM 2750 O O . ALA B 1 112 ? 5.805 13.531 8.773 1 98.5 112 ALA B O 1
ATOM 2751 N N . VAL B 1 113 ? 4.516 13.195 10.586 1 98.75 113 VAL B N 1
ATOM 2752 C CA . VAL B 1 113 ? 3.309 13.688 9.93 1 98.75 113 VAL B CA 1
ATOM 2753 C C . VAL B 1 113 ? 3.514 15.141 9.5 1 98.75 113 VAL B C 1
ATOM 2755 O O . VAL B 1 113 ? 3.178 15.508 8.375 1 98.75 113 VAL B O 1
ATOM 2758 N N . LYS B 1 114 ? 4.074 15.945 10.391 1 97.88 114 LYS B N 1
ATOM 2759 C CA . LYS B 1 114 ? 4.352 17.344 10.07 1 97.88 114 LYS B CA 1
ATOM 2760 C C . LYS B 1 114 ? 5.312 17.453 8.891 1 97.88 114 LYS B C 1
ATOM 2762 O O . LYS B 1 114 ? 5.09 18.25 7.977 1 97.88 114 LYS B O 1
ATOM 2767 N N . MET B 1 115 ? 6.32 16.625 8.875 1 98 115 MET B N 1
ATOM 2768 C CA . MET B 1 115 ? 7.32 16.656 7.812 1 98 115 MET B CA 1
ATOM 2769 C C . MET B 1 115 ? 6.707 16.234 6.48 1 98 115 MET B C 1
ATOM 2771 O O . MET B 1 115 ? 6.996 16.828 5.441 1 98 115 MET B O 1
ATOM 2775 N N . LEU B 1 116 ? 5.836 15.195 6.52 1 98.06 116 LEU B N 1
ATOM 2776 C CA . LEU B 1 116 ? 5.191 14.703 5.305 1 98.06 116 LEU B CA 1
ATOM 2777 C C . LEU B 1 116 ? 4.297 15.781 4.691 1 98.06 116 LEU B C 1
ATOM 2779 O O . LEU B 1 116 ? 4.102 15.812 3.475 1 98.06 116 LEU B O 1
ATOM 2783 N N . THR B 1 117 ? 3.742 16.688 5.543 1 97.56 117 THR B N 1
ATOM 2784 C CA . THR B 1 117 ? 2.779 17.672 5.066 1 97.56 117 THR B CA 1
ATOM 2785 C C . THR B 1 117 ? 3.441 19.031 4.91 1 97.56 117 THR B C 1
ATOM 2787 O O . THR B 1 117 ? 2.76 20.047 4.691 1 97.56 117 THR B O 1
ATOM 2790 N N . ASN B 1 118 ? 4.762 19.078 5.09 1 95.94 118 ASN B N 1
ATOM 2791 C CA . ASN B 1 118 ? 5.539 20.312 5.008 1 95.94 118 ASN B CA 1
ATOM 2792 C C . ASN B 1 118 ? 5.043 21.359 6 1 95.94 118 ASN B C 1
ATOM 2794 O O . ASN B 1 118 ? 4.887 22.531 5.648 1 95.94 118 ASN B O 1
ATOM 2798 N N . LYS B 1 119 ? 4.711 20.938 7.188 1 96.25 119 LYS B N 1
ATOM 2799 C CA . LYS B 1 119 ? 4.234 21.781 8.281 1 96.25 119 LYS B CA 1
ATOM 2800 C C . LYS B 1 119 ? 5.016 21.5 9.562 1 96.25 119 LYS B C 1
ATOM 2802 O O . LYS B 1 119 ? 4.426 21.312 10.625 1 96.25 119 LYS B O 1
ATOM 2807 N N . ASP B 1 120 ? 6.316 21.469 9.359 1 93.62 120 ASP B N 1
ATOM 2808 C CA . ASP B 1 120 ? 7.148 21.062 10.484 1 93.62 120 ASP B CA 1
ATOM 2809 C C . ASP B 1 120 ? 7.523 22.25 11.359 1 93.62 120 ASP B C 1
ATOM 2811 O O . ASP B 1 120 ? 8.508 22.188 12.102 1 93.62 120 ASP B O 1
ATOM 2815 N N . GLU B 1 121 ? 6.738 23.281 11.312 1 90.19 121 GLU B N 1
ATOM 2816 C CA . GLU B 1 121 ? 6.926 24.422 12.203 1 90.19 121 GLU B CA 1
ATOM 2817 C C . GLU B 1 121 ? 6.574 24.062 13.641 1 90.19 121 GLU B C 1
ATOM 2819 O O . GLU B 1 121 ? 5.676 23.25 13.883 1 90.19 121 GLU B O 1
ATOM 2824 N N . ASP B 1 122 ? 7.156 24.703 14.602 1 85.25 122 ASP B N 1
ATOM 2825 C CA . ASP B 1 122 ? 7 24.391 16.016 1 85.25 122 ASP B CA 1
ATOM 2826 C C . ASP B 1 122 ? 5.586 24.703 16.5 1 85.25 122 ASP B C 1
ATOM 2828 O O . ASP B 1 122 ? 5.074 24.047 17.406 1 85.25 122 ASP B O 1
ATOM 2832 N N . ASP B 1 123 ? 4.957 25.656 15.922 1 84.12 123 ASP B N 1
ATOM 2833 C CA . ASP B 1 123 ? 3.662 26.109 16.438 1 84.12 123 ASP B CA 1
ATOM 2834 C C . ASP B 1 123 ? 2.516 25.391 15.727 1 84.12 123 ASP B C 1
ATOM 2836 O O . ASP B 1 123 ? 1.351 25.75 15.891 1 84.12 123 ASP B O 1
ATOM 2840 N N . ILE B 1 124 ? 2.871 24.391 14.953 1 92.62 124 ILE B N 1
ATOM 2841 C CA . ILE B 1 124 ? 1.844 23.562 14.352 1 92.62 124 ILE B CA 1
ATOM 2842 C C . ILE B 1 124 ? 1.683 22.266 15.156 1 92.62 124 ILE B C 1
ATOM 2844 O O . ILE B 1 124 ? 2.672 21.672 15.578 1 92.62 124 ILE B O 1
ATOM 2848 N N . GLU B 1 125 ? 0.469 21.969 15.406 1 94.38 125 GLU B N 1
ATOM 2849 C CA . GLU B 1 125 ? 0.186 20.719 16.109 1 94.38 125 GLU B CA 1
ATOM 2850 C C . GLU B 1 125 ? -0.622 19.766 15.234 1 94.38 125 GLU B C 1
ATOM 2852 O O . GLU B 1 125 ? -1.318 20.203 14.312 1 94.38 125 GLU B O 1
ATOM 2857 N N . VAL B 1 126 ? -0.458 18.469 15.438 1 97.75 126 VAL B N 1
ATOM 2858 C CA . VAL B 1 126 ? -1.205 17.406 14.781 1 97.75 126 VAL B CA 1
ATOM 2859 C C . VAL B 1 126 ? -2.348 16.938 15.688 1 97.75 126 VAL B C 1
ATOM 2861 O O . VAL B 1 126 ? -2.166 16.781 16.891 1 97.75 126 VAL B O 1
ATOM 2864 N N . LEU B 1 127 ? -3.494 16.812 15.117 1 98.12 127 LEU B N 1
ATOM 2865 C CA . LEU B 1 127 ? -4.652 16.297 15.836 1 98.12 127 LEU B CA 1
ATOM 2866 C C . LEU B 1 127 ? -5.117 14.969 15.242 1 98.12 127 LEU B C 1
ATOM 2868 O O . LEU B 1 127 ? -5.168 14.812 14.016 1 98.12 127 LEU B O 1
ATOM 2872 N N . LEU B 1 128 ? -5.383 14 16.094 1 98.5 128 LEU B N 1
ATOM 2873 C CA . LEU B 1 128 ? -6.031 12.75 15.695 1 98.5 128 LEU B CA 1
ATOM 2874 C C . LEU B 1 128 ? -7.535 12.828 15.93 1 98.5 128 LEU B C 1
ATOM 2876 O O . LEU B 1 128 ? -7.984 13.023 17.062 1 98.5 128 LEU B O 1
ATOM 2880 N N . GLU B 1 129 ? -8.234 12.703 14.828 1 97.62 129 GLU B N 1
ATOM 2881 C CA . GLU B 1 129 ? -9.688 12.727 14.945 1 97.62 129 GLU B CA 1
ATOM 2882 C C . GLU B 1 129 ? -10.203 11.469 15.633 1 97.62 129 GLU B C 1
ATOM 2884 O O . GLU B 1 129 ? -9.766 10.359 15.32 1 97.62 129 GLU B O 1
ATOM 2889 N N . ARG B 1 130 ? -11.086 11.664 16.625 1 96 130 ARG B N 1
ATOM 2890 C CA . ARG B 1 130 ? -11.695 10.555 17.344 1 96 130 ARG B CA 1
ATOM 2891 C C . ARG B 1 130 ? -13.219 10.617 17.266 1 96 130 ARG B C 1
ATOM 2893 O O . ARG B 1 130 ? -13.789 11.695 17.078 1 96 130 ARG B O 1
ATOM 2900 N N . GLU B 1 131 ? -13.758 9.422 17.312 1 91.5 131 GLU B N 1
ATOM 2901 C CA . GLU B 1 131 ? -15.219 9.352 17.297 1 91.5 131 GLU B CA 1
ATOM 2902 C C . GLU B 1 131 ? -15.797 9.625 18.688 1 91.5 131 GLU B C 1
ATOM 2904 O O . GLU B 1 131 ? -15.398 9 19.672 1 91.5 131 GLU B O 1
ATOM 2909 N N . ASP B 1 132 ? -16.719 10.531 18.812 1 92.38 132 ASP B N 1
ATOM 2910 C CA . ASP B 1 132 ? -17.531 10.828 19.984 1 92.38 132 ASP B CA 1
ATOM 2911 C C . ASP B 1 132 ? -16.672 11.375 21.125 1 92.38 132 ASP B C 1
ATOM 2913 O O . ASP B 1 132 ? -17.031 11.242 22.297 1 92.38 132 ASP B O 1
ATOM 2917 N N . ARG B 1 133 ? -15.453 11.656 20.922 1 92.81 133 ARG B N 1
ATOM 2918 C CA . ARG B 1 133 ? -14.562 12.305 21.859 1 92.81 133 ARG B CA 1
ATOM 2919 C C . ARG B 1 133 ? -13.75 13.406 21.188 1 92.81 133 ARG B C 1
ATOM 2921 O O . ARG B 1 133 ? -13.602 13.414 19.969 1 92.81 133 ARG B O 1
ATOM 2928 N N . PRO B 1 134 ? -13.312 14.391 21.953 1 93.69 134 PRO B N 1
ATOM 2929 C CA . PRO B 1 134 ? -12.492 15.438 21.344 1 93.69 134 PRO B CA 1
ATOM 2930 C C . PRO B 1 134 ? -11.242 14.891 20.656 1 93.69 134 PRO B C 1
ATOM 2932 O O . PRO B 1 134 ? -10.695 13.875 21.094 1 93.69 134 PRO B O 1
ATOM 2935 N N . ASP B 1 135 ? -10.789 15.555 19.641 1 96.38 135 ASP B N 1
ATOM 2936 C CA . ASP B 1 135 ? -9.562 15.188 18.953 1 96.38 135 ASP B CA 1
ATOM 2937 C C . ASP B 1 135 ? -8.383 15.117 19.922 1 96.38 135 ASP B C 1
ATOM 2939 O O . ASP B 1 135 ? -8.328 15.875 20.891 1 96.38 135 ASP B O 1
ATOM 2943 N N . LYS B 1 136 ? -7.527 14.289 19.766 1 96.75 136 LYS B N 1
ATOM 2944 C CA . LYS B 1 136 ? -6.324 14.141 20.578 1 96.75 136 LYS B CA 1
ATOM 2945 C C . LYS B 1 136 ? -5.145 14.883 19.953 1 96.75 136 LYS B C 1
ATOM 2947 O O . LYS B 1 136 ? -4.84 14.688 18.766 1 96.75 136 LYS B O 1
ATOM 2952 N N . VAL B 1 137 ? -4.516 15.727 20.719 1 95.38 137 VAL B N 1
ATOM 2953 C CA . VAL B 1 137 ? -3.295 16.391 20.281 1 95.38 137 VAL B CA 1
ATOM 2954 C C . VAL B 1 137 ? -2.135 15.391 20.281 1 95.38 137 VAL B C 1
ATOM 2956 O O . VAL B 1 137 ? -1.921 14.688 21.281 1 95.38 137 VAL B O 1
ATOM 2959 N N . ILE B 1 138 ? -1.451 15.352 19.156 1 97.38 138 ILE B N 1
ATOM 2960 C CA . ILE B 1 138 ? -0.313 14.453 19.016 1 97.38 138 ILE B CA 1
ATOM 2961 C C . ILE B 1 138 ? 0.986 15.25 19.031 1 97.38 138 ILE B C 1
ATOM 2963 O O . ILE B 1 138 ? 1.213 16.109 18.188 1 97.38 138 ILE B O 1
ATOM 2967 N N . GLY B 1 139 ? 1.83 14.938 20.062 1 94.38 139 GLY B N 1
ATOM 2968 C CA . GLY B 1 139 ? 3.129 15.586 20.125 1 94.38 139 GLY B CA 1
ATOM 2969 C C . GLY B 1 139 ? 4.102 15.094 19.078 1 94.38 139 GLY B C 1
ATOM 2970 O O . GLY B 1 139 ? 3.861 14.062 18.438 1 94.38 139 GLY B O 1
ATOM 2971 N N . ASP B 1 140 ? 5.164 15.812 18.984 1 94.62 140 ASP B N 1
ATOM 2972 C CA . ASP B 1 140 ? 6.152 15.5 17.953 1 94.62 140 ASP B CA 1
ATOM 2973 C C . ASP B 1 140 ? 6.699 14.078 18.125 1 94.62 140 ASP B C 1
ATOM 2975 O O . ASP B 1 140 ? 6.922 13.375 17.141 1 94.62 140 ASP B O 1
ATOM 2979 N N . ASP B 1 141 ? 6.84 13.609 19.344 1 96.5 141 ASP B N 1
ATOM 2980 C CA . ASP B 1 141 ? 7.488 12.328 19.625 1 96.5 141 ASP B CA 1
ATOM 2981 C C . ASP B 1 141 ? 6.457 11.234 19.891 1 96.5 141 ASP B C 1
ATOM 2983 O O . ASP B 1 141 ? 6.816 10.078 20.109 1 96.5 141 ASP B O 1
ATOM 2987 N N . ASP B 1 142 ? 5.207 11.664 19.844 1 97.69 142 ASP B N 1
ATOM 2988 C CA . ASP B 1 142 ? 4.148 10.688 20.078 1 97.69 142 ASP B CA 1
ATOM 2989 C C . ASP B 1 142 ? 3.908 9.828 18.844 1 97.69 142 ASP B C 1
ATOM 2991 O O . ASP B 1 142 ? 3.988 10.328 17.703 1 97.69 142 ASP B O 1
ATOM 2995 N N . ASP B 1 143 ? 3.539 8.547 19.109 1 98.06 143 ASP B N 1
ATOM 2996 C CA . ASP B 1 143 ? 3.234 7.617 18.031 1 98.06 143 ASP B CA 1
ATOM 2997 C C . ASP B 1 143 ? 1.734 7.578 17.734 1 98.06 143 ASP B C 1
ATOM 2999 O O . ASP B 1 143 ? 0.919 7.613 18.672 1 98.06 143 ASP B O 1
ATOM 3003 N N . ILE B 1 144 ? 1.456 7.551 16.531 1 98.31 144 ILE B N 1
ATOM 3004 C CA . ILE B 1 144 ? 0.127 7.223 16.031 1 98.31 144 ILE B CA 1
ATOM 3005 C C . ILE B 1 144 ? 0.109 5.785 15.516 1 98.31 144 ILE B C 1
ATOM 3007 O O . ILE B 1 144 ? 0.944 5.402 14.695 1 98.31 144 ILE B O 1
ATOM 3011 N N . GLN B 1 145 ? -0.82 4.992 16.016 1 98.38 145 GLN B N 1
ATOM 3012 C CA . GLN B 1 145 ? -0.943 3.607 15.578 1 98.38 145 GLN B CA 1
ATOM 3013 C C . GLN B 1 145 ? -1.667 3.52 14.234 1 98.38 145 GLN B C 1
ATOM 3015 O O . GLN B 1 145 ? -2.855 3.834 14.141 1 98.38 145 GLN B O 1
ATOM 3020 N N . LEU B 1 146 ? -1.002 3.061 13.234 1 98.12 146 LEU B N 1
ATOM 3021 C CA . LEU B 1 146 ? -1.603 3 11.906 1 98.12 146 LEU B CA 1
ATOM 3022 C C . LEU B 1 146 ? -2.141 1.603 11.617 1 98.12 146 LEU B C 1
ATOM 3024 O O . LEU B 1 146 ? -2.961 1.423 10.711 1 98.12 146 LEU B O 1
ATOM 3028 N N . ALA B 1 147 ? -1.669 0.622 12.383 1 96.88 147 ALA B N 1
ATOM 3029 C CA . ALA B 1 147 ? -2.004 -0.769 12.094 1 96.88 147 ALA B CA 1
ATOM 3030 C C . ALA B 1 147 ? -3.281 -1.189 12.812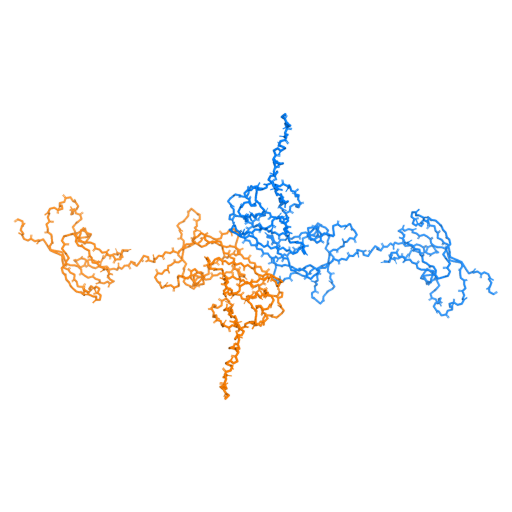 1 96.88 147 ALA B C 1
ATOM 3032 O O . ALA B 1 147 ? -3.703 -2.344 12.719 1 96.88 147 ALA B O 1
ATOM 3033 N N . ALA B 1 148 ? -3.818 -0.335 13.641 1 95.06 148 ALA B N 1
ATOM 3034 C CA . ALA B 1 148 ? -5.137 -0.62 14.211 1 95.06 148 ALA B CA 1
ATOM 3035 C C . ALA B 1 148 ? -6.211 -0.626 13.125 1 95.06 148 ALA B C 1
ATOM 3037 O O . ALA B 1 148 ? -6.008 -0.081 12.039 1 95.06 148 ALA B O 1
ATOM 3038 N N . ASP B 1 149 ? -7.355 -1.253 13.422 1 94.81 149 ASP B N 1
ATOM 3039 C CA . ASP B 1 149 ? -8.43 -1.309 12.43 1 94.81 149 ASP B CA 1
ATOM 3040 C C . ASP B 1 149 ? -8.945 0.089 12.109 1 94.81 149 ASP B C 1
ATOM 3042 O O . ASP B 1 149 ? -9.211 0.886 13.008 1 94.81 149 ASP B O 1
ATOM 3046 N N . GLY B 1 150 ? -9.109 0.324 10.812 1 95.94 150 GLY B N 1
ATOM 3047 C CA . GLY B 1 150 ? -9.641 1.601 10.359 1 95.94 150 GLY B CA 1
ATOM 3048 C C . GLY B 1 150 ? -8.562 2.551 9.867 1 95.94 150 GLY B C 1
ATOM 3049 O O . GLY B 1 150 ? -7.375 2.324 10.094 1 95.94 150 GLY B O 1
ATOM 3050 N N . VAL B 1 151 ? -8.961 3.57 9.227 1 97.5 151 VAL B N 1
ATOM 3051 C CA . VAL B 1 151 ? -8.07 4.594 8.688 1 97.5 151 VAL B CA 1
ATOM 3052 C C . VAL B 1 151 ? -7.977 5.762 9.664 1 97.5 151 VAL B C 1
ATOM 3054 O O . VAL B 1 151 ? -8.992 6.371 10.016 1 97.5 151 VAL B O 1
ATOM 3057 N N . GLU B 1 152 ? -6.777 6.074 10.156 1 98 152 GLU B N 1
ATOM 3058 C CA . GLU B 1 152 ? -6.59 7.23 11.031 1 98 152 GLU B CA 1
ATOM 3059 C C . GLU B 1 152 ? -6.773 8.539 10.266 1 98 152 GLU B C 1
ATOM 3061 O O . GLU B 1 152 ? -6.258 8.695 9.164 1 98 152 GLU B O 1
ATOM 3066 N N . LYS B 1 153 ? -7.508 9.391 10.82 1 98 153 LYS B N 1
ATOM 3067 C CA . LYS B 1 153 ? -7.715 10.719 10.258 1 98 153 LYS B CA 1
ATOM 3068 C C . LYS B 1 153 ? -7.055 11.789 11.117 1 98 153 LYS B C 1
ATOM 3070 O O . LYS B 1 153 ? -7.332 11.898 12.312 1 98 153 LYS B O 1
ATOM 3075 N N . LEU B 1 154 ? -6.246 12.523 10.5 1 98.62 154 LEU B N 1
ATOM 3076 C CA . LEU B 1 154 ? -5.469 13.547 11.18 1 98.62 154 LEU B CA 1
ATOM 3077 C C . LEU B 1 154 ? -5.73 14.922 10.578 1 98.62 154 LEU B C 1
ATOM 3079 O O . LEU B 1 154 ? -6.145 15.023 9.422 1 98.62 154 LEU B O 1
ATOM 3083 N N . LYS B 1 155 ? -5.457 15.938 11.352 1 97.94 155 LYS B N 1
ATOM 3084 C CA . LYS B 1 155 ? -5.465 17.328 10.922 1 97.94 155 LYS B CA 1
ATOM 3085 C C . LYS B 1 155 ? -4.32 18.109 11.562 1 97.94 155 LYS B C 1
ATOM 3087 O O . LYS B 1 155 ? -3.777 17.688 12.594 1 97.94 155 LYS B O 1
ATOM 3092 N N . THR B 1 156 ? -3.934 19.125 10.945 1 97.44 156 THR B N 1
ATOM 3093 C CA . THR B 1 156 ? -2.939 20.016 11.516 1 97.44 156 THR B CA 1
ATOM 3094 C C . THR B 1 156 ? -3.547 21.391 11.781 1 97.44 156 THR B C 1
ATOM 3096 O O . THR B 1 156 ? -4.496 21.797 11.109 1 97.44 156 THR B O 1
ATOM 3099 N N . ARG B 1 157 ? -3.109 22.047 12.836 1 94.44 157 ARG B N 1
ATOM 3100 C CA . ARG B 1 157 ? -3.506 23.406 13.156 1 94.44 157 ARG B CA 1
ATOM 3101 C C . ARG B 1 157 ? -2.393 24.141 13.898 1 94.44 157 ARG B C 1
ATOM 3103 O O . ARG B 1 157 ? -1.446 23.516 14.383 1 94.44 157 ARG B O 1
ATOM 3110 N N . TYR B 1 158 ? -2.537 25.406 13.859 1 88.44 158 TYR B N 1
ATOM 3111 C CA . TYR B 1 158 ? -1.646 26.188 14.711 1 88.44 158 TYR B CA 1
ATOM 3112 C C . TYR B 1 158 ? -2.025 26.047 16.172 1 88.44 158 TYR B C 1
ATOM 3114 O O . TYR B 1 158 ? -3.207 26.094 16.531 1 88.44 158 TYR B O 1
ATOM 3122 N N . ALA B 1 159 ? -1.039 25.625 16.953 1 80 159 ALA B N 1
ATOM 3123 C CA . ALA B 1 159 ? -1.27 25.469 18.391 1 80 159 ALA B CA 1
ATOM 3124 C C . ALA B 1 159 ? -1.828 26.75 18.984 1 80 159 ALA B C 1
ATOM 3126 O O . ALA B 1 159 ? -1.444 27.844 18.594 1 80 159 ALA B O 1
ATOM 3127 N N . LYS B 1 160 ? -2.902 26.469 19.75 1 69.31 160 LYS B N 1
ATOM 3128 C CA . LYS B 1 160 ? -3.426 27.609 20.484 1 69.31 160 LYS B CA 1
ATOM 3129 C C . LYS B 1 160 ? -2.439 28.062 21.562 1 69.31 160 LYS B C 1
ATOM 3131 O O . LYS B 1 160 ? -1.908 27.234 22.312 1 69.31 160 LYS B O 1
ATOM 3136 N N . THR B 1 161 ? -1.516 28.891 21.312 1 64.25 161 THR B N 1
ATOM 3137 C CA . THR B 1 161 ? -0.636 29.422 22.344 1 64.25 161 THR B CA 1
ATOM 3138 C C . THR B 1 161 ? -1.445 30.078 23.469 1 64.25 161 THR B C 1
ATOM 3140 O O . THR B 1 161 ? -2.236 30.984 23.203 1 64.25 161 THR B O 1
ATOM 3143 N N . THR B 1 162 ? -1.714 29.172 24.469 1 74.81 162 THR B N 1
ATOM 3144 C CA . THR B 1 162 ? -2.322 29.828 25.625 1 74.81 162 THR B CA 1
ATOM 3145 C C . THR B 1 162 ? -1.262 30.516 26.469 1 74.81 162 THR B C 1
ATOM 3147 O O . THR B 1 162 ? -0.205 29.953 26.75 1 74.81 162 THR B O 1
ATOM 3150 N N . VAL B 1 163 ? -1.28 31.797 26.422 1 83 163 VAL B N 1
ATOM 3151 C CA . VAL B 1 163 ? -0.386 32.562 27.297 1 83 163 VAL B CA 1
ATOM 3152 C C . VAL B 1 163 ? -1.138 33.031 28.531 1 83 163 VAL B C 1
ATOM 3154 O O . VAL B 1 163 ? -2.369 32.969 28.578 1 83 163 VAL B O 1
ATOM 3157 N N . THR B 1 164 ? -0.377 33.125 29.688 1 93.38 164 THR B N 1
ATOM 3158 C CA . THR B 1 164 ? -0.931 33.75 30.875 1 93.38 164 THR B CA 1
ATOM 3159 C C . THR B 1 164 ? -0.673 35.25 30.844 1 93.38 164 THR B C 1
ATOM 3161 O O . THR B 1 164 ? 0.477 35.688 30.766 1 93.38 164 THR B O 1
ATOM 3164 N N . ILE B 1 165 ? -1.699 36.031 30.797 1 95.94 165 ILE B N 1
ATOM 3165 C CA . ILE B 1 165 ? -1.574 37.469 30.938 1 95.94 165 ILE B CA 1
ATOM 3166 C C . ILE B 1 165 ? -2.07 37.906 32.312 1 95.94 165 ILE B C 1
ATOM 3168 O O . ILE B 1 165 ? -2.789 37.156 33 1 95.94 165 ILE B O 1
ATOM 3172 N N . ILE B 1 166 ? -1.506 39 32.812 1 97.25 166 ILE B N 1
ATOM 3173 C CA . ILE B 1 166 ? -1.895 39.562 34.094 1 97.25 166 ILE B CA 1
ATOM 3174 C C . ILE B 1 166 ? -2.688 40.844 33.906 1 97.25 166 ILE B C 1
ATOM 3176 O O . ILE B 1 166 ? -2.191 41.812 33.312 1 97.25 166 ILE B O 1
ATOM 3180 N N . VAL B 1 167 ? -3.91 40.844 34.344 1 97.5 167 VAL B N 1
ATOM 3181 C CA . VAL B 1 167 ? -4.738 42.031 34.312 1 97.5 167 VAL B CA 1
ATOM 3182 C C . VAL B 1 167 ? -5.035 42.531 35.719 1 97.5 167 VAL B C 1
ATOM 3184 O O . VAL B 1 167 ? -5.723 41.844 36.469 1 97.5 167 VAL B O 1
ATOM 3187 N N . GLU B 1 168 ? -4.531 43.656 36.094 1 95.94 168 GLU B N 1
ATOM 3188 C CA . GLU B 1 168 ? -4.707 44.219 37.406 1 95.94 168 GLU B CA 1
ATOM 3189 C C . GLU B 1 168 ? -4.328 43.25 38.5 1 95.94 168 GLU B C 1
ATOM 3191 O O . GLU B 1 168 ? -5.113 43 39.438 1 95.94 168 GLU B O 1
ATOM 3196 N N . GLY B 1 169 ? -3.143 42.625 38.281 1 95.69 169 GLY B N 1
ATOM 3197 C CA . GLY B 1 169 ? -2.576 41.719 39.281 1 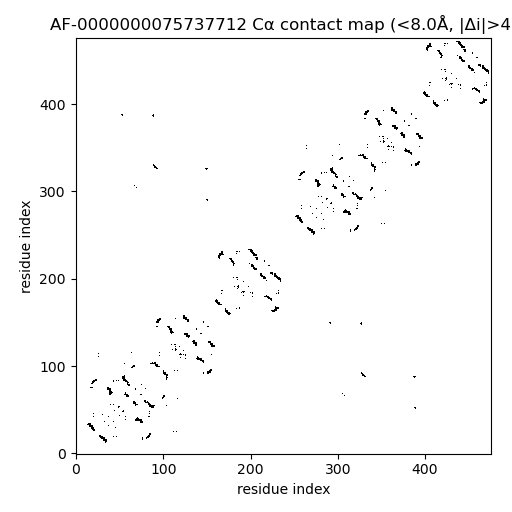95.69 169 GLY B CA 1
ATOM 3198 C C . GLY B 1 169 ? -3.166 40.312 39.25 1 95.69 169 GLY B C 1
ATOM 3199 O O . GLY B 1 169 ? -2.686 39.438 39.938 1 95.69 169 GLY B O 1
ATOM 3200 N N . THR B 1 170 ? -4.203 40.094 38.469 1 96.5 170 THR B N 1
ATOM 3201 C CA . THR B 1 170 ? -4.863 38.812 38.375 1 96.5 170 THR B CA 1
ATOM 3202 C C . THR B 1 170 ? -4.434 38.031 37.125 1 96.5 170 THR B C 1
ATOM 3204 O O . THR B 1 170 ? -4.574 38.531 36.031 1 96.5 170 THR B O 1
ATOM 3207 N N . PRO B 1 171 ? -3.914 36.875 37.25 1 96.81 171 PRO B N 1
ATOM 3208 C CA . PRO B 1 171 ?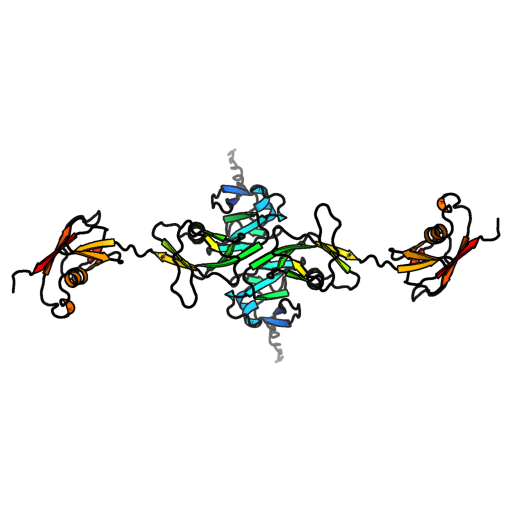 -3.541 36.062 36.094 1 96.81 171 PRO B CA 1
ATOM 3209 C C . PRO B 1 171 ? -4.75 35.5 35.344 1 96.81 171 PRO B C 1
ATOM 3211 O O . PRO B 1 171 ? -5.746 35.125 35.969 1 96.81 171 PRO B O 1
ATOM 3214 N N . HIS B 1 172 ? -4.672 35.594 34 1 95.19 172 HIS B N 1
ATOM 3215 C CA . HIS B 1 172 ? -5.68 35.031 33.094 1 95.19 172 HIS B CA 1
ATOM 3216 C C . HIS B 1 172 ? -5.035 34.188 31.984 1 95.19 172 HIS B C 1
ATOM 3218 O O . HIS B 1 172 ? -4.023 34.594 31.406 1 95.19 172 HIS B O 1
ATOM 3224 N N . LYS B 1 173 ? -5.59 33.062 31.672 1 92.88 173 LYS B N 1
ATOM 3225 C CA . LYS B 1 173 ? -5.184 32.281 30.5 1 92.88 173 LYS B CA 1
ATOM 3226 C C . LYS B 1 173 ? -5.766 32.906 29.219 1 92.88 173 LYS B C 1
ATOM 3228 O O . LYS B 1 173 ? -6.926 33.312 29.203 1 92.88 173 LYS B O 1
ATOM 3233 N N . TRP B 1 174 ? -4.914 33.125 28.25 1 89.31 174 TRP B N 1
ATOM 3234 C CA . TRP B 1 174 ? -5.309 33.688 26.984 1 89.31 174 TRP B CA 1
ATOM 3235 C C . TRP B 1 174 ? -4.867 32.812 25.812 1 89.31 174 TRP B C 1
ATOM 3237 O O . TRP B 1 174 ? -3.711 32.406 25.75 1 89.31 174 TRP B O 1
ATOM 3247 N N . ASP B 1 175 ? -5.781 32.5 24.906 1 83.31 175 ASP B N 1
ATOM 3248 C CA . ASP B 1 175 ? -5.477 31.469 23.906 1 83.31 175 ASP B CA 1
ATOM 3249 C C . ASP B 1 175 ? -5.539 32.062 22.5 1 83.31 175 ASP B C 1
ATOM 3251 O O . ASP B 1 175 ? -5.664 31.297 21.516 1 83.31 175 ASP B O 1
ATOM 3255 N N . LYS B 1 176 ? -5.582 33.406 22.5 1 81.38 176 LYS B N 1
ATOM 3256 C CA . LYS B 1 176 ? -5.504 34.062 21.203 1 81.38 176 LYS B CA 1
ATOM 3257 C C . LYS B 1 176 ? -4.156 34.75 21.016 1 81.38 176 LYS B C 1
ATOM 3259 O O . LYS B 1 176 ? -3.438 35 21.984 1 81.38 176 LYS B O 1
ATOM 3264 N N . LYS B 1 177 ? -3.795 35 19.688 1 80.62 177 LYS B N 1
ATOM 3265 C CA . LYS B 1 177 ? -2.533 35.656 19.359 1 80.62 177 LYS B CA 1
ATOM 3266 C C . LYS B 1 177 ? -2.561 37.125 19.766 1 80.62 177 LYS B C 1
ATOM 3268 O O . LYS B 1 177 ? -1.517 37.719 20.062 1 80.62 177 LYS B O 1
ATOM 3273 N N . LYS B 1 178 ? -3.807 37.75 19.781 1 89.5 178 LYS B N 1
ATOM 3274 C CA . LYS B 1 178 ? -3.994 39.156 20.141 1 89.5 178 LYS B CA 1
ATOM 3275 C C . LYS B 1 178 ? -5.074 39.312 21.203 1 89.5 178 LYS B C 1
ATOM 3277 O O . LYS B 1 178 ? -5.852 38.375 21.453 1 89.5 178 LYS B O 1
ATOM 3282 N N . ILE B 1 179 ? -5.02 40.438 21.875 1 94.81 179 ILE B N 1
ATOM 3283 C CA . ILE B 1 179 ? -6.078 40.812 22.812 1 94.81 179 ILE B CA 1
ATOM 3284 C C . ILE B 1 179 ? -6.504 42.25 22.547 1 94.81 179 ILE B C 1
ATOM 3286 O O . ILE B 1 179 ? -5.668 43.125 22.297 1 94.81 179 ILE B O 1
ATOM 3290 N N . SER B 1 180 ? -7.746 42.438 22.5 1 95.56 180 SER B N 1
ATOM 3291 C CA . SER B 1 180 ? -8.273 43.781 22.234 1 95.56 180 SER B CA 1
ATOM 3292 C C . SER B 1 180 ? -8.461 44.562 23.531 1 95.56 180 SER B C 1
ATOM 3294 O O . SER B 1 180 ? -8.453 43.969 24.625 1 95.56 180 SER B O 1
ATOM 3296 N N . TYR B 1 181 ? -8.688 45.906 23.344 1 95.56 181 TYR B N 1
ATOM 3297 C CA . TYR B 1 181 ? -9.047 46.812 24.453 1 95.56 181 TYR B CA 1
ATOM 3298 C C . TYR B 1 181 ? -10.266 46.281 25.203 1 95.56 181 TYR B C 1
ATOM 3300 O O . TYR B 1 181 ? -10.227 46.125 26.422 1 95.56 181 TYR B O 1
ATOM 3308 N N . ALA B 1 182 ? -11.258 45.938 24.438 1 94.56 182 ALA B N 1
ATOM 3309 C CA . ALA B 1 182 ? -12.516 45.5 25.047 1 94.56 182 ALA B CA 1
ATOM 3310 C C . ALA B 1 182 ? -12.336 44.219 25.844 1 94.56 182 ALA B C 1
ATOM 3312 O O . ALA B 1 182 ? -12.906 44.062 26.922 1 94.56 182 ALA B O 1
ATOM 3313 N N . GLU B 1 183 ? -11.492 43.312 25.312 1 94.88 183 GLU B N 1
ATOM 3314 C CA . GLU B 1 183 ? -11.258 42.062 25.984 1 94.88 183 GLU B CA 1
ATOM 3315 C C . GLU B 1 183 ? -10.492 42.25 27.297 1 94.88 183 GLU B C 1
ATOM 3317 O O . GLU B 1 183 ? -10.812 41.625 28.297 1 94.88 183 GLU B O 1
ATOM 3322 N N . VAL B 1 184 ? -9.477 43.125 27.266 1 96.81 184 VAL B N 1
ATOM 3323 C CA . VAL B 1 184 ? -8.719 43.406 28.484 1 96.81 184 VAL B CA 1
ATOM 3324 C C . VAL B 1 184 ? -9.641 44 29.547 1 96.81 184 VAL B C 1
ATOM 3326 O O . VAL B 1 184 ? -9.648 43.531 30.688 1 96.81 184 VAL B O 1
ATOM 3329 N N . VAL B 1 185 ? -10.445 45 29.172 1 96.06 185 VAL B N 1
ATOM 3330 C CA . VAL B 1 185 ? -11.32 45.688 30.125 1 96.06 185 VAL B CA 1
ATOM 3331 C C . VAL B 1 185 ? -12.336 44.719 30.688 1 96.06 185 VAL B C 1
ATOM 3333 O O . VAL B 1 185 ? -12.602 44.719 31.891 1 96.06 185 VAL B O 1
ATOM 3336 N N . THR B 1 186 ? -12.82 43.812 29.859 1 95 186 THR B N 1
ATOM 3337 C CA . THR B 1 186 ? -13.82 42.844 30.297 1 95 186 THR B CA 1
ATOM 3338 C C . THR B 1 186 ? -13.242 41.906 31.344 1 95 186 THR B C 1
ATOM 3340 O O . THR B 1 186 ? -13.953 41.469 32.25 1 95 186 THR B O 1
ATOM 3343 N N . LEU B 1 187 ? -11.977 41.594 31.234 1 95 187 LEU B N 1
ATOM 3344 C CA . LEU B 1 187 ? -11.336 40.688 32.188 1 95 187 LEU B CA 1
ATOM 3345 C C . LEU B 1 187 ? -11.297 41.344 33.594 1 95 187 LEU B C 1
ATOM 3347 O O . LEU B 1 187 ? -11.312 40.656 34.594 1 95 187 LEU B O 1
ATOM 3351 N N . GLU B 1 188 ? -11.234 42.719 33.625 1 93.31 188 GLU B N 1
ATOM 3352 C CA . GLU B 1 188 ? -11.188 43.438 34.906 1 93.31 188 GLU B CA 1
ATOM 3353 C C . GLU B 1 188 ? -12.586 43.844 35.344 1 93.31 188 GLU B C 1
ATOM 3355 O O . GLU B 1 188 ? -12.898 43.781 36.531 1 93.31 188 GLU B O 1
ATOM 3360 N N . VAL B 1 189 ? -13.383 44.312 34.344 1 92.75 189 VAL B N 1
ATOM 3361 C CA . VAL B 1 189 ? -14.734 44.812 34.594 1 92.75 189 VAL B CA 1
ATOM 3362 C C . VAL B 1 189 ? -15.75 43.938 33.875 1 92.75 189 VAL B C 1
ATOM 3364 O O . VAL B 1 189 ? -16.078 44.156 32.719 1 92.75 189 VAL B O 1
ATOM 3367 N N . SER B 1 190 ? -16.328 43.031 34.531 1 89.5 190 SER B N 1
ATOM 3368 C CA . SER B 1 190 ? -17.156 42 33.938 1 89.5 190 SER B CA 1
ATOM 3369 C C . SER B 1 190 ? -18.391 42.594 33.281 1 89.5 190 SER B C 1
ATOM 3371 O O . SER B 1 190 ? -18.906 42 32.312 1 89.5 190 SER B O 1
ATOM 3373 N N . ASP B 1 191 ? -18.859 43.719 33.719 1 88.75 191 ASP B N 1
ATOM 3374 C CA . ASP B 1 191 ? -20.078 44.281 33.188 1 88.75 191 ASP B CA 1
ATOM 3375 C C . ASP B 1 191 ? -19.781 45.312 32.094 1 88.75 191 ASP B C 1
ATOM 3377 O O . ASP B 1 191 ? -20.672 46.031 31.641 1 88.75 191 ASP B O 1
ATOM 3381 N N . TYR B 1 192 ? -18.562 45.375 31.625 1 90.31 192 TYR B N 1
ATOM 3382 C CA . TYR B 1 192 ? -18.141 46.344 30.625 1 90.31 192 TYR B CA 1
ATOM 3383 C C . TYR B 1 192 ? -19.031 46.25 29.391 1 90.31 192 TYR B C 1
ATOM 3385 O O . TYR B 1 192 ? -19.359 47.281 28.781 1 90.31 192 TYR B O 1
ATOM 3393 N N . GLU B 1 193 ? -19.453 45.094 29 1 86.69 193 GLU B N 1
ATOM 3394 C CA . GLU B 1 193 ? -20.25 44.875 27.797 1 86.69 193 GLU B CA 1
ATOM 3395 C C . GLU B 1 193 ? -21.562 45.656 27.875 1 86.69 193 GLU B C 1
ATOM 3397 O O . GLU B 1 193 ? -22.125 46.062 26.844 1 86.69 193 GLU B O 1
ATOM 3402 N N . HIS B 1 194 ? -21.984 45.938 29.094 1 88.25 194 HIS B N 1
ATOM 3403 C CA . HIS B 1 194 ? -23.25 46.625 29.297 1 88.25 194 HIS B CA 1
ATOM 3404 C C . HIS B 1 194 ? -23.047 48.156 29.375 1 88.25 194 HIS B C 1
ATOM 3406 O O . HIS B 1 194 ? -24.016 48.906 29.328 1 88.25 194 HIS B O 1
ATOM 3412 N N . HIS B 1 195 ? -21.906 48.625 29.547 1 86.75 195 HIS B N 1
ATOM 3413 C CA . HIS B 1 195 ? -21.594 50.062 29.625 1 86.75 195 HIS B CA 1
ATOM 3414 C C . HIS B 1 195 ? -20.406 50.406 28.734 1 86.75 195 HIS B C 1
ATOM 3416 O O . HIS B 1 195 ? -19.391 50.938 29.219 1 86.75 195 HIS B O 1
ATOM 3422 N N . PRO B 1 196 ? -20.547 50.219 27.438 1 82.69 196 PRO B N 1
ATOM 3423 C CA . PRO B 1 196 ? -19.375 50.375 26.562 1 82.69 196 PRO B CA 1
ATOM 3424 C C . PRO B 1 196 ? -18.984 51.844 26.406 1 82.69 196 PRO B C 1
ATOM 3426 O O . PRO B 1 196 ? -17.906 52.156 25.875 1 82.69 196 PRO B O 1
ATOM 3429 N N . ASP B 1 197 ? -19.797 52.781 26.875 1 86.38 197 ASP B N 1
ATOM 3430 C CA . ASP B 1 197 ? -19.5 54.188 26.766 1 86.38 197 ASP B CA 1
ATOM 3431 C C . ASP B 1 197 ? -18.438 54.625 27.781 1 86.38 197 ASP B C 1
ATOM 3433 O O . ASP B 1 197 ? -17.812 55.688 27.609 1 86.38 197 ASP B O 1
ATOM 3437 N N . ILE B 1 198 ? -18.359 53.844 28.859 1 87.5 198 ILE B N 1
ATOM 3438 C CA . ILE B 1 198 ? -17.328 54.125 29.844 1 87.5 198 ILE B CA 1
ATOM 3439 C C . ILE B 1 198 ? -15.945 53.844 29.234 1 87.5 198 ILE B C 1
ATOM 3441 O O . ILE B 1 198 ? -15.727 52.812 28.625 1 87.5 198 ILE B O 1
ATOM 3445 N N . THR B 1 199 ? -15.094 54.875 29.25 1 91.38 199 THR B N 1
ATOM 3446 C CA . THR B 1 199 ? -13.742 54.719 28.734 1 91.38 199 THR B CA 1
ATOM 3447 C C . THR B 1 199 ? -12.766 54.406 29.875 1 91.38 199 THR B C 1
ATOM 3449 O O . THR B 1 199 ? -12.805 55.062 30.922 1 91.38 199 THR B O 1
ATOM 3452 N N . TYR B 1 200 ? -11.961 53.438 29.672 1 94.44 200 TYR B N 1
ATOM 3453 C CA . TYR B 1 200 ? -10.898 53.062 30.594 1 94.44 200 TYR B CA 1
ATOM 3454 C C . TYR B 1 200 ? -9.523 53.312 29.984 1 94.44 200 TYR B C 1
ATOM 3456 O O . TYR B 1 200 ? -9.359 53.25 28.766 1 94.44 200 TYR B O 1
ATOM 3464 N N . SER B 1 201 ? -8.625 53.812 30.859 1 95.12 201 SER B N 1
ATOM 3465 C CA . SER B 1 201 ? -7.227 53.812 30.453 1 95.12 201 SER B CA 1
ATOM 3466 C C . SER B 1 201 ? -6.598 52.438 30.594 1 95.12 201 SER B C 1
ATOM 3468 O O . SER B 1 201 ? -6.648 51.812 31.656 1 95.12 201 SER B O 1
ATOM 3470 N N . VAL B 1 202 ? -6.098 51.875 29.516 1 96.94 202 VAL B N 1
ATOM 3471 C CA . VAL B 1 202 ? -5.445 50.562 29.516 1 96.94 202 VAL B CA 1
ATOM 3472 C C . VAL B 1 202 ? -3.99 50.719 29.062 1 96.94 202 VAL B C 1
ATOM 3474 O O . VAL B 1 202 ? -3.715 51.312 28.016 1 96.94 202 VAL B O 1
ATOM 3477 N N . ASN B 1 203 ? -3.084 50.344 29.891 1 97.38 203 ASN B N 1
ATOM 3478 C CA . ASN B 1 203 ? -1.674 50.25 29.531 1 97.38 203 ASN B CA 1
ATOM 3479 C C . ASN B 1 203 ? -1.113 48.875 29.766 1 97.38 203 ASN B C 1
ATOM 3481 O O . ASN B 1 203 ? -1.716 48.062 30.469 1 97.38 203 ASN B O 1
ATOM 3485 N N . PHE B 1 204 ? -0.074 48.5 29.047 1 97.56 204 PHE B N 1
ATOM 3486 C CA . PHE B 1 204 ? 0.527 47.188 29.234 1 97.56 204 PHE B CA 1
ATOM 3487 C C . PHE B 1 204 ? 2.045 47.312 29.312 1 97.56 204 PHE B C 1
ATOM 3489 O O . PHE B 1 204 ? 2.637 48.25 28.812 1 97.56 204 PHE B O 1
ATOM 3496 N N . THR B 1 205 ? 2.678 46.375 30.047 1 97 205 THR B N 1
ATOM 3497 C CA . THR B 1 205 ? 4.113 46.125 30.125 1 97 205 THR B CA 1
ATOM 3498 C C . THR B 1 205 ? 4.414 44.656 29.828 1 97 205 THR B C 1
ATOM 3500 O O . THR B 1 205 ? 3.494 43.844 29.672 1 97 205 THR B O 1
ATOM 3503 N N . ASN B 1 206 ? 5.699 44.375 29.562 1 95.81 206 ASN B N 1
ATOM 3504 C CA . ASN B 1 206 ? 6.129 43.031 29.172 1 95.81 206 ASN B CA 1
ATOM 3505 C C . ASN B 1 206 ? 5.422 42.594 27.891 1 95.81 206 ASN B C 1
ATOM 3507 O O . ASN B 1 206 ? 4.953 41.438 27.828 1 95.81 206 ASN B O 1
ATOM 3511 N N . GLY B 1 207 ? 5.309 43.594 27.094 1 92.12 207 GLY B N 1
ATOM 3512 C CA . GLY B 1 207 ? 4.617 43.344 25.828 1 92.12 207 GLY B CA 1
ATOM 3513 C C . GLY B 1 207 ? 5.492 42.688 24.797 1 92.12 207 GLY B C 1
ATOM 3514 O O . GLY B 1 207 ? 6.566 42.188 25.109 1 92.12 207 GLY B O 1
ATOM 3515 N N . PRO B 1 208 ? 5.012 42.562 23.547 1 88.44 208 PRO B N 1
ATOM 3516 C CA . PRO B 1 208 ? 5.785 41.938 22.469 1 88.44 208 PRO B CA 1
ATOM 3517 C C . PRO B 1 208 ? 7.086 42.688 22.172 1 88.44 208 PRO B C 1
ATOM 3519 O O . PRO B 1 208 ? 7.273 43.812 22.625 1 88.44 208 PRO B O 1
ATOM 3522 N N . HIS B 1 209 ? 7.918 42.031 21.469 1 84.81 209 HIS B N 1
ATOM 3523 C CA . HIS B 1 209 ? 9.266 42.5 21.219 1 84.81 209 HIS B CA 1
ATOM 3524 C C . HIS B 1 209 ? 9.25 43.906 20.609 1 84.81 209 HIS B C 1
ATOM 3526 O O . HIS B 1 209 ? 10.016 44.781 21.016 1 84.81 209 HIS B O 1
ATOM 3532 N N . ASN B 1 210 ? 8.344 44.125 19.688 1 85.44 210 ASN B N 1
ATOM 3533 C CA . ASN B 1 210 ? 8.32 45.375 18.969 1 85.44 210 ASN B CA 1
ATOM 3534 C C . ASN B 1 210 ? 7.555 46.469 19.734 1 85.44 210 ASN B C 1
ATOM 3536 O O . ASN B 1 210 ? 7.598 47.625 19.375 1 85.44 210 ASN B O 1
ATOM 3540 N N . ARG B 1 211 ? 6.824 46.125 20.734 1 91.12 211 ARG B N 1
ATOM 3541 C CA . ARG B 1 211 ? 6.023 47.031 21.562 1 91.12 211 ARG B CA 1
ATOM 3542 C C . ARG B 1 211 ? 5.98 46.531 23.016 1 91.12 211 ARG B C 1
ATOM 3544 O O . ARG B 1 211 ? 4.922 46.156 23.5 1 91.12 211 ARG B O 1
ATOM 3551 N N . PRO B 1 212 ? 7.156 46.625 23.734 1 93.06 212 PRO B N 1
ATOM 3552 C CA . PRO B 1 212 ? 7.281 46 25.062 1 93.06 212 PRO B CA 1
ATOM 3553 C C . PRO B 1 212 ? 6.348 46.656 26.094 1 93.06 212 PRO B C 1
ATOM 3555 O O . PRO B 1 212 ? 6.027 46.031 27.109 1 93.06 212 PRO B O 1
ATOM 3558 N N . GLU B 1 213 ? 6.086 48 25.953 1 96.38 213 GLU B N 1
ATOM 3559 C CA . GLU B 1 213 ? 5.109 48.688 26.797 1 96.38 213 GLU B CA 1
ATOM 3560 C C . GLU B 1 213 ? 4.309 49.719 26 1 96.38 213 GLU B C 1
ATOM 3562 O O . GLU B 1 213 ? 4.723 50.125 24.922 1 96.38 213 GLU B O 1
ATOM 3567 N N . GLY B 1 214 ? 3.127 50.031 26.391 1 95.38 214 GLY B N 1
ATOM 3568 C CA . GLY B 1 214 ? 2.33 51.031 25.719 1 95.38 214 GLY B CA 1
ATOM 3569 C C . GLY B 1 214 ? 0.894 51.094 26.203 1 95.38 214 GLY B C 1
ATOM 3570 O O . GLY B 1 214 ? 0.547 50.469 27.203 1 95.38 214 GLY B O 1
ATOM 3571 N N . ASP B 1 215 ? 0.178 52.031 25.594 1 96.44 215 ASP B N 1
ATOM 3572 C CA . ASP B 1 215 ? -1.254 52.188 25.828 1 96.44 215 ASP B CA 1
ATOM 3573 C C . ASP B 1 215 ? -2.07 51.406 24.781 1 96.44 215 ASP B C 1
ATOM 3575 O O . ASP B 1 215 ? -1.65 51.281 23.625 1 96.44 215 ASP B O 1
ATOM 3579 N N . LEU B 1 216 ? -3.08 50.844 25.234 1 96.06 216 LEU B N 1
ATOM 3580 C CA . LEU B 1 216 ? -4.059 50.219 24.375 1 96.06 216 LEU B CA 1
ATOM 3581 C C . LEU B 1 216 ? -5.355 51 24.312 1 96.06 216 LEU B C 1
ATOM 3583 O O . LEU B 1 216 ? -6.102 51.062 25.297 1 96.06 216 LEU B O 1
ATOM 3587 N N . ALA B 1 217 ? -5.637 51.688 23.188 1 94.38 217 ALA B N 1
ATOM 3588 C CA . ALA B 1 217 ? -6.805 52.562 23.062 1 94.38 217 ALA B CA 1
ATOM 3589 C C . ALA B 1 217 ? -8.047 51.75 22.688 1 94.38 217 ALA B C 1
ATOM 3591 O O . ALA B 1 217 ? -7.938 50.625 22.203 1 94.38 217 ALA B O 1
ATOM 3592 N N . LYS B 1 218 ? -9.18 52.438 23 1 91.88 218 LYS B N 1
ATOM 3593 C CA . LYS B 1 218 ? -10.445 51.812 22.594 1 91.88 218 LYS B CA 1
ATOM 3594 C C . LYS B 1 218 ? -10.438 51.5 21.109 1 91.88 218 LYS B C 1
ATOM 3596 O O . LYS B 1 218 ? -10.07 52.344 20.281 1 91.88 218 LYS B O 1
ATOM 3601 N N . GLY B 1 219 ? -10.742 50.219 20.812 1 93 219 GLY B N 1
ATOM 3602 C CA . GLY B 1 219 ? -10.773 49.781 19.422 1 93 219 GLY B CA 1
ATOM 3603 C C . GLY B 1 219 ? -9.484 49.125 18.953 1 93 219 GLY B C 1
ATOM 3604 O O . GLY B 1 219 ? -9.43 48.531 17.891 1 93 219 GLY B O 1
ATOM 3605 N N . GLU B 1 220 ? -8.438 49.188 19.75 1 94.75 220 GLU B N 1
ATOM 3606 C CA . GLU B 1 220 ? -7.137 48.625 19.375 1 94.75 220 GLU B CA 1
ATOM 3607 C C . GLU B 1 220 ? -6.93 47.25 19.938 1 94.75 220 GLU B C 1
ATOM 3609 O O . GLU B 1 220 ? -7.625 46.844 20.875 1 94.75 220 GLU B O 1
ATOM 3614 N N . SER B 1 221 ? -6.047 46.531 19.266 1 96 221 SER B N 1
ATOM 3615 C CA . SER B 1 221 ? -5.566 45.25 19.75 1 96 221 SER B CA 1
ATOM 3616 C C . SER B 1 221 ? -4.043 45.188 19.781 1 96 221 SER B C 1
ATOM 3618 O O . SER B 1 221 ? -3.377 46 19.141 1 96 221 SER B O 1
ATOM 3620 N N . VAL B 1 222 ? -3.484 44.312 20.562 1 94.88 222 VAL B N 1
ATOM 3621 C CA . VAL B 1 222 ? -2.041 44.125 20.672 1 94.88 222 VAL B CA 1
ATOM 3622 C C . VAL B 1 222 ? -1.717 42.625 20.672 1 94.88 222 VAL B C 1
ATOM 3624 O O . VAL B 1 222 ? -2.48 41.812 21.219 1 94.88 222 VAL B O 1
ATOM 3627 N N . LYS B 1 223 ? -0.615 42.188 20.062 1 92.5 223 LYS B N 1
ATOM 3628 C CA . LYS B 1 223 ? -0.123 40.812 20.141 1 92.5 223 LYS B CA 1
ATOM 3629 C C . LYS B 1 223 ? 0.2 40.438 21.578 1 92.5 223 LYS B C 1
ATOM 3631 O O . LYS B 1 223 ? 0.77 41.219 22.328 1 92.5 223 LYS B O 1
ATOM 3636 N N . VAL B 1 224 ? -0.188 39.25 21.953 1 90.25 224 VAL B N 1
ATOM 3637 C CA . VAL B 1 224 ? -0.033 38.812 23.344 1 90.25 224 VAL B CA 1
ATOM 3638 C C . VAL B 1 224 ? 1.26 38 23.5 1 90.25 224 VAL B C 1
ATOM 3640 O O . VAL B 1 224 ? 1.689 37.344 22.562 1 90.25 224 VAL B O 1
ATOM 3643 N N . ARG B 1 225 ? 1.857 38.188 24.547 1 89 225 ARG B N 1
ATOM 3644 C CA . ARG B 1 225 ? 3.006 37.406 24.984 1 89 225 ARG B CA 1
ATOM 3645 C C . ARG B 1 225 ? 2.799 36.875 26.406 1 89 225 ARG B C 1
ATOM 3647 O O . ARG B 1 225 ? 2.072 37.5 27.203 1 89 225 ARG B O 1
ATOM 3654 N N . ASP B 1 226 ? 3.379 35.75 26.641 1 91.5 226 ASP B N 1
ATOM 3655 C CA . ASP B 1 226 ? 3.26 35.188 27.984 1 91.5 226 ASP B CA 1
ATOM 3656 C C . ASP B 1 226 ? 3.801 36.156 29.031 1 91.5 226 ASP B C 1
ATOM 3658 O O . ASP B 1 226 ? 4.895 36.719 28.859 1 91.5 226 ASP B O 1
ATOM 3662 N N . GLY B 1 227 ? 3.059 36.406 30.094 1 94.44 227 GLY B N 1
ATOM 3663 C CA . GLY B 1 227 ? 3.48 37.281 31.188 1 94.44 227 GLY B CA 1
ATOM 3664 C C . GLY B 1 227 ? 3.141 38.719 30.969 1 94.44 227 GLY B C 1
ATOM 3665 O O . GLY B 1 227 ? 3.455 39.594 31.812 1 94.44 227 GLY B O 1
ATOM 3666 N N . MET B 1 228 ? 2.529 39 29.875 1 96.06 228 MET B N 1
ATOM 3667 C CA . MET B 1 228 ? 2.129 40.375 29.594 1 96.06 228 MET B CA 1
ATOM 3668 C C . MET B 1 228 ? 1.218 40.906 30.703 1 96.06 228 MET B C 1
ATOM 3670 O O . MET B 1 228 ? 0.342 40.188 31.188 1 96.06 228 MET B O 1
ATOM 3674 N N . ILE B 1 229 ? 1.508 42.219 31.172 1 97.5 229 ILE B N 1
ATOM 3675 C CA . ILE B 1 229 ? 0.793 42.812 32.281 1 97.5 229 ILE B CA 1
ATOM 3676 C C . ILE B 1 229 ? -0.035 44 31.812 1 97.5 229 ILE B C 1
ATOM 3678 O O . ILE B 1 229 ? 0.494 44.938 31.172 1 97.5 229 ILE B O 1
ATOM 3682 N N . PHE B 1 230 ? -1.264 43.969 32.125 1 97.5 230 PHE B N 1
ATOM 3683 C CA . PHE B 1 230 ? -2.172 45.031 31.75 1 97.5 230 PHE B CA 1
ATOM 3684 C C . PHE B 1 230 ? -2.662 45.75 33 1 97.5 230 PHE B C 1
ATOM 3686 O O . PHE B 1 230 ? -2.943 45.125 34.031 1 97.5 230 PHE B O 1
ATOM 3693 N N . SER B 1 231 ? -2.74 47.094 32.906 1 97.12 231 SER B N 1
ATOM 3694 C CA . SER B 1 231 ? -3.385 47.938 33.906 1 97.12 231 SER B CA 1
ATOM 3695 C C . SER B 1 231 ? -4.625 48.625 33.344 1 97.12 231 SER B C 1
ATOM 3697 O O . SER B 1 231 ? -4.605 49.125 32.219 1 97.12 231 SER B O 1
ATOM 3699 N N . VAL B 1 232 ? -5.66 48.562 34.062 1 96.06 232 VAL B N 1
ATOM 3700 C CA . VAL B 1 232 ? -6.945 49.125 33.688 1 96.06 232 VAL B CA 1
ATOM 3701 C C . VAL B 1 232 ? -7.402 50.125 34.719 1 96.06 232 VAL B C 1
ATOM 3703 O O . VAL B 1 232 ? -7.516 49.781 35.906 1 96.06 232 VAL B O 1
ATOM 3706 N N . SER B 1 233 ? -7.586 51.406 34.375 1 92.31 233 SER B N 1
ATOM 3707 C CA . SER B 1 233 ? -8.055 52.438 35.312 1 92.31 233 SER B CA 1
ATOM 3708 C C . SER B 1 233 ? -9.164 53.281 34.688 1 92.31 233 SER B C 1
ATOM 3710 O O . SER B 1 233 ? -9.164 53.531 33.469 1 92.31 233 SER B O 1
ATOM 3712 N N . GLU B 1 234 ? -10.203 53.562 35.5 1 85.31 234 GLU B N 1
ATOM 3713 C CA . GLU B 1 234 ? -11.281 54.438 35 1 85.31 234 GLU B CA 1
ATOM 3714 C C . GLU B 1 234 ? -10.766 55.844 34.75 1 85.31 234 GLU B C 1
ATOM 3716 O O . GLU B 1 234 ? -9.969 56.375 35.531 1 85.31 234 GLU B O 1
ATOM 3721 N N . THR B 1 235 ? -10.898 56.281 33.5 1 78.44 235 THR B N 1
ATOM 3722 C CA . THR B 1 235 ? -10.539 57.656 33.25 1 78.44 235 THR B CA 1
ATOM 3723 C C . THR B 1 235 ? -11.453 58.594 34.031 1 78.44 235 THR B C 1
ATOM 3725 O O . THR B 1 235 ? -12.625 58.312 34.25 1 78.44 235 THR B O 1
ATOM 3728 N N . GLY B 1 23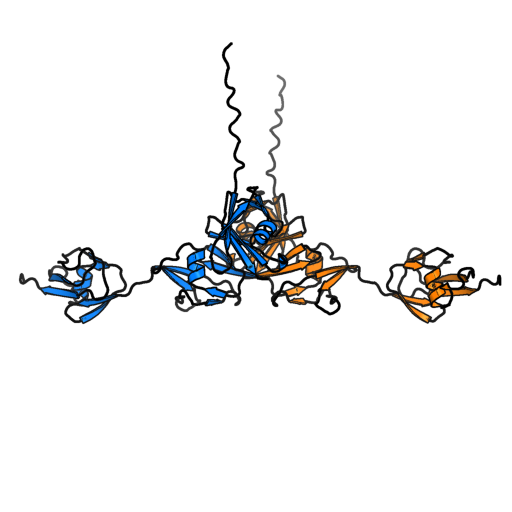6 ? -11.031 59.281 35 1 59.72 236 GLY B N 1
ATOM 3729 C CA . GLY B 1 236 ? -11.719 60.25 35.844 1 59.72 236 GLY B CA 1
ATOM 3730 C C . GLY B 1 236 ? -12.883 60.938 35.156 1 59.72 236 GLY B C 1
ATOM 3731 O O . GLY B 1 236 ? -13.547 61.781 35.75 1 59.72 236 GLY B O 1
ATOM 3732 N N . GLN B 1 237 ? -13.031 60.875 33.906 1 49.47 237 GLN B N 1
ATOM 3733 C CA . GLN B 1 237 ? -14.141 61.75 33.531 1 49.47 237 GLN B CA 1
ATOM 3734 C C . GLN B 1 237 ? -15.484 61.125 33.938 1 49.47 237 GLN B C 1
ATOM 3736 O O . GLN B 1 237 ? -16.078 60.375 33.156 1 49.47 237 GLN B O 1
ATOM 3741 N N . SER B 1 238 ? -15.625 60.531 35.062 1 35.59 238 SER B N 1
ATOM 3742 C CA . SER B 1 238 ? -17.062 60.469 35.344 1 35.59 238 SER B CA 1
ATOM 3743 C C . SER B 1 238 ? -17.688 61.875 35.312 1 35.59 238 SER B C 1
ATOM 3745 O O . SER B 1 238 ? -17.031 62.875 35.594 1 35.59 238 SER B O 1
#

Nearest PDB structures (foldseek):
  7vvg-assembly1_C  TM=6.421E-01  e=4.386E-01  Homo sapiens
  6jck-assembly1_A  TM=6.282E-01  e=4.645E-01  Homo sapiens
  8jog-assembly1_A  TM=4.786E-01  e=3.487E-01  Homo sapiens
  8t75-assembly1_B  TM=5.336E-01  e=1.463E+00  Homo sapiens
  7vvg-assembly1_C  TM=6.421E-01  e=4.415E-01  Homo sapiens